Protein AF-A0A966VE17-F1 (afdb_monomer_lite)

Secondary structure (DSSP, 8-state):
--------SS-EEEPBPTT--B-TT-EEEE-TTS-EEEPPTTS---EEESS-B--TT-TT-PEEEEEGGG--EEEEEBSS-B-TT-BEEE-TTS-EEE-SSS-SEEESS-B-TTSEEEEEETT--S-----EEEEEEEE---TTS-EEEEEEEE-TTSSBPSS--S--EEEEEETT-GGG---------SS---------SS-EEEEE-PPBPPEEEEEE-S-B-TT-EEEETTEEEEEE-SSS--PPTTPEEEE-GGGSB--EEEEEE-SPPPTT-EEEETTEEEEEESTT---STTEEE--SSHHHHHHHHHHHHHT-SSSSPPPSSEEEPPPBTTEEEEEESS-SGGGGG-BEEEE-SSEEESSSB-B--BPBPHHHHHHHHHHHHHH-TT-SEEEEE-SSSEEEEEESS-SGGGGG-BEEE--TTEEESSSB-B--B---TTEEEEEE-S-SSEEEEEEESS---STTS---PEEEEEEPPP-

Sequence (487 aa):
MATTAIHTHGNLTIHPASGAIIPLGRRVALDASGKAILAPATSAGVGVAITAVTSPTIDYIPITVTPFNLGGIFSLVASGSIAVGDAIDWAADGKVRKAEGAGRGRALTAAADGEDVQCVLAGVTEEMDVAIFTPAVTTQGDTGTASVITIATTGRSGLAKTDGPTELRVGAFNAGSWTQATNATIAATGGSVLRKSHTSNKDLTISEVQAVAATRTLTLTGVVVDGETVSIGGRVYEFDAHASSNITAGRVRVPIRSRTTVATGVLTVSQQPTAGETVTIGNKTFLWVANGTATINGQVSVGANKAGAQANLVAAINGSDSVNTAHTQVTAAAFATDAMTISAIIGGAAANSIATTEVMANGSWGAGTLASGADCTAANAITDLVTAITNDTSAVVTAVDGSGDTVDVTAKTAGAAGNSIALAETLANGSWAGSTLTGGISAEPGVFKLAVTNATAEGILLRFGPPEFGAGVADYSRTQTVTHAAP

pLDDT: mean 82.15, std 19.82, range [25.55, 98.81]

Foldseek 3Di:
DDPPPPPDPDWDWFFADQQAWAAAQFFWDADPVRHTHGDFQPDPTFFGWHDTDDDNHDRDDITIGDGLVNWDKGWHAEAAKAAFFFAWGADRRRGIYGDPDNHQWTWHHIDGHGGITIITGNPPPPDPQVWDWDKDQPAFDAQVFWGKTKTFIATPVRHGDLDAALEWEWAWDDPPDLPAFDDDDEDDDDPRDYDDYTGDPFDKYKDFPDWAWFKWKKFFQWFFFFQWWKDKLNAIETEHLAPDPPYDPRHFYLDCVVQKAWFKWKKFFQWQWDFQKWKDKQHAIAGEHDAPPQAAARYFDSHPTRQRSQVRVQCSCCVNPVHHDHNPFWHWDRDPNGMIMITGRGAAPVQQPTAIDIRTPRMDMPDRGTDDGHGGTLQSSQVSVQVRLCPPPPRQWHWDDDPDSMIMITGPDGAPVQQPTAIDIPTPRMDIPDGGTDDTHHRDRRIMIITIHPDAFIKMWIWDDDPDPDPPDDRPIDIDIDGRDGD

Radius of gyration: 44.95 Å; chains: 1; bounding box: 116×40×106 Å

Structure (mmCIF, N/CA/C/O backbone):
data_AF-A0A966VE17-F1
#
_entry.id   AF-A0A966VE17-F1
#
loop_
_atom_site.group_PDB
_atom_site.id
_atom_site.type_symbol
_atom_site.label_atom_id
_atom_site.label_alt_id
_atom_site.label_comp_id
_atom_site.label_asym_id
_atom_site.label_entity_id
_atom_site.label_seq_id
_atom_site.pdbx_PDB_ins_code
_atom_site.Cartn_x
_atom_site.Cartn_y
_atom_site.Cartn_z
_atom_site.occupancy
_atom_site.B_iso_or_equiv
_atom_site.auth_seq_id
_atom_site.auth_comp_id
_atom_site.auth_asym_id
_atom_site.auth_atom_id
_atom_site.pdbx_PDB_model_num
ATOM 1 N N . MET A 1 1 ? 71.788 4.319 -23.959 1.00 33.56 1 MET A N 1
ATOM 2 C CA . MET A 1 1 ? 71.342 5.702 -24.226 1.00 33.56 1 MET A CA 1
ATOM 3 C C . MET A 1 1 ? 69.832 5.671 -24.364 1.00 33.56 1 MET A C 1
ATOM 5 O O . MET A 1 1 ? 69.341 4.841 -25.117 1.00 33.56 1 MET A O 1
ATOM 9 N N . ALA A 1 2 ? 69.111 6.470 -23.579 1.00 25.55 2 ALA A N 1
ATOM 10 C CA . ALA A 1 2 ? 67.658 6.562 -23.664 1.00 25.55 2 ALA A CA 1
ATOM 11 C C . ALA A 1 2 ? 67.270 7.159 -25.026 1.00 25.55 2 ALA A C 1
ATOM 13 O O . ALA A 1 2 ? 67.717 8.250 -25.371 1.00 25.55 2 ALA A O 1
ATOM 14 N N . THR A 1 3 ? 66.487 6.427 -25.816 1.00 33.12 3 THR A N 1
ATOM 15 C CA . THR A 1 3 ? 65.857 6.919 -27.045 1.00 33.12 3 THR A CA 1
ATOM 16 C C . THR A 1 3 ? 64.801 7.949 -26.667 1.00 33.12 3 THR A C 1
ATOM 18 O O . THR A 1 3 ? 63.652 7.600 -26.406 1.00 33.12 3 THR A O 1
ATOM 21 N N . THR A 1 4 ? 65.191 9.219 -26.597 1.00 35.41 4 THR A N 1
ATOM 22 C CA . THR A 1 4 ? 64.247 10.336 -26.567 1.00 35.41 4 THR A CA 1
ATOM 23 C C . THR A 1 4 ? 63.421 10.262 -27.849 1.00 35.41 4 THR A C 1
ATOM 25 O O . THR A 1 4 ? 63.960 10.430 -28.943 1.00 35.41 4 THR A O 1
ATOM 28 N N . ALA A 1 5 ? 62.135 9.931 -27.733 1.00 38.81 5 ALA A N 1
ATOM 29 C CA . ALA A 1 5 ? 61.227 9.868 -28.868 1.00 38.81 5 ALA A CA 1
ATOM 30 C C . ALA A 1 5 ? 61.130 11.262 -29.506 1.00 38.81 5 ALA A C 1
ATOM 32 O O . ALA A 1 5 ? 60.616 12.203 -28.902 1.00 38.81 5 ALA A O 1
ATOM 33 N N . ILE A 1 6 ? 61.661 11.409 -30.719 1.00 41.34 6 ILE A N 1
ATOM 34 C CA . ILE A 1 6 ? 61.531 12.633 -31.508 1.00 41.34 6 ILE A CA 1
ATOM 35 C C . ILE A 1 6 ? 60.083 12.682 -32.020 1.00 41.34 6 ILE A C 1
ATOM 37 O O . ILE A 1 6 ? 59.749 12.097 -33.047 1.00 41.34 6 ILE A O 1
ATOM 41 N N . HIS A 1 7 ? 59.197 13.346 -31.276 1.00 39.31 7 HIS A N 1
ATOM 42 C CA . HIS A 1 7 ? 57.835 13.668 -31.713 1.00 39.31 7 HIS A CA 1
ATOM 43 C C . HIS A 1 7 ? 57.854 14.940 -32.569 1.00 39.31 7 HIS A C 1
ATOM 45 O O . HIS A 1 7 ? 57.401 16.000 -32.147 1.00 39.31 7 HIS A O 1
ATOM 51 N N . THR A 1 8 ? 58.412 14.863 -33.774 1.00 44.91 8 THR A N 1
ATOM 52 C CA . THR A 1 8 ? 58.264 15.931 -34.771 1.00 44.91 8 THR A CA 1
ATOM 53 C C . THR A 1 8 ? 57.233 15.508 -35.806 1.00 44.91 8 THR A C 1
ATOM 55 O O . THR A 1 8 ? 57.417 14.503 -36.490 1.00 44.91 8 THR A O 1
ATOM 58 N N . HIS A 1 9 ? 56.145 16.271 -35.921 1.00 48.62 9 HIS A N 1
ATOM 59 C CA . HIS A 1 9 ? 55.127 16.071 -36.949 1.00 48.62 9 HIS A CA 1
ATOM 60 C C . HIS A 1 9 ? 55.640 16.627 -38.281 1.00 48.62 9 HIS A C 1
ATOM 62 O O . HIS A 1 9 ? 55.473 17.805 -38.584 1.00 48.62 9 HIS A O 1
ATOM 68 N N . GLY A 1 10 ? 56.333 15.789 -39.046 1.00 70.25 10 GLY A N 1
ATOM 69 C CA . GLY A 1 10 ? 56.886 16.156 -40.343 1.00 70.25 10 GLY A CA 1
ATOM 70 C C . GLY A 1 10 ? 57.964 15.186 -40.806 1.00 70.25 10 GLY A C 1
ATOM 71 O O . GLY A 1 10 ? 58.420 14.321 -40.059 1.00 70.25 10 GLY A O 1
ATOM 72 N N . ASN A 1 11 ? 58.366 15.342 -42.061 1.00 76.06 11 ASN A N 1
ATOM 73 C CA . ASN A 1 11 ? 59.500 14.628 -42.623 1.00 76.06 11 ASN A CA 1
ATOM 74 C C . ASN A 1 11 ? 60.793 14.988 -41.871 1.00 76.06 11 ASN A C 1
ATOM 76 O O . ASN A 1 11 ? 61.092 16.167 -41.677 1.00 76.06 11 ASN A O 1
ATOM 80 N N . LEU A 1 12 ? 61.567 13.980 -41.468 1.00 78.31 12 LEU A N 1
ATOM 81 C CA . LEU A 1 12 ? 62.824 14.153 -40.748 1.00 78.31 12 LEU A CA 1
ATOM 82 C C . LEU A 1 12 ? 64.004 14.125 -41.722 1.00 78.31 12 LEU A C 1
ATOM 84 O O . LEU A 1 12 ? 64.149 13.187 -42.504 1.00 78.31 12 LEU A O 1
ATOM 88 N N . THR A 1 13 ? 64.862 15.137 -41.645 1.00 82.38 13 THR A N 1
ATOM 89 C CA . THR A 1 13 ? 66.100 15.221 -42.425 1.00 82.38 13 THR A CA 1
ATOM 90 C C . THR A 1 13 ? 67.250 14.631 -41.605 1.00 82.38 13 THR A C 1
ATOM 92 O O . THR A 1 13 ? 67.591 15.177 -40.559 1.00 82.38 13 THR A O 1
ATOM 95 N N . ILE A 1 14 ? 67.832 13.512 -42.046 1.00 82.31 14 ILE A N 1
ATOM 96 C CA . ILE A 1 14 ? 68.861 12.759 -41.303 1.00 82.31 14 ILE A CA 1
ATOM 97 C C . ILE A 1 14 ? 70.088 12.545 -42.188 1.00 82.31 14 ILE A C 1
ATOM 99 O O . ILE A 1 14 ? 69.956 12.262 -43.375 1.00 82.31 14 ILE A O 1
ATOM 103 N N . HIS A 1 15 ? 71.290 12.633 -41.623 1.00 85.06 15 HIS A N 1
ATOM 104 C CA . HIS A 1 15 ? 72.516 12.295 -42.349 1.00 85.06 15 HIS A CA 1
ATOM 105 C C . HIS A 1 15 ? 72.760 10.777 -42.349 1.00 85.06 15 HIS A C 1
ATOM 107 O O . HIS A 1 15 ? 72.680 10.167 -41.279 1.00 85.06 15 HIS A O 1
ATOM 113 N N . PRO A 1 16 ? 73.068 10.151 -43.500 1.00 81.69 16 PRO A N 1
ATOM 114 C CA . PRO A 1 16 ? 73.416 8.735 -43.555 1.00 81.69 16 PRO A CA 1
ATOM 115 C C . PRO A 1 16 ? 74.756 8.451 -42.861 1.00 81.69 16 PRO A C 1
ATOM 117 O O . PRO A 1 16 ? 75.625 9.322 -42.760 1.00 81.69 16 PRO A O 1
ATOM 120 N N . ALA A 1 17 ? 74.934 7.225 -42.364 1.00 83.56 17 ALA A N 1
ATOM 121 C CA . ALA A 1 17 ? 76.235 6.753 -41.900 1.00 83.56 17 ALA A CA 1
ATOM 122 C C . ALA A 1 17 ? 77.218 6.676 -43.079 1.00 83.56 17 ALA A C 1
ATOM 124 O O . ALA A 1 17 ? 76.811 6.463 -44.223 1.00 83.56 17 ALA A O 1
ATOM 125 N N . SER A 1 18 ? 78.515 6.845 -42.805 1.00 82.38 18 SER A N 1
ATOM 126 C CA . SER A 1 18 ? 79.530 6.806 -43.863 1.00 82.38 18 SER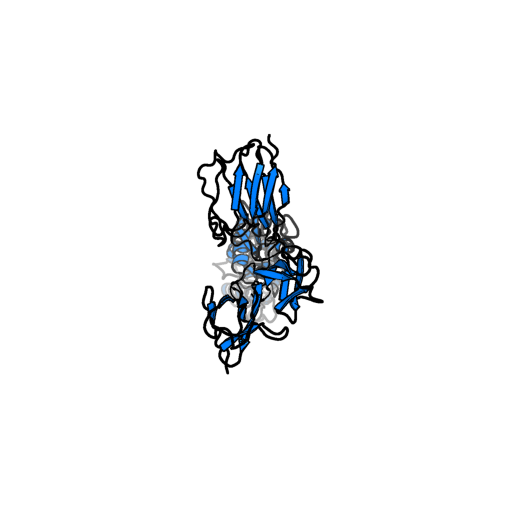 A CA 1
ATOM 127 C C . SER A 1 18 ? 79.490 5.455 -44.582 1.00 82.38 18 SER A C 1
ATOM 129 O O . SER A 1 18 ? 79.456 4.406 -43.937 1.00 82.38 18 SER A O 1
ATOM 131 N N . GLY A 1 19 ? 79.427 5.483 -45.915 1.00 81.31 19 GLY A N 1
ATOM 132 C CA . GLY A 1 19 ? 79.305 4.286 -46.749 1.00 81.31 19 GLY A CA 1
ATOM 133 C C . GLY A 1 19 ? 77.910 3.643 -46.821 1.00 81.31 19 GLY A C 1
ATOM 134 O O . GLY A 1 19 ? 77.763 2.619 -47.488 1.00 81.31 19 GLY A O 1
ATOM 135 N N . ALA A 1 20 ? 76.881 4.203 -46.175 1.00 83.19 20 ALA A N 1
ATOM 136 C CA . ALA A 1 20 ? 75.532 3.640 -46.217 1.00 83.19 20 ALA A CA 1
ATOM 137 C C . ALA A 1 20 ? 74.838 3.890 -47.569 1.00 83.19 20 ALA A C 1
ATOM 139 O O . ALA A 1 20 ? 74.790 5.014 -48.065 1.00 83.19 20 ALA A O 1
ATOM 140 N N . ILE A 1 21 ? 74.232 2.840 -48.128 1.00 85.56 21 ILE A N 1
ATOM 141 C CA . ILE A 1 21 ? 73.339 2.916 -49.290 1.00 85.56 21 ILE A CA 1
ATOM 142 C C . ILE A 1 21 ? 71.914 2.689 -48.784 1.00 85.56 21 ILE A C 1
ATOM 144 O O . ILE A 1 21 ? 71.607 1.625 -48.244 1.00 85.56 21 ILE A O 1
ATOM 148 N N . ILE A 1 22 ? 71.046 3.691 -48.939 1.00 86.19 22 ILE A N 1
ATOM 149 C CA . ILE A 1 22 ? 69.651 3.653 -48.472 1.00 86.19 22 ILE A CA 1
ATOM 150 C C . ILE A 1 22 ? 68.743 3.915 -49.678 1.00 86.19 22 ILE A C 1
ATOM 152 O O . ILE A 1 22 ? 68.569 5.071 -50.065 1.00 86.19 22 ILE A O 1
ATOM 156 N N . PRO A 1 23 ? 68.193 2.868 -50.317 1.00 86.94 23 PRO A N 1
ATOM 157 C CA . PRO A 1 23 ? 67.277 3.040 -51.440 1.00 86.94 23 PRO A CA 1
ATOM 158 C C . PRO A 1 23 ? 65.950 3.695 -51.026 1.00 86.94 23 PRO A C 1
ATOM 160 O O . PRO A 1 23 ? 65.535 3.620 -49.868 1.00 86.94 23 PRO A O 1
ATOM 163 N N . LEU A 1 24 ? 65.261 4.294 -52.001 1.00 87.81 24 LEU A N 1
ATOM 164 C CA . LEU A 1 24 ? 63.905 4.823 -51.832 1.00 87.81 24 LEU A CA 1
ATOM 165 C C . LEU A 1 24 ? 62.935 3.718 -51.373 1.00 87.81 24 LEU A C 1
ATOM 167 O O . LEU A 1 24 ? 63.065 2.566 -51.792 1.00 87.81 24 LEU A O 1
ATOM 171 N N . GLY A 1 25 ? 61.975 4.062 -50.509 1.00 82.06 25 GLY A N 1
ATOM 172 C CA . GLY A 1 25 ? 60.930 3.134 -50.057 1.00 82.06 25 GLY A CA 1
ATOM 173 C C . GLY A 1 25 ? 61.432 2.049 -49.101 1.00 82.06 25 GLY A C 1
ATOM 174 O O . GLY A 1 25 ? 60.740 1.056 -48.869 1.00 82.06 25 GLY A O 1
ATOM 175 N N . ARG A 1 26 ? 62.645 2.212 -48.552 1.00 85.88 26 ARG A N 1
ATOM 176 C CA . ARG A 1 26 ? 63.237 1.292 -47.577 1.00 85.88 26 ARG A CA 1
ATOM 177 C C . ARG A 1 26 ? 63.113 1.817 -46.161 1.00 85.88 26 ARG A C 1
ATOM 179 O O . ARG A 1 26 ? 63.130 3.021 -45.901 1.00 85.88 26 ARG A O 1
ATOM 186 N N . ARG A 1 27 ? 63.037 0.876 -45.227 1.00 87.00 27 ARG A N 1
ATOM 187 C CA . ARG A 1 27 ? 63.055 1.163 -43.798 1.00 87.00 27 ARG A CA 1
ATOM 188 C C . ARG A 1 27 ? 64.413 1.713 -43.362 1.00 87.00 27 ARG A C 1
ATOM 190 O O . ARG A 1 27 ? 65.455 1.111 -43.619 1.00 87.00 27 ARG A O 1
ATOM 197 N N . VAL A 1 28 ? 64.381 2.815 -42.627 1.00 86.81 28 VAL A N 1
ATOM 198 C CA . VAL A 1 28 ? 65.562 3.471 -42.059 1.00 86.81 28 VAL A CA 1
ATOM 199 C C . VAL A 1 28 ? 65.624 3.206 -40.561 1.00 86.81 28 VAL A C 1
ATOM 201 O O . VAL A 1 28 ? 64.599 3.240 -39.882 1.00 86.81 28 VAL A O 1
ATOM 204 N N . ALA A 1 29 ? 66.818 2.943 -40.036 1.00 87.94 29 ALA A N 1
ATOM 205 C CA . ALA A 1 29 ? 67.127 2.941 -38.607 1.00 87.94 29 ALA A CA 1
ATOM 206 C C . ALA A 1 29 ? 68.239 3.960 -38.327 1.00 87.94 29 ALA A C 1
ATOM 208 O O . ALA A 1 29 ? 68.855 4.476 -39.257 1.00 87.94 29 ALA A O 1
ATOM 209 N N . LEU A 1 30 ? 68.493 4.251 -37.052 1.00 87.00 30 LEU A N 1
ATOM 210 C CA . LEU A 1 30 ? 69.638 5.060 -36.643 1.00 87.00 30 LEU A CA 1
ATOM 211 C C . LEU A 1 30 ? 70.712 4.162 -36.035 1.00 87.00 30 LEU A C 1
ATOM 213 O O . LEU A 1 30 ? 70.390 3.249 -35.271 1.00 87.00 30 LEU A O 1
ATOM 217 N N . ASP A 1 31 ? 71.971 4.422 -36.372 1.00 86.69 31 ASP A N 1
ATOM 218 C CA . ASP A 1 31 ? 73.111 3.829 -35.678 1.00 86.69 31 ASP A CA 1
ATOM 219 C C . ASP A 1 31 ? 73.330 4.473 -34.293 1.00 86.69 31 ASP A C 1
ATOM 221 O O . ASP A 1 31 ? 72.607 5.379 -33.869 1.00 86.69 31 ASP A O 1
ATOM 225 N N . ALA A 1 32 ? 74.348 4.009 -33.562 1.00 86.19 32 ALA A N 1
ATOM 226 C CA . ALA A 1 32 ? 74.671 4.525 -32.229 1.00 86.19 32 ALA A CA 1
ATOM 227 C C . ALA A 1 32 ? 75.088 6.011 -32.218 1.00 86.19 32 ALA A C 1
ATOM 229 O O . ALA A 1 32 ? 75.099 6.631 -31.157 1.00 86.19 32 ALA A O 1
ATOM 230 N N . SER A 1 33 ? 75.437 6.581 -33.373 1.00 84.19 33 SER A N 1
ATOM 231 C CA . SER A 1 33 ? 75.780 7.994 -33.550 1.00 84.19 33 SER A CA 1
ATOM 232 C C . SER A 1 33 ? 74.601 8.836 -34.050 1.00 84.19 33 SER A C 1
ATOM 234 O O . SER A 1 33 ? 74.775 10.025 -34.309 1.00 84.19 33 SER A O 1
ATOM 236 N N . GLY A 1 34 ? 73.405 8.250 -34.182 1.00 83.81 34 GLY A N 1
ATOM 237 C CA . GLY A 1 34 ? 72.214 8.944 -34.670 1.00 83.81 34 GLY A CA 1
ATOM 238 C C . GLY A 1 34 ? 72.199 9.160 -36.185 1.00 83.81 34 GLY A C 1
ATOM 239 O O . GLY A 1 34 ? 71.392 9.953 -36.668 1.00 83.81 34 GLY A O 1
ATOM 240 N N . LYS A 1 35 ? 73.073 8.482 -36.941 1.00 86.25 35 LYS A N 1
ATOM 241 C CA . LYS A 1 35 ? 73.096 8.558 -38.405 1.00 86.25 35 LYS A CA 1
ATOM 242 C C . LYS A 1 35 ? 72.190 7.496 -39.018 1.00 86.25 35 LYS A C 1
ATOM 244 O O . LYS A 1 35 ? 72.042 6.400 -38.479 1.00 86.25 35 LYS A O 1
ATOM 249 N N . ALA A 1 36 ? 71.576 7.824 -40.150 1.00 85.25 36 ALA A N 1
ATOM 250 C CA . ALA A 1 36 ? 70.679 6.923 -40.853 1.00 85.25 36 ALA A CA 1
ATOM 251 C C . ALA A 1 36 ? 71.438 5.736 -41.460 1.00 85.25 36 ALA A C 1
ATOM 253 O O . ALA A 1 36 ? 72.420 5.900 -42.182 1.00 85.25 36 ALA A O 1
ATOM 254 N N . ILE A 1 37 ? 70.930 4.537 -41.204 1.00 86.44 37 ILE A N 1
ATOM 255 C CA . ILE A 1 37 ? 71.371 3.279 -41.804 1.00 86.44 37 ILE A CA 1
ATOM 256 C C . ILE A 1 37 ? 70.161 2.534 -42.368 1.00 86.44 37 ILE A C 1
ATOM 258 O O . ILE A 1 37 ? 69.021 2.760 -41.946 1.00 86.44 37 ILE A O 1
ATOM 262 N N . LEU A 1 38 ? 70.397 1.613 -43.305 1.00 86.62 38 LEU A N 1
ATOM 263 C CA . LEU A 1 38 ? 69.367 0.661 -43.714 1.00 86.62 38 LEU A CA 1
ATOM 264 C C . LEU A 1 38 ? 68.990 -0.199 -42.501 1.00 86.62 38 LEU A C 1
ATOM 266 O O . LEU A 1 38 ? 69.856 -0.802 -41.864 1.00 86.62 38 LEU A O 1
ATOM 270 N N . ALA A 1 39 ? 67.707 -0.216 -42.149 1.00 82.12 39 ALA A N 1
ATOM 271 C CA . ALA A 1 39 ? 67.249 -0.889 -40.945 1.00 82.12 39 ALA A CA 1
ATOM 272 C C . ALA A 1 39 ? 67.399 -2.414 -41.073 1.00 82.12 39 ALA A C 1
ATOM 274 O O . ALA A 1 39 ? 66.762 -3.000 -41.952 1.00 82.12 39 ALA A O 1
ATOM 275 N N . PRO A 1 40 ? 68.137 -3.092 -40.174 1.00 77.06 40 PRO A N 1
ATOM 276 C CA . PRO A 1 40 ? 68.098 -4.547 -40.125 1.00 77.06 40 PRO A CA 1
ATOM 277 C C . PRO A 1 40 ? 66.703 -5.011 -39.682 1.00 77.06 40 PRO A C 1
ATOM 279 O O . PRO A 1 40 ? 66.018 -4.297 -38.934 1.00 77.06 40 PRO A O 1
ATOM 282 N N . ALA A 1 41 ? 66.297 -6.218 -40.097 1.00 72.56 41 ALA A N 1
ATOM 283 C CA . ALA A 1 41 ? 64.961 -6.782 -39.836 1.00 72.56 41 ALA A CA 1
ATOM 284 C C . ALA A 1 41 ? 64.515 -6.651 -38.365 1.00 72.56 41 ALA A C 1
ATOM 286 O O . ALA A 1 41 ? 63.356 -6.351 -38.080 1.00 72.56 41 ALA A O 1
ATOM 287 N N . THR A 1 42 ? 65.448 -6.831 -37.428 1.00 75.38 42 THR A N 1
ATOM 288 C CA . THR A 1 42 ? 65.198 -6.857 -35.979 1.00 75.38 42 THR A CA 1
ATOM 289 C C . THR A 1 42 ? 65.154 -5.483 -35.311 1.00 75.38 42 THR A C 1
ATOM 291 O O . THR A 1 42 ? 64.716 -5.384 -34.167 1.00 75.38 42 THR A O 1
ATOM 294 N N . SER A 1 43 ? 65.579 -4.412 -35.987 1.00 77.25 43 SER A N 1
ATOM 295 C CA . SER A 1 43 ? 65.549 -3.063 -35.408 1.00 77.25 43 SER A CA 1
ATOM 296 C C . SER A 1 43 ? 64.121 -2.515 -35.296 1.00 77.25 43 SER A C 1
ATOM 298 O O . SER A 1 43 ? 63.206 -2.999 -35.963 1.00 77.25 43 SER A O 1
ATOM 300 N N . ALA A 1 44 ? 63.912 -1.490 -34.461 1.00 69.62 44 ALA A N 1
ATOM 301 C CA . ALA A 1 44 ? 62.628 -0.785 -34.344 1.00 69.62 44 ALA A CA 1
ATOM 302 C C . ALA A 1 44 ? 62.348 0.151 -35.539 1.00 69.62 44 ALA A C 1
ATOM 304 O O . ALA A 1 44 ? 61.183 0.388 -35.859 1.00 69.62 44 ALA A O 1
ATOM 305 N N . GLY A 1 45 ? 63.381 0.551 -36.295 1.00 78.56 45 GLY A N 1
ATOM 306 C CA . GLY A 1 45 ? 63.276 1.522 -37.389 1.00 78.56 45 GLY A CA 1
ATOM 307 C C . GLY A 1 45 ? 62.816 2.903 -36.903 1.00 78.56 45 GLY A C 1
ATOM 308 O O . GLY A 1 45 ? 62.176 3.033 -35.865 1.00 78.56 45 GLY A O 1
ATOM 309 N N . VAL A 1 46 ? 63.153 3.953 -37.643 1.00 80.50 46 VAL A N 1
ATOM 310 C CA . VAL A 1 46 ? 62.720 5.331 -37.356 1.00 80.50 46 VAL A CA 1
ATOM 311 C C . VAL A 1 46 ? 61.771 5.889 -38.414 1.00 80.50 46 VAL A C 1
ATOM 313 O O . VAL A 1 46 ? 61.059 6.847 -38.136 1.00 80.50 46 VAL A O 1
ATOM 316 N N . GLY A 1 47 ? 61.698 5.266 -39.593 1.00 85.38 47 GLY A N 1
ATOM 317 C CA . GLY A 1 47 ? 60.741 5.621 -40.638 1.00 85.38 47 GLY A CA 1
ATOM 318 C C . GLY A 1 47 ? 61.071 4.999 -41.993 1.00 85.38 47 GLY A C 1
ATOM 319 O O . GLY A 1 47 ? 61.843 4.038 -42.076 1.00 85.38 47 GLY A O 1
ATOM 320 N N . VAL A 1 48 ? 60.493 5.565 -43.051 1.00 85.75 48 VAL A N 1
ATOM 321 C CA . VAL A 1 48 ? 60.699 5.160 -44.453 1.00 85.75 48 VAL A CA 1
ATOM 322 C C . VAL A 1 48 ? 61.471 6.238 -45.200 1.00 85.75 48 VAL A C 1
ATOM 324 O O . VAL A 1 48 ? 61.112 7.412 -45.118 1.00 85.75 48 VAL A O 1
ATOM 327 N N . ALA A 1 49 ? 62.513 5.853 -45.938 1.00 85.12 49 ALA A N 1
ATOM 328 C CA . ALA A 1 49 ? 63.247 6.769 -46.803 1.00 85.12 49 ALA A CA 1
ATOM 329 C C . ALA A 1 49 ? 62.372 7.220 -47.979 1.00 85.12 49 ALA A C 1
ATOM 331 O O . ALA A 1 49 ? 61.908 6.387 -48.760 1.00 85.12 49 ALA A O 1
ATOM 332 N N . ILE A 1 50 ? 62.208 8.533 -48.137 1.00 85.00 50 ILE A N 1
ATOM 333 C CA . ILE A 1 50 ? 61.528 9.139 -49.295 1.00 85.00 50 ILE A CA 1
ATOM 334 C C . ILE A 1 50 ? 62.510 9.782 -50.290 1.00 85.00 50 ILE A C 1
ATOM 336 O O . ILE A 1 50 ? 62.100 10.270 -51.339 1.00 85.00 50 ILE A O 1
ATOM 340 N N . THR A 1 51 ? 63.812 9.719 -49.992 1.00 83.88 51 THR A N 1
ATOM 341 C CA . THR A 1 51 ? 64.909 10.100 -50.893 1.00 83.88 51 THR A CA 1
ATOM 342 C C . THR A 1 51 ? 65.999 9.030 -50.822 1.00 83.88 51 THR A C 1
ATOM 344 O O . THR A 1 51 ? 66.330 8.571 -49.729 1.00 83.88 51 THR A O 1
ATOM 347 N N . ALA A 1 52 ? 66.558 8.623 -51.965 1.00 83.69 52 ALA A N 1
ATOM 348 C CA . ALA A 1 52 ? 67.602 7.598 -52.014 1.00 83.69 52 ALA A CA 1
ATOM 349 C C . ALA A 1 52 ? 69.010 8.171 -51.759 1.00 83.69 52 ALA A C 1
ATOM 351 O O . ALA A 1 52 ? 69.329 9.270 -52.210 1.00 83.69 52 ALA A O 1
ATOM 352 N N . VAL A 1 53 ? 69.879 7.377 -51.124 1.00 81.31 53 VAL A N 1
ATOM 353 C CA . VAL A 1 53 ? 71.337 7.595 -51.064 1.00 81.31 53 VAL A CA 1
ATOM 354 C C . VAL A 1 53 ? 72.002 6.521 -51.896 1.00 81.31 53 VAL A C 1
ATOM 356 O O . VAL A 1 53 ? 71.965 5.343 -51.543 1.00 81.31 53 VAL A O 1
ATOM 359 N N . THR A 1 54 ? 72.592 6.934 -53.012 1.00 77.25 54 THR A N 1
ATOM 360 C CA . THR A 1 54 ? 73.146 6.030 -54.026 1.00 77.25 54 THR A CA 1
ATOM 361 C C . THR A 1 54 ? 74.672 6.060 -54.108 1.00 77.25 54 THR A C 1
ATOM 363 O O . THR A 1 54 ? 75.238 5.229 -54.812 1.00 77.25 54 THR A O 1
ATOM 366 N N . SER A 1 55 ? 75.350 6.968 -53.391 1.00 72.12 55 SER A N 1
ATOM 367 C CA . SER A 1 55 ? 76.815 7.074 -53.403 1.00 72.12 55 SER A CA 1
ATOM 368 C C . SER A 1 55 ? 77.415 7.005 -51.993 1.00 72.12 55 SER A C 1
ATOM 370 O O . SER A 1 55 ? 77.086 7.852 -51.162 1.00 72.12 55 SER A O 1
ATOM 372 N N . PRO A 1 56 ? 78.337 6.061 -51.725 1.00 63.03 56 PRO A N 1
ATOM 373 C CA . PRO A 1 56 ? 78.983 5.913 -50.422 1.00 63.03 56 PRO A CA 1
ATOM 374 C C . PRO A 1 56 ? 80.079 6.959 -50.143 1.00 63.03 56 PRO A C 1
ATOM 376 O O . PRO A 1 56 ? 80.618 6.974 -49.041 1.00 63.03 56 PRO A O 1
ATOM 379 N N . THR A 1 57 ? 80.444 7.813 -51.112 1.00 63.81 57 THR A N 1
ATOM 380 C CA . THR A 1 57 ? 81.616 8.711 -51.019 1.00 63.81 57 THR A CA 1
ATOM 381 C C . THR A 1 57 ? 81.313 10.144 -50.576 1.00 63.81 57 THR A C 1
ATOM 383 O O . THR A 1 57 ? 82.240 10.943 -50.462 1.00 63.81 57 THR A O 1
ATOM 386 N N . ILE A 1 58 ? 80.048 10.500 -50.317 1.00 59.31 58 ILE A N 1
ATOM 387 C CA . ILE A 1 58 ? 79.667 11.862 -49.912 1.00 59.31 58 ILE A CA 1
ATOM 388 C C . ILE A 1 58 ? 78.948 11.805 -48.562 1.00 59.31 58 ILE A C 1
ATOM 390 O O . ILE A 1 58 ? 77.743 11.579 -48.499 1.00 59.31 58 ILE A O 1
ATOM 394 N N . ASP A 1 59 ? 79.688 12.069 -47.484 1.00 58.28 59 ASP A N 1
ATOM 395 C CA . ASP A 1 59 ? 79.234 11.999 -46.080 1.00 58.28 59 ASP A CA 1
ATOM 396 C C . ASP A 1 59 ? 78.120 13.002 -45.690 1.00 58.28 59 ASP A C 1
ATOM 398 O O . ASP A 1 59 ? 77.756 13.100 -44.518 1.00 58.28 59 ASP A O 1
ATOM 402 N N . TYR A 1 60 ? 77.563 13.766 -46.638 1.00 62.44 60 TYR A N 1
ATOM 403 C CA . TYR A 1 60 ? 76.748 14.946 -46.326 1.00 62.44 60 TYR A CA 1
ATOM 404 C C . TYR A 1 60 ? 75.450 15.123 -47.114 1.00 62.44 60 TYR A C 1
ATOM 406 O O . TYR A 1 60 ? 74.809 16.150 -46.922 1.00 62.44 60 TYR A O 1
ATOM 414 N N . ILE A 1 61 ? 75.001 14.172 -47.941 1.00 76.50 61 ILE A N 1
ATOM 415 C CA . ILE A 1 61 ? 73.666 14.300 -48.556 1.00 76.50 61 ILE A CA 1
ATOM 416 C C . ILE A 1 61 ? 72.623 13.851 -47.525 1.00 76.50 61 ILE A C 1
ATOM 418 O O . ILE A 1 61 ? 72.566 12.658 -47.218 1.00 76.50 61 ILE A O 1
ATOM 422 N N . PRO A 1 62 ? 71.820 14.760 -46.944 1.00 80.88 62 PRO A N 1
ATOM 423 C CA . PRO A 1 62 ? 70.809 14.346 -45.993 1.00 80.88 62 PRO A CA 1
ATOM 424 C C . PRO A 1 62 ? 69.683 13.590 -46.709 1.00 80.88 62 PRO A C 1
ATOM 426 O O . PRO A 1 62 ? 69.300 13.933 -47.829 1.00 80.88 62 PRO A O 1
ATOM 429 N N . ILE A 1 63 ? 69.118 12.588 -46.041 1.00 82.00 63 ILE A N 1
ATOM 430 C CA . ILE A 1 63 ? 67.901 11.913 -46.486 1.00 82.00 63 ILE A CA 1
ATOM 431 C C . ILE A 1 63 ? 66.689 12.473 -45.786 1.00 82.00 63 ILE A C 1
ATOM 433 O O . ILE A 1 63 ? 66.757 12.896 -44.634 1.00 82.00 63 ILE A O 1
ATOM 437 N N . THR A 1 64 ? 65.558 12.390 -46.469 1.00 83.62 64 THR A N 1
ATOM 438 C CA . THR A 1 64 ? 64.266 12.675 -45.875 1.00 83.62 64 THR A CA 1
ATOM 439 C C . THR A 1 64 ? 63.585 11.359 -45.505 1.00 83.62 64 THR A C 1
ATOM 441 O O . THR A 1 64 ? 63.541 10.422 -46.306 1.00 83.62 64 THR A O 1
ATOM 444 N N . VAL A 1 65 ? 63.085 11.275 -44.274 1.00 83.00 65 VAL A N 1
ATOM 445 C CA . VAL A 1 65 ? 62.444 10.086 -43.706 1.00 83.00 65 VAL A CA 1
ATOM 446 C C . VAL A 1 65 ? 61.056 10.453 -43.199 1.00 83.00 65 VAL A C 1
ATOM 448 O O . VAL A 1 65 ? 60.911 11.406 -42.435 1.00 83.00 65 VAL A O 1
ATOM 451 N N . THR A 1 66 ? 60.038 9.684 -43.577 1.00 82.50 66 THR A N 1
ATOM 452 C CA . THR A 1 66 ? 58.699 9.807 -42.985 1.00 82.50 66 THR A CA 1
ATOM 453 C C . THR A 1 66 ? 58.616 8.906 -41.750 1.00 82.50 66 THR A C 1
ATOM 455 O O . THR A 1 66 ? 58.752 7.685 -41.893 1.00 82.50 66 THR A O 1
ATOM 458 N N . PRO A 1 67 ? 58.440 9.461 -40.538 1.00 80.62 67 PRO A N 1
ATOM 459 C CA . PRO A 1 67 ? 58.477 8.675 -39.312 1.00 80.62 67 PRO A CA 1
ATOM 460 C C . PRO A 1 67 ? 57.215 7.819 -39.122 1.00 80.62 67 PRO A C 1
ATOM 462 O O . PRO A 1 67 ? 56.114 8.183 -39.533 1.00 80.62 67 PRO A O 1
ATOM 465 N N . PHE A 1 68 ? 57.373 6.656 -38.482 1.00 74.06 68 PHE A N 1
ATOM 466 C CA . PHE A 1 68 ? 56.295 5.665 -38.324 1.00 74.06 68 PHE A CA 1
ATOM 467 C C . PHE A 1 68 ? 55.182 6.065 -37.344 1.00 74.06 68 PHE A C 1
ATOM 469 O O . PHE A 1 68 ? 54.106 5.475 -37.366 1.00 74.06 68 PHE A O 1
ATOM 476 N N . ASN A 1 69 ? 55.414 7.067 -36.497 1.00 64.50 69 ASN A N 1
ATOM 477 C CA . ASN A 1 69 ? 54.453 7.551 -35.502 1.00 64.50 69 ASN A CA 1
ATOM 478 C C . ASN A 1 69 ? 53.330 8.423 -36.091 1.00 64.50 69 ASN A C 1
ATOM 480 O O . ASN A 1 69 ? 52.454 8.852 -35.347 1.00 64.50 69 ASN A O 1
ATOM 484 N N . LEU A 1 70 ? 53.348 8.696 -37.399 1.00 57.97 70 LEU A N 1
ATOM 485 C CA . LEU A 1 70 ? 52.415 9.633 -38.023 1.00 57.97 70 LEU A CA 1
ATOM 486 C C . LEU A 1 70 ? 51.069 9.047 -38.453 1.00 57.97 70 LEU A C 1
ATOM 488 O O . LEU A 1 70 ? 50.243 9.836 -38.884 1.00 57.97 70 LEU A O 1
ATOM 492 N N . GLY A 1 71 ? 50.822 7.738 -38.316 1.00 64.81 71 GLY A N 1
ATOM 493 C CA . GLY A 1 71 ? 49.553 7.115 -38.722 1.00 64.81 71 GLY A CA 1
ATOM 494 C C . GLY A 1 71 ? 49.200 7.419 -40.186 1.00 64.81 71 GLY A C 1
ATOM 495 O O . GLY A 1 71 ? 48.608 8.442 -40.501 1.00 64.81 71 GLY A O 1
ATOM 496 N N . GLY A 1 72 ? 49.556 6.541 -41.121 1.00 77.06 72 GLY A N 1
ATOM 497 C CA . GLY A 1 72 ? 49.334 6.833 -42.536 1.00 77.06 72 GLY A CA 1
ATOM 498 C C . GLY A 1 72 ? 49.545 5.647 -43.461 1.00 77.06 72 GLY A C 1
ATOM 499 O O . GLY A 1 72 ? 49.871 4.542 -43.021 1.00 77.06 72 GLY A O 1
ATOM 500 N N . ILE A 1 73 ? 49.340 5.906 -44.753 1.00 83.06 73 ILE A N 1
ATOM 501 C CA . ILE A 1 73 ? 49.632 4.969 -45.837 1.00 83.06 73 ILE A CA 1
ATOM 502 C C . ILE A 1 73 ? 51.082 5.182 -46.269 1.00 83.06 73 ILE A C 1
ATOM 504 O O . ILE A 1 73 ? 51.464 6.285 -46.655 1.00 83.06 73 ILE A O 1
ATOM 508 N N . PHE A 1 74 ? 51.879 4.121 -46.222 1.00 87.00 74 PHE A N 1
ATOM 509 C CA . PHE A 1 74 ? 53.269 4.122 -46.664 1.00 87.00 74 PHE A CA 1
ATOM 510 C C . PHE A 1 74 ? 53.389 3.380 -47.992 1.00 87.00 74 PHE A C 1
ATOM 512 O O . PHE A 1 74 ? 52.803 2.307 -48.141 1.00 87.00 74 PHE A O 1
ATOM 519 N N . SER A 1 75 ? 54.169 3.932 -48.926 1.00 91.31 75 SER A N 1
ATOM 520 C CA . SER A 1 75 ? 54.622 3.211 -50.121 1.00 91.31 75 SER A CA 1
ATOM 521 C C . SER A 1 75 ? 55.959 2.547 -49.801 1.00 91.31 75 SER A C 1
ATOM 523 O O . SER A 1 75 ? 56.940 3.236 -49.513 1.00 91.31 75 SER A O 1
ATOM 525 N N . LEU A 1 76 ? 55.975 1.218 -49.768 1.00 92.31 76 LEU A N 1
ATOM 526 C CA . LEU A 1 76 ? 57.136 0.404 -49.404 1.00 92.31 76 LEU A CA 1
ATOM 527 C C . LEU A 1 76 ? 57.446 -0.580 -50.518 1.00 92.31 76 LEU A C 1
ATOM 529 O O . LEU A 1 76 ? 56.538 -1.039 -51.192 1.00 92.31 76 LEU A O 1
ATOM 533 N N . VAL A 1 77 ? 58.705 -0.975 -50.668 1.00 94.38 77 VAL A N 1
ATOM 534 C CA . VAL A 1 77 ? 59.064 -1.979 -51.679 1.00 94.38 77 VAL A CA 1
ATOM 535 C C . VAL A 1 77 ? 58.783 -3.386 -51.146 1.00 94.38 77 VAL A C 1
ATOM 537 O O . VAL A 1 77 ? 59.230 -3.733 -50.049 1.00 94.38 77 VAL A O 1
ATOM 540 N N . ALA A 1 78 ? 58.078 -4.209 -51.921 1.00 95.31 78 ALA A N 1
ATOM 541 C CA . ALA A 1 78 ? 57.730 -5.581 -51.569 1.00 95.31 78 ALA A CA 1
ATOM 542 C C . ALA A 1 78 ? 58.903 -6.563 -51.761 1.00 95.31 78 ALA A C 1
ATOM 544 O O . ALA A 1 78 ? 59.692 -6.458 -52.706 1.00 95.31 78 ALA A O 1
ATOM 545 N N . SER A 1 79 ? 59.016 -7.522 -50.841 1.00 94.94 79 SER A N 1
ATOM 546 C CA . SER A 1 79 ? 59.898 -8.690 -50.859 1.00 94.94 79 SER A CA 1
ATOM 547 C C . SER A 1 79 ? 59.035 -9.939 -51.010 1.00 94.94 79 SER A C 1
ATOM 549 O O . SER A 1 79 ? 58.425 -10.411 -50.047 1.00 94.94 79 SER A O 1
ATOM 551 N N . GLY A 1 80 ? 58.963 -10.446 -52.240 1.00 95.25 80 GLY A N 1
ATOM 552 C CA . GLY A 1 80 ? 57.987 -11.465 -52.638 1.00 95.25 80 GLY A CA 1
ATOM 553 C C . GLY A 1 80 ? 56.595 -10.894 -52.939 1.00 95.25 80 GLY A C 1
ATOM 554 O O . GLY A 1 80 ? 56.351 -9.698 -52.797 1.00 95.25 80 GLY A O 1
ATOM 555 N N . SER A 1 81 ? 55.674 -11.763 -53.364 1.00 96.25 81 SER A N 1
ATOM 556 C CA . SER A 1 81 ? 54.290 -11.374 -53.660 1.00 96.25 81 SER A CA 1
ATOM 557 C C . SER A 1 81 ? 53.489 -11.084 -52.388 1.00 96.25 81 SER A C 1
ATOM 559 O O . SER A 1 81 ? 53.450 -11.903 -51.468 1.00 96.25 81 SER A O 1
ATOM 561 N N . ILE A 1 82 ? 52.801 -9.944 -52.374 1.00 96.56 82 ILE A N 1
ATOM 562 C CA . ILE A 1 82 ? 51.911 -9.496 -51.298 1.00 96.56 82 ILE A CA 1
ATOM 563 C C . ILE A 1 82 ? 50.519 -9.259 -51.890 1.00 96.56 82 ILE A C 1
ATOM 565 O O . ILE A 1 82 ? 50.391 -8.572 -52.902 1.00 96.56 82 ILE A O 1
ATOM 569 N N . ALA A 1 83 ? 49.476 -9.820 -51.273 1.00 95.06 83 ALA A N 1
ATOM 570 C CA . ALA A 1 83 ? 48.087 -9.571 -51.657 1.00 95.06 83 ALA A CA 1
ATOM 571 C C . ALA A 1 83 ? 47.439 -8.479 -50.786 1.00 95.06 83 ALA A C 1
ATOM 573 O O . ALA A 1 83 ? 47.874 -8.213 -49.666 1.00 95.06 83 ALA A O 1
ATOM 574 N N . VAL A 1 84 ? 46.350 -7.873 -51.272 1.00 92.50 84 VAL A N 1
ATOM 575 C CA . VAL A 1 84 ? 45.547 -6.922 -50.481 1.00 92.50 84 VAL A CA 1
ATOM 576 C C . VAL A 1 84 ? 45.047 -7.596 -49.199 1.00 92.50 84 VAL A C 1
ATOM 578 O O . VAL A 1 84 ? 44.481 -8.686 -49.239 1.00 92.50 84 VAL A O 1
ATOM 581 N N . GLY A 1 85 ? 45.241 -6.936 -48.056 1.00 87.50 85 GLY A N 1
ATOM 582 C CA . GLY A 1 85 ? 44.833 -7.413 -46.734 1.00 87.50 85 GLY A CA 1
ATOM 583 C C . GLY A 1 85 ? 45.857 -8.304 -46.026 1.00 87.50 85 GLY A C 1
ATOM 584 O O . GLY A 1 85 ? 45.712 -8.523 -44.814 1.00 87.50 85 GLY A O 1
ATOM 585 N N . ASP A 1 86 ? 46.902 -8.764 -46.727 1.00 94.06 86 ASP A N 1
ATOM 586 C CA . ASP A 1 86 ? 47.973 -9.549 -46.114 1.00 94.06 86 ASP A CA 1
ATOM 587 C C . ASP A 1 86 ? 48.614 -8.763 -44.967 1.00 94.06 86 ASP A C 1
ATOM 589 O O . ASP A 1 86 ? 48.889 -7.563 -45.073 1.00 94.06 86 ASP A O 1
ATOM 593 N N . ALA A 1 87 ? 48.849 -9.457 -43.853 1.00 93.19 87 ALA A N 1
ATOM 594 C CA . ALA A 1 87 ? 49.695 -8.934 -42.794 1.00 93.19 87 ALA A CA 1
ATOM 595 C C . ALA A 1 87 ? 51.128 -8.831 -43.328 1.00 93.19 87 ALA A C 1
ATOM 597 O O . ALA A 1 87 ? 51.605 -9.755 -43.989 1.00 93.19 87 ALA A O 1
ATOM 598 N N . ILE A 1 88 ? 51.812 -7.724 -43.048 1.00 93.44 88 ILE A N 1
ATOM 599 C CA . ILE A 1 88 ? 53.177 -7.479 -43.529 1.00 93.44 88 ILE A CA 1
ATOM 600 C C . ILE A 1 88 ? 54.166 -7.359 -42.373 1.00 93.44 88 ILE A C 1
ATOM 602 O O . ILE A 1 88 ? 53.818 -6.887 -41.292 1.00 93.44 88 ILE A O 1
ATOM 606 N N . ASP A 1 89 ? 55.403 -7.788 -42.592 1.00 92.88 89 ASP A N 1
ATOM 607 C CA . ASP A 1 89 ? 56.527 -7.610 -41.669 1.00 92.88 89 ASP A CA 1
ATOM 608 C C . ASP A 1 89 ? 57.776 -7.176 -42.444 1.00 92.88 89 ASP A C 1
ATOM 610 O O . ASP A 1 89 ? 57.810 -7.195 -43.677 1.00 92.88 89 ASP A O 1
ATOM 614 N N . TRP A 1 90 ? 58.815 -6.769 -41.727 1.00 91.38 90 TRP A N 1
ATOM 615 C CA . TRP A 1 90 ? 60.052 -6.296 -42.330 1.00 91.38 90 TRP A CA 1
ATOM 616 C C . TRP A 1 90 ? 60.908 -7.459 -42.844 1.00 91.38 90 TRP A C 1
ATOM 618 O O . TRP A 1 90 ? 61.100 -8.477 -42.170 1.00 91.38 90 TRP A O 1
ATOM 628 N N . ALA A 1 91 ? 61.450 -7.298 -44.048 1.00 89.88 91 ALA A N 1
ATOM 629 C CA . ALA A 1 91 ? 62.506 -8.147 -44.582 1.00 89.88 91 ALA A CA 1
ATOM 630 C C . ALA A 1 91 ? 63.893 -7.626 -44.152 1.00 89.88 91 ALA A C 1
ATOM 632 O O . ALA A 1 91 ? 64.043 -6.487 -43.703 1.00 89.88 91 ALA A O 1
ATOM 633 N N . ALA A 1 92 ? 64.925 -8.467 -44.278 1.00 84.06 92 ALA A N 1
ATOM 634 C CA . ALA A 1 92 ? 66.292 -8.137 -43.857 1.00 84.06 92 ALA A CA 1
ATOM 635 C C . ALA A 1 92 ? 66.936 -6.996 -44.658 1.00 84.06 92 ALA A C 1
ATOM 637 O O . ALA A 1 92 ? 67.827 -6.326 -44.146 1.00 84.06 92 ALA A O 1
ATOM 638 N N . ASP A 1 93 ? 66.463 -6.749 -45.877 1.00 83.50 93 ASP A N 1
ATOM 639 C CA . ASP A 1 93 ? 66.937 -5.696 -46.774 1.00 83.50 93 ASP A CA 1
ATOM 640 C C . ASP A 1 93 ? 66.110 -4.396 -46.669 1.00 83.50 93 ASP A C 1
ATOM 642 O O . ASP A 1 93 ? 66.213 -3.507 -47.518 1.00 83.50 93 ASP A O 1
ATOM 646 N N . GLY A 1 94 ? 65.248 -4.281 -45.654 1.00 85.31 94 GLY A N 1
ATOM 647 C CA . GLY A 1 94 ? 64.408 -3.106 -45.422 1.00 85.31 94 GLY A CA 1
ATOM 648 C C . GLY A 1 94 ? 63.176 -2.998 -46.329 1.00 85.31 94 GLY A C 1
ATOM 649 O O . GLY A 1 94 ? 62.503 -1.967 -46.267 1.00 85.31 94 GLY A O 1
ATOM 650 N N . LYS A 1 95 ? 62.879 -4.022 -47.147 1.00 93.56 95 LYS A N 1
ATOM 651 C CA . LYS A 1 95 ? 61.574 -4.216 -47.809 1.00 93.56 95 LYS A CA 1
ATOM 652 C C . LYS A 1 95 ? 60.507 -4.672 -46.813 1.00 93.56 95 LYS A C 1
ATOM 654 O O . LYS A 1 95 ? 60.807 -5.017 -45.665 1.00 93.56 95 LYS A O 1
ATOM 659 N N . VAL A 1 96 ? 59.266 -4.756 -47.280 1.00 93.56 96 VAL A N 1
ATOM 660 C CA . VAL A 1 96 ? 58.183 -5.467 -46.588 1.00 93.56 96 VAL A CA 1
ATOM 661 C C . VAL A 1 96 ? 57.887 -6.798 -47.250 1.00 93.56 96 VAL A C 1
ATOM 663 O O . VAL A 1 96 ? 57.932 -6.911 -48.463 1.00 93.56 96 VAL A O 1
ATOM 666 N N . ARG A 1 97 ? 57.572 -7.812 -46.456 1.00 95.25 97 ARG A N 1
ATOM 667 C CA . ARG A 1 97 ? 57.169 -9.147 -46.912 1.00 95.25 97 ARG A CA 1
ATOM 668 C C . ARG A 1 97 ? 55.864 -9.541 -46.240 1.00 95.25 97 ARG A C 1
ATOM 670 O O . ARG A 1 97 ? 55.504 -8.969 -45.211 1.00 95.25 97 ARG A O 1
ATOM 677 N N . LYS A 1 98 ? 55.201 -10.571 -46.757 1.00 96.38 98 LYS A N 1
ATOM 678 C CA . LYS A 1 98 ? 54.086 -11.212 -46.054 1.00 96.38 98 LYS A CA 1
ATOM 679 C C . LYS A 1 98 ? 54.552 -11.757 -44.696 1.00 96.38 98 LYS A C 1
ATOM 681 O O . LYS A 1 98 ? 55.574 -12.441 -44.607 1.00 96.38 98 LYS A O 1
ATOM 686 N N . ALA A 1 99 ? 53.815 -11.427 -43.641 1.00 93.06 99 ALA A N 1
ATOM 687 C CA . ALA A 1 99 ? 54.048 -11.920 -42.291 1.00 93.06 99 ALA A CA 1
ATOM 688 C C . ALA A 1 99 ? 53.453 -13.323 -42.113 1.00 93.06 99 ALA A C 1
ATOM 690 O O . ALA A 1 99 ? 52.389 -13.631 -42.643 1.00 93.06 99 ALA A O 1
ATOM 691 N N . GLU A 1 100 ? 54.099 -14.147 -41.291 1.00 90.88 100 GLU A N 1
ATOM 692 C CA . GLU A 1 100 ? 53.604 -15.480 -40.904 1.00 90.88 100 GLU A CA 1
ATOM 693 C C . GLU A 1 100 ? 52.635 -15.428 -39.701 1.00 90.88 100 GLU A C 1
ATOM 695 O O . GLU A 1 100 ? 52.224 -16.456 -39.174 1.00 90.88 100 GLU A O 1
ATOM 700 N N . GLY A 1 101 ? 52.252 -14.225 -39.256 1.00 87.94 101 GLY A N 1
ATOM 701 C CA . GLY A 1 101 ? 51.389 -13.997 -38.096 1.00 87.94 101 GLY A CA 1
ATOM 702 C C . GLY A 1 101 ? 50.677 -12.645 -38.160 1.00 87.94 101 GLY A C 1
ATOM 703 O O . GLY A 1 101 ? 50.324 -12.175 -39.239 1.00 87.94 101 GLY A O 1
ATOM 704 N N . ALA A 1 102 ? 50.481 -11.994 -37.009 1.00 78.81 102 ALA A N 1
ATOM 705 C CA . ALA A 1 102 ? 49.752 -10.720 -36.922 1.00 78.81 102 ALA A CA 1
ATOM 706 C C . ALA A 1 102 ? 50.381 -9.578 -37.750 1.00 78.81 102 ALA A C 1
ATOM 708 O O . ALA A 1 102 ? 49.675 -8.656 -38.158 1.00 78.81 102 ALA A O 1
ATOM 709 N N . GLY A 1 103 ? 51.685 -9.672 -38.038 1.00 87.94 103 GLY A N 1
ATOM 710 C CA . GLY A 1 103 ? 52.440 -8.663 -38.774 1.00 87.94 103 GLY A CA 1
ATOM 711 C C . GLY A 1 103 ? 52.576 -7.347 -38.009 1.00 87.94 103 GLY A C 1
ATOM 712 O O . GLY A 1 103 ? 52.098 -7.182 -36.891 1.00 87.94 103 GLY A O 1
ATOM 713 N N . ARG A 1 104 ? 53.261 -6.396 -38.634 1.00 86.88 104 ARG A N 1
ATOM 714 C CA . ARG A 1 104 ? 53.440 -5.018 -38.164 1.00 86.88 104 ARG A CA 1
ATOM 715 C C . ARG A 1 104 ? 52.673 -4.029 -39.034 1.00 86.88 104 ARG A C 1
ATOM 717 O O . ARG A 1 104 ? 52.978 -2.843 -39.025 1.00 86.88 104 ARG A O 1
ATOM 724 N N . GLY A 1 105 ? 51.714 -4.506 -39.820 1.00 90.75 105 GLY A N 1
ATOM 725 C CA . GLY A 1 105 ? 50.921 -3.710 -40.744 1.00 90.75 105 GLY A CA 1
ATOM 726 C C . GLY A 1 105 ? 50.072 -4.569 -41.671 1.00 90.75 105 GLY A C 1
ATOM 727 O O . GLY A 1 105 ? 50.116 -5.799 -41.595 1.00 90.75 105 GLY A O 1
ATOM 728 N N . ARG A 1 106 ? 49.320 -3.925 -42.567 1.00 92.19 106 ARG A N 1
ATOM 729 C CA . ARG A 1 106 ? 48.556 -4.587 -43.632 1.00 92.19 106 ARG A CA 1
ATOM 730 C C . ARG A 1 106 ? 48.731 -3.909 -44.978 1.00 92.19 106 ARG A C 1
ATOM 732 O O . ARG A 1 106 ? 48.742 -2.682 -45.060 1.00 92.19 106 ARG A O 1
ATOM 739 N N . ALA A 1 107 ? 48.816 -4.721 -46.025 1.00 93.06 107 ALA A N 1
ATOM 740 C CA . ALA A 1 107 ? 48.848 -4.251 -47.400 1.00 93.06 107 ALA A CA 1
ATOM 741 C C . ALA A 1 107 ? 47.466 -3.754 -47.853 1.00 93.06 107 ALA A C 1
ATOM 743 O O . ALA A 1 107 ? 46.452 -4.420 -47.645 1.00 93.06 107 ALA A O 1
ATOM 744 N N . LEU A 1 108 ? 47.433 -2.585 -48.485 1.00 91.00 108 LEU A N 1
ATOM 745 C CA . LEU A 1 108 ? 46.251 -1.989 -49.115 1.00 91.00 108 LEU A CA 1
ATOM 746 C C . LEU A 1 108 ? 46.201 -2.255 -50.623 1.00 91.00 108 LEU A C 1
ATOM 748 O O . LEU A 1 108 ? 45.137 -2.193 -51.227 1.00 91.00 108 LEU A O 1
ATOM 752 N N . THR A 1 109 ? 47.348 -2.563 -51.225 1.00 93.81 109 THR A N 1
ATOM 753 C CA . THR A 1 109 ? 47.496 -2.904 -52.648 1.00 93.81 109 THR A CA 1
ATOM 754 C C . THR A 1 109 ? 48.247 -4.226 -52.773 1.00 93.81 109 THR A C 1
ATOM 756 O O . THR A 1 109 ? 48.938 -4.636 -51.840 1.00 93.81 109 THR A O 1
ATOM 759 N N . ALA A 1 110 ? 48.071 -4.923 -53.893 1.00 94.44 110 ALA A N 1
ATOM 760 C CA . ALA A 1 110 ? 48.893 -6.083 -54.212 1.00 94.44 110 ALA A CA 1
ATOM 761 C C . ALA A 1 110 ? 50.188 -5.626 -54.896 1.00 94.44 110 ALA A C 1
ATOM 763 O O . ALA A 1 110 ? 50.164 -4.639 -55.627 1.00 94.44 110 ALA A O 1
ATOM 764 N N . ALA A 1 111 ? 51.284 -6.350 -54.680 1.00 96.31 111 ALA A N 1
ATOM 765 C CA . ALA A 1 111 ? 52.576 -6.069 -55.304 1.00 96.31 111 ALA A CA 1
ATOM 766 C C . ALA A 1 111 ? 53.373 -7.361 -55.517 1.00 96.31 111 ALA A C 1
ATOM 768 O O . ALA A 1 111 ? 53.324 -8.271 -54.680 1.00 96.31 111 ALA A O 1
ATOM 769 N N . ALA A 1 112 ? 54.107 -7.449 -56.626 1.00 96.31 112 ALA A N 1
ATOM 770 C CA . ALA A 1 112 ? 55.127 -8.472 -56.843 1.00 96.31 112 ALA A CA 1
ATOM 771 C C . ALA A 1 112 ? 56.466 -8.088 -56.178 1.00 96.31 112 ALA A C 1
ATOM 773 O O . ALA A 1 112 ? 56.637 -6.977 -55.678 1.00 96.31 112 ALA A O 1
ATOM 774 N N . ASP A 1 113 ? 57.440 -9.006 -56.165 1.00 95.12 113 ASP A N 1
ATOM 775 C CA . ASP A 1 113 ? 58.762 -8.714 -55.595 1.00 95.12 113 ASP A CA 1
ATOM 776 C C . ASP A 1 113 ? 59.435 -7.532 -56.308 1.00 95.12 113 ASP A C 1
ATOM 778 O O . ASP A 1 113 ? 59.609 -7.538 -57.524 1.00 95.12 113 ASP A O 1
ATOM 782 N N . GLY A 1 114 ? 59.853 -6.531 -55.533 1.00 90.88 114 GLY A N 1
ATOM 783 C CA . GLY A 1 114 ? 60.503 -5.322 -56.035 1.00 90.88 114 GLY A CA 1
ATOM 784 C C . GLY A 1 114 ? 59.556 -4.200 -56.460 1.00 90.88 114 GLY A C 1
ATOM 785 O O . GLY A 1 114 ? 60.052 -3.110 -56.731 1.00 90.88 114 GLY A O 1
ATOM 786 N N . GLU A 1 115 ? 58.240 -4.425 -56.475 1.00 95.12 115 GLU A N 1
ATOM 787 C CA . GLU A 1 115 ? 57.238 -3.383 -56.727 1.00 95.12 115 GLU A CA 1
ATOM 788 C C . GLU A 1 115 ? 56.857 -2.632 -55.443 1.00 95.12 115 GLU A C 1
ATOM 790 O O . GLU A 1 115 ? 57.089 -3.106 -54.326 1.00 95.12 115 GLU A O 1
ATOM 795 N N . ASP A 1 116 ? 56.253 -1.456 -55.605 1.00 93.44 116 ASP A N 1
ATOM 796 C CA . ASP A 1 116 ? 55.724 -0.666 -54.497 1.00 93.44 116 ASP A CA 1
ATOM 797 C C . ASP A 1 116 ? 54.388 -1.237 -54.000 1.00 93.44 116 ASP A C 1
ATOM 799 O O . ASP A 1 116 ? 53.463 -1.484 -54.771 1.00 93.44 116 ASP A O 1
ATOM 803 N N . VAL A 1 117 ? 54.262 -1.380 -52.683 1.00 94.38 117 VAL A N 1
ATOM 804 C CA . VAL A 1 117 ? 53.034 -1.728 -51.976 1.00 94.38 117 VAL A CA 1
ATOM 805 C C . VAL A 1 117 ? 52.630 -0.594 -51.042 1.00 94.38 117 VAL A C 1
ATOM 807 O O . VAL A 1 117 ? 53.375 -0.182 -50.150 1.00 94.38 117 VAL A O 1
ATOM 810 N N . GLN A 1 118 ? 51.403 -0.109 -51.215 1.00 94.56 118 GLN A N 1
ATOM 811 C CA . GLN A 1 118 ? 50.751 0.746 -50.229 1.00 94.56 118 GLN A CA 1
ATOM 812 C C . GLN A 1 118 ? 50.308 -0.085 -49.030 1.00 94.56 118 GLN A C 1
ATOM 814 O O . GLN A 1 118 ? 49.645 -1.110 -49.198 1.00 94.56 118 GLN A O 1
ATOM 819 N N . CYS A 1 119 ? 50.632 0.355 -47.818 1.00 90.94 119 CYS A N 1
ATOM 820 C CA . CYS A 1 119 ? 50.291 -0.360 -46.591 1.00 90.94 119 CYS A CA 1
ATOM 821 C C . CYS A 1 119 ? 50.094 0.575 -45.391 1.00 90.94 119 CYS A C 1
ATOM 823 O O . CYS A 1 119 ? 50.545 1.719 -45.397 1.00 90.94 119 CYS A O 1
ATOM 825 N N . VAL A 1 120 ? 49.439 0.068 -44.346 1.00 89.12 120 VAL A N 1
ATOM 826 C CA . VAL A 1 120 ? 49.296 0.739 -43.043 1.00 89.12 120 VAL A CA 1
ATOM 827 C C . VAL A 1 120 ? 50.100 -0.038 -42.010 1.00 89.12 120 VAL A C 1
ATOM 829 O O . VAL A 1 120 ? 49.963 -1.257 -41.940 1.00 89.12 120 VAL A O 1
ATOM 832 N N . LEU A 1 121 ? 50.921 0.636 -41.202 1.00 85.75 121 LEU A N 1
ATOM 833 C CA . LEU A 1 121 ? 51.767 -0.007 -40.190 1.00 85.75 121 LEU A CA 1
ATOM 834 C C . LEU A 1 121 ? 51.102 0.015 -38.802 1.00 85.75 121 LEU A C 1
ATOM 836 O O . LEU A 1 121 ? 50.667 1.055 -38.313 1.00 85.75 121 LEU A O 1
ATOM 840 N N . ALA A 1 122 ? 51.039 -1.149 -38.161 1.00 68.31 122 ALA A N 1
ATOM 841 C CA . ALA A 1 122 ? 50.507 -1.379 -36.825 1.00 68.31 122 ALA A CA 1
ATOM 842 C C . ALA A 1 122 ? 51.547 -0.978 -35.763 1.00 68.31 122 ALA A C 1
ATOM 844 O O . ALA A 1 122 ? 52.332 -1.792 -35.280 1.00 68.31 122 ALA A O 1
ATOM 845 N N . GLY A 1 123 ? 51.570 0.316 -35.447 1.00 57.31 123 GLY A N 1
ATOM 846 C CA . GLY A 1 123 ? 52.296 0.915 -34.317 1.00 57.31 123 GLY A CA 1
ATOM 847 C C . GLY A 1 123 ? 51.518 2.041 -33.623 1.00 57.31 123 GLY A C 1
ATOM 848 O O . GLY A 1 123 ? 51.980 2.583 -32.625 1.00 57.31 123 GLY A O 1
ATOM 849 N N . VAL A 1 124 ? 50.324 2.371 -34.122 1.00 47.22 124 VAL A N 1
ATOM 850 C CA . VAL A 1 124 ? 49.321 3.170 -33.415 1.00 47.22 124 VAL A CA 1
ATOM 851 C C . VAL A 1 124 ? 48.478 2.202 -32.586 1.00 47.22 124 VAL A C 1
ATOM 853 O O . VAL A 1 124 ? 47.530 1.603 -33.073 1.00 47.22 124 VAL A O 1
ATOM 856 N N . THR A 1 125 ? 48.894 1.956 -31.346 1.00 41.53 125 THR A N 1
ATOM 857 C CA . THR A 1 125 ? 48.255 1.023 -30.397 1.00 41.53 125 THR A CA 1
ATOM 858 C C . THR A 1 125 ? 46.868 1.445 -29.905 1.00 41.53 125 THR A C 1
ATOM 860 O O . THR A 1 125 ? 46.335 0.805 -29.006 1.00 41.53 125 THR A O 1
ATOM 863 N N . GLU A 1 126 ? 46.247 2.459 -30.501 1.00 41.84 126 GLU A N 1
ATOM 864 C CA . GLU A 1 126 ? 44.792 2.537 -30.489 1.00 41.84 126 GLU A CA 1
ATOM 865 C C . GLU A 1 126 ? 44.295 1.873 -31.763 1.00 41.84 126 GLU A C 1
ATOM 867 O O . GLU A 1 126 ? 44.308 2.437 -32.856 1.00 41.84 126 GLU A O 1
ATOM 872 N N . GLU A 1 127 ? 43.924 0.608 -31.590 1.00 41.72 127 GLU A N 1
ATOM 873 C CA . GLU A 1 127 ? 42.998 -0.110 -32.446 1.00 41.72 127 GLU A CA 1
ATOM 874 C C . GLU A 1 127 ? 41.921 0.880 -32.916 1.00 41.72 127 GLU A C 1
ATOM 876 O O . GLU A 1 127 ? 41.040 1.267 -32.148 1.00 41.72 127 GLU A O 1
ATOM 881 N N . MET A 1 128 ? 42.003 1.349 -34.168 1.00 42.69 128 MET A N 1
ATOM 882 C CA . MET A 1 128 ? 40.857 1.980 -34.811 1.00 42.69 128 MET A CA 1
ATOM 883 C C . MET A 1 128 ? 39.821 0.874 -34.955 1.00 42.69 128 MET A C 1
ATOM 885 O O . MET A 1 128 ? 39.779 0.145 -35.946 1.00 42.69 128 MET A O 1
ATOM 889 N N . ASP A 1 129 ? 39.044 0.696 -33.897 1.00 45.03 129 ASP A N 1
ATOM 890 C CA . ASP A 1 129 ? 37.893 -0.172 -33.822 1.00 45.03 129 ASP A CA 1
ATOM 891 C C . ASP A 1 129 ? 36.843 0.440 -34.753 1.00 45.03 129 ASP A C 1
ATOM 893 O O . ASP A 1 129 ? 36.001 1.247 -34.350 1.00 45.03 129 ASP A O 1
ATOM 897 N N . VAL A 1 130 ? 36.988 0.154 -36.052 1.00 50.19 130 VAL A N 1
ATOM 898 C CA . VAL A 1 130 ? 36.054 0.574 -37.094 1.00 50.19 130 VAL A CA 1
ATOM 899 C C . VAL A 1 130 ? 34.737 -0.123 -36.783 1.00 50.19 130 VAL A C 1
ATOM 901 O O . VAL A 1 130 ? 34.515 -1.270 -37.172 1.00 50.19 130 VAL A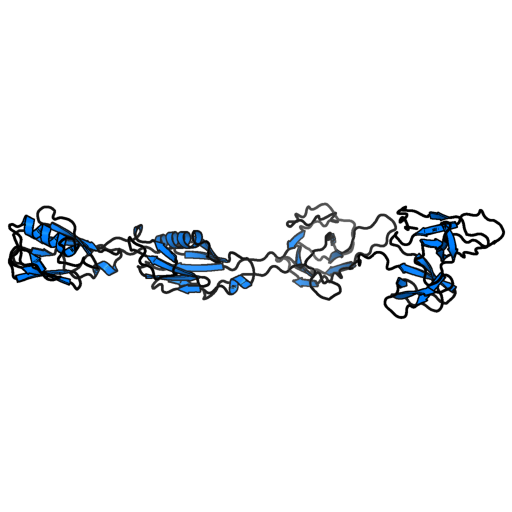 O 1
ATOM 904 N N . ALA A 1 131 ? 33.884 0.557 -36.018 1.00 51.06 131 ALA A N 1
ATOM 905 C CA . ALA A 1 131 ? 32.535 0.107 -35.735 1.00 51.06 131 ALA A CA 1
ATOM 906 C C . ALA A 1 131 ? 31.826 -0.117 -37.074 1.00 51.06 131 ALA A C 1
ATOM 908 O O . ALA A 1 131 ? 31.743 0.784 -37.912 1.00 51.06 131 ALA A O 1
ATOM 909 N N . ILE A 1 132 ? 31.350 -1.339 -37.299 1.00 58.59 132 ILE A N 1
ATOM 910 C CA . ILE A 1 132 ? 30.604 -1.659 -38.508 1.00 58.59 132 ILE A CA 1
ATOM 911 C C . ILE A 1 132 ? 29.155 -1.266 -38.234 1.00 58.59 132 ILE A C 1
ATOM 913 O O . ILE A 1 132 ? 28.423 -1.951 -37.525 1.00 58.59 132 ILE A O 1
ATOM 917 N N . PHE A 1 133 ? 28.729 -0.142 -38.802 1.00 59.00 133 PHE A N 1
ATOM 918 C CA . PHE A 1 133 ? 27.331 0.271 -38.757 1.00 59.00 133 PHE A CA 1
ATOM 919 C C . PHE A 1 133 ? 26.522 -0.587 -39.737 1.00 59.00 133 PHE A C 1
ATOM 921 O O . PHE A 1 133 ? 26.781 -0.587 -40.950 1.00 59.00 133 PHE A O 1
ATOM 928 N N . THR A 1 134 ? 25.538 -1.318 -39.208 1.00 61.78 134 THR A N 1
ATOM 929 C CA . THR A 1 134 ? 24.597 -2.115 -40.006 1.00 61.78 134 THR A CA 1
ATOM 930 C C . THR A 1 134 ? 23.193 -1.540 -39.833 1.00 61.78 134 THR A C 1
ATOM 932 O O . THR A 1 134 ? 22.430 -1.998 -38.986 1.00 61.78 134 THR A O 1
ATOM 935 N N . PRO A 1 135 ? 22.852 -0.490 -40.592 1.00 60.31 135 PRO A N 1
ATOM 936 C CA . PRO A 1 135 ? 21.519 0.094 -40.545 1.00 60.31 135 PRO A CA 1
ATOM 937 C C . PRO A 1 135 ? 20.471 -0.871 -41.130 1.00 60.31 135 PRO A C 1
ATOM 939 O O . PRO A 1 135 ? 20.693 -1.488 -42.179 1.00 60.31 135 PRO A O 1
ATOM 942 N N . ALA A 1 136 ? 19.335 -1.008 -40.443 1.00 63.88 136 ALA A N 1
ATOM 943 C CA . ALA A 1 136 ? 18.219 -1.852 -40.853 1.00 63.88 136 ALA A CA 1
ATOM 944 C C . ALA A 1 136 ? 16.909 -1.052 -40.827 1.00 63.88 136 ALA A C 1
ATOM 946 O O . ALA A 1 136 ? 16.616 -0.301 -39.899 1.00 63.88 136 ALA A O 1
ATOM 947 N N . VAL A 1 137 ? 16.088 -1.217 -41.859 1.00 61.00 137 VAL A N 1
ATOM 948 C CA . VAL A 1 137 ? 14.750 -0.620 -41.886 1.00 61.00 137 VAL A CA 1
ATOM 949 C C . VAL A 1 137 ? 13.816 -1.595 -41.192 1.00 61.00 137 VAL A C 1
ATOM 951 O O . VAL A 1 137 ? 13.586 -2.689 -41.698 1.00 61.00 137 VAL A O 1
ATOM 954 N N . THR A 1 138 ? 13.330 -1.230 -40.012 1.00 58.97 138 THR A N 1
ATOM 955 C CA . THR A 1 138 ? 12.482 -2.100 -39.186 1.00 58.97 138 THR A CA 1
ATOM 956 C C . THR A 1 138 ? 11.003 -1.885 -39.460 1.00 58.97 138 THR A C 1
ATOM 958 O O . THR A 1 138 ? 10.244 -2.848 -39.415 1.00 58.97 138 THR A O 1
ATOM 961 N N . THR A 1 139 ? 10.586 -0.658 -39.796 1.00 58.88 139 THR A N 1
ATOM 962 C CA . THR A 1 139 ? 9.177 -0.368 -40.099 1.00 58.88 139 THR A CA 1
ATOM 963 C C . THR A 1 139 ? 9.054 0.718 -41.159 1.00 58.88 139 THR A C 1
ATOM 965 O O . THR A 1 139 ? 9.520 1.841 -40.965 1.00 58.88 139 THR A O 1
ATOM 968 N N . GLN A 1 140 ? 8.408 0.383 -42.274 1.00 59.22 140 GLN A N 1
ATOM 969 C CA . GLN A 1 140 ? 8.031 1.335 -43.314 1.00 59.22 140 GLN A CA 1
ATOM 970 C C . GLN A 1 140 ? 6.617 1.837 -42.990 1.00 59.22 140 GLN A C 1
ATOM 972 O O . GLN A 1 140 ? 5.665 1.063 -43.038 1.00 59.22 140 GLN A O 1
ATOM 977 N N . GLY A 1 141 ? 6.504 3.090 -42.556 1.00 57.00 141 GLY A N 1
ATOM 978 C CA . GLY A 1 141 ? 5.234 3.760 -42.282 1.00 57.00 141 GLY A CA 1
ATOM 979 C C . GLY A 1 141 ? 4.512 4.174 -43.567 1.00 57.00 141 GLY A C 1
ATOM 980 O O . GLY A 1 141 ? 5.124 4.249 -44.635 1.00 57.00 141 GLY A O 1
ATOM 981 N N . ASP A 1 142 ? 3.207 4.417 -43.459 1.00 60.28 142 ASP A N 1
ATOM 982 C CA . ASP A 1 142 ? 2.344 4.912 -44.539 1.00 60.28 142 ASP A CA 1
ATOM 983 C C . ASP A 1 142 ? 2.111 6.435 -44.438 1.00 60.28 142 ASP A C 1
ATOM 985 O O . ASP A 1 142 ? 2.765 7.146 -43.679 1.00 60.28 142 ASP A O 1
ATOM 989 N N . THR A 1 143 ? 1.157 6.982 -45.195 1.00 51.41 143 THR A N 1
ATOM 990 C CA . THR A 1 143 ? 0.837 8.422 -45.161 1.00 51.41 143 THR A CA 1
ATOM 991 C C . THR A 1 143 ? 0.318 8.943 -43.820 1.00 51.41 143 THR A C 1
ATOM 993 O O . THR A 1 143 ? 0.289 10.156 -43.622 1.00 51.41 143 THR A O 1
ATOM 996 N N . GLY A 1 144 ? -0.130 8.063 -42.922 1.00 53.69 144 GLY A N 1
ATOM 997 C CA . GLY A 1 144 ? -0.625 8.416 -41.591 1.00 53.69 144 GLY A CA 1
ATOM 998 C C . GLY A 1 144 ? 0.346 8.079 -40.459 1.00 53.69 144 GLY A C 1
ATOM 999 O O . GLY A 1 144 ? 0.120 8.507 -39.327 1.00 53.69 144 GLY A O 1
ATOM 1000 N N . THR A 1 145 ? 1.420 7.332 -40.733 1.00 57.03 145 THR A N 1
ATOM 1001 C CA . THR A 1 145 ? 2.347 6.813 -39.719 1.00 57.03 145 THR A CA 1
ATOM 1002 C C . THR A 1 145 ? 3.804 7.017 -40.123 1.00 57.03 145 THR A C 1
ATOM 1004 O O . THR A 1 145 ? 4.206 6.750 -41.247 1.00 57.03 145 THR A O 1
ATOM 1007 N N . ALA A 1 146 ? 4.635 7.502 -39.198 1.00 56.31 146 ALA A N 1
ATOM 1008 C CA . ALA A 1 146 ? 6.049 7.728 -39.484 1.00 56.31 146 ALA A CA 1
ATOM 1009 C C . ALA A 1 146 ? 6.766 6.410 -39.824 1.00 56.31 146 ALA A C 1
ATOM 1011 O O . ALA A 1 146 ? 6.607 5.414 -39.114 1.00 56.31 146 ALA A O 1
ATOM 1012 N N . SER A 1 147 ? 7.624 6.418 -40.848 1.00 59.94 147 SER A N 1
ATOM 1013 C CA . SER A 1 147 ? 8.625 5.356 -40.988 1.00 59.94 147 SER A CA 1
ATOM 1014 C C . SER A 1 147 ? 9.624 5.426 -39.850 1.00 59.94 147 SER A C 1
ATOM 1016 O O . SER A 1 147 ? 10.099 6.510 -39.506 1.00 59.94 147 SER A O 1
ATOM 1018 N N . VAL A 1 148 ? 9.972 4.260 -39.309 1.00 63.72 148 VAL A N 1
ATOM 1019 C CA . VAL A 1 148 ? 10.961 4.113 -38.244 1.00 63.72 148 VAL A CA 1
ATOM 1020 C C . VAL A 1 148 ? 12.139 3.328 -38.795 1.00 63.72 148 VAL A C 1
ATOM 1022 O O . VAL A 1 148 ? 12.034 2.135 -39.088 1.00 63.72 148 VAL A O 1
ATOM 1025 N N . ILE A 1 149 ? 13.279 4.005 -38.922 1.00 66.38 149 ILE A N 1
ATOM 1026 C CA . ILE A 1 149 ? 14.547 3.353 -39.247 1.00 66.38 149 ILE A CA 1
ATOM 1027 C C . ILE A 1 149 ? 15.287 3.079 -37.942 1.00 66.38 149 ILE A C 1
ATOM 1029 O O . ILE A 1 149 ? 15.551 4.010 -37.179 1.00 66.38 149 ILE A O 1
ATOM 1033 N N . THR A 1 150 ? 15.629 1.812 -37.706 1.00 65.19 150 THR A N 1
ATOM 1034 C CA . THR A 1 150 ? 16.421 1.372 -36.556 1.00 65.19 150 THR A CA 1
ATOM 1035 C C . THR A 1 150 ? 17.876 1.206 -36.978 1.00 65.19 150 THR A C 1
ATOM 1037 O O . THR A 1 150 ? 18.238 0.323 -37.754 1.00 65.19 150 THR A O 1
ATOM 1040 N N . ILE A 1 151 ? 18.749 2.043 -36.434 1.00 66.38 151 ILE A N 1
ATOM 1041 C CA . ILE A 1 151 ? 20.190 1.905 -36.645 1.00 66.38 151 ILE A CA 1
ATOM 1042 C C . ILE A 1 151 ? 20.747 1.143 -35.449 1.00 66.38 151 ILE A C 1
ATOM 1044 O O . ILE A 1 151 ? 20.734 1.683 -34.348 1.00 66.38 151 ILE A O 1
ATOM 1048 N N . ALA A 1 152 ? 21.225 -0.083 -35.671 1.00 65.19 152 ALA A N 1
ATOM 1049 C CA . ALA A 1 152 ? 21.934 -0.862 -34.661 1.00 65.19 152 ALA A CA 1
ATOM 1050 C C . ALA A 1 152 ? 23.453 -0.712 -34.837 1.00 65.19 152 ALA A C 1
ATOM 1052 O O . ALA A 1 152 ? 23.986 -0.858 -35.945 1.00 65.19 152 ALA A O 1
ATOM 1053 N N . THR A 1 153 ? 24.165 -0.450 -33.742 1.00 62.34 153 THR A N 1
ATOM 1054 C CA . THR A 1 153 ? 25.632 -0.429 -33.708 1.00 62.34 153 THR A CA 1
ATOM 1055 C C . THR A 1 153 ? 26.177 -1.766 -33.216 1.00 62.34 153 THR A C 1
ATOM 1057 O O . THR A 1 153 ? 25.968 -2.169 -32.074 1.00 62.34 153 THR A O 1
ATOM 1060 N N . THR A 1 154 ? 26.916 -2.474 -34.070 1.00 58.97 154 THR A N 1
ATOM 1061 C CA . THR A 1 154 ? 27.650 -3.683 -33.674 1.00 58.97 154 THR A CA 1
ATOM 1062 C C . THR A 1 154 ? 29.149 -3.425 -33.760 1.00 58.97 154 THR A C 1
ATOM 1064 O O . THR A 1 154 ? 29.665 -2.906 -34.751 1.00 58.97 154 THR A O 1
ATOM 1067 N N . GLY A 1 155 ? 29.866 -3.766 -32.690 1.00 56.34 155 GLY A N 1
ATOM 1068 C CA . GLY A 1 155 ? 31.320 -3.840 -32.717 1.00 56.34 155 GLY A CA 1
ATOM 1069 C C . GLY A 1 155 ? 31.789 -4.985 -33.616 1.00 56.34 155 GLY A C 1
ATOM 1070 O O . GLY A 1 155 ? 31.012 -5.859 -34.006 1.00 56.34 155 GLY A O 1
ATOM 1071 N N . ARG A 1 156 ? 33.090 -5.027 -33.921 1.00 54.38 156 ARG A N 1
ATOM 1072 C CA . ARG A 1 156 ? 33.686 -6.074 -34.772 1.00 54.38 156 ARG A CA 1
ATOM 1073 C C . ARG A 1 156 ? 33.528 -7.494 -34.203 1.00 54.38 156 ARG A C 1
ATOM 1075 O O . ARG A 1 156 ? 33.577 -8.463 -34.953 1.00 54.38 156 ARG A O 1
ATOM 1082 N N . SER A 1 157 ? 33.297 -7.611 -32.895 1.00 62.47 157 SER A N 1
ATOM 1083 C CA . SER A 1 157 ? 32.974 -8.861 -32.197 1.00 62.47 157 SER A CA 1
ATOM 1084 C C . SER A 1 157 ? 31.533 -9.348 -32.410 1.00 62.47 157 SER A C 1
ATOM 1086 O O . SER A 1 157 ? 31.186 -10.421 -31.925 1.00 62.47 157 SER A O 1
ATOM 1088 N N . GLY A 1 158 ? 30.681 -8.570 -33.089 1.00 59.09 158 GLY A N 1
ATOM 1089 C CA . GLY A 1 158 ? 29.244 -8.833 -33.200 1.00 59.09 158 GLY A CA 1
ATOM 1090 C C . GLY A 1 158 ? 28.447 -8.469 -31.942 1.00 59.09 158 GLY A C 1
ATOM 1091 O O . GLY A 1 158 ? 27.235 -8.667 -31.914 1.00 59.09 158 GLY A O 1
ATOM 1092 N N . LEU A 1 159 ? 29.098 -7.922 -30.911 1.00 57.28 159 LEU A N 1
ATOM 1093 C CA . LEU A 1 159 ? 28.439 -7.416 -29.707 1.00 57.28 159 LEU A CA 1
ATOM 1094 C C . LEU A 1 159 ? 27.924 -5.990 -29.939 1.00 57.28 159 LEU A C 1
ATOM 1096 O O . LEU A 1 159 ? 28.566 -5.203 -30.639 1.00 57.28 159 LEU A O 1
ATOM 1100 N N . ALA A 1 160 ? 26.777 -5.649 -29.350 1.00 56.97 160 ALA A N 1
ATOM 1101 C CA . ALA A 1 160 ? 26.250 -4.287 -29.386 1.00 56.97 160 ALA A CA 1
ATOM 1102 C C . ALA A 1 160 ? 27.260 -3.323 -28.746 1.00 56.97 160 ALA A C 1
ATOM 1104 O O . ALA A 1 160 ? 27.759 -3.585 -27.649 1.00 56.97 160 ALA A O 1
ATOM 1105 N N . LYS A 1 161 ? 27.585 -2.223 -29.434 1.00 59.94 161 LYS A N 1
ATOM 1106 C CA . LYS A 1 161 ? 28.476 -1.202 -28.870 1.00 59.94 161 LYS A CA 1
ATOM 1107 C C . LYS A 1 161 ? 27.629 -0.246 -28.031 1.00 59.94 161 LYS A C 1
ATOM 1109 O O . LYS A 1 161 ? 26.703 0.365 -28.557 1.00 59.94 161 LYS A O 1
ATOM 1114 N N . THR A 1 162 ? 27.932 -0.147 -26.737 1.00 52.72 162 THR A N 1
ATOM 1115 C CA . THR A 1 162 ? 27.222 0.733 -25.790 1.00 52.72 162 THR A CA 1
ATOM 1116 C C . THR A 1 162 ? 27.482 2.208 -26.058 1.00 52.72 162 THR A C 1
ATOM 1118 O O . THR A 1 162 ? 26.631 3.044 -25.769 1.00 52.72 162 THR A O 1
ATOM 1121 N N . ASP A 1 163 ? 28.633 2.514 -26.651 1.00 57.59 163 ASP A N 1
ATOM 1122 C CA . ASP A 1 163 ? 28.994 3.867 -27.037 1.00 57.59 163 ASP A CA 1
ATOM 1123 C C . ASP A 1 163 ? 28.373 4.142 -28.407 1.00 57.59 163 ASP A C 1
ATOM 1125 O O . ASP A 1 163 ? 28.779 3.567 -29.425 1.00 57.59 163 ASP A O 1
ATOM 1129 N N . GLY A 1 164 ? 27.338 4.983 -28.426 1.00 53.72 164 GLY A N 1
ATOM 1130 C CA . GLY A 1 164 ? 26.722 5.451 -29.663 1.00 53.72 164 GLY A CA 1
ATOM 1131 C C . GLY A 1 164 ? 27.746 6.125 -30.591 1.00 53.72 164 GLY A C 1
ATOM 1132 O O . GLY A 1 164 ? 28.829 6.522 -30.150 1.00 53.72 164 GLY A O 1
ATOM 1133 N N . PRO A 1 165 ? 27.433 6.279 -31.891 1.00 54.16 165 PRO A N 1
ATOM 1134 C CA . PRO A 1 165 ? 28.282 7.058 -32.776 1.00 54.16 165 PRO A CA 1
ATOM 1135 C C . PRO A 1 165 ? 28.453 8.465 -32.194 1.00 54.16 165 PRO A C 1
ATOM 1137 O O . PRO A 1 165 ? 27.475 9.140 -31.874 1.00 54.16 165 PRO A O 1
ATOM 1140 N N . THR A 1 166 ? 29.699 8.923 -32.083 1.00 51.72 166 THR A N 1
ATOM 1141 C CA . THR A 1 166 ? 30.001 10.303 -31.675 1.00 51.72 166 THR A CA 1
ATOM 1142 C C . THR A 1 166 ? 29.474 11.325 -32.684 1.00 51.72 166 THR A C 1
ATOM 1144 O O . THR A 1 166 ? 29.245 12.476 -32.322 1.00 51.72 166 THR A O 1
ATOM 1147 N N . GLU A 1 167 ? 29.231 10.901 -33.930 1.00 57.34 167 GLU A N 1
ATOM 1148 C CA . GLU A 1 167 ? 28.638 11.711 -34.990 1.00 57.34 167 GLU A CA 1
ATOM 1149 C C . GLU A 1 167 ? 27.753 10.846 -35.910 1.00 57.34 167 GLU A C 1
ATOM 1151 O O . GLU A 1 167 ? 28.186 9.809 -36.415 1.00 57.34 167 GLU A O 1
ATOM 1156 N N . LEU A 1 168 ? 26.511 11.279 -36.150 1.00 59.56 168 LEU A N 1
ATOM 1157 C CA . LEU A 1 168 ? 25.587 10.686 -37.121 1.00 59.56 168 LEU A CA 1
ATOM 1158 C C . LEU A 1 168 ? 25.176 11.755 -38.135 1.00 59.56 168 LEU A C 1
ATOM 1160 O O . LEU A 1 168 ? 24.726 12.833 -37.747 1.00 59.56 168 LEU A O 1
ATOM 1164 N N . ARG A 1 169 ? 25.290 11.453 -39.432 1.00 64.75 169 ARG A N 1
ATOM 1165 C CA . ARG A 1 169 ? 24.862 12.354 -40.508 1.00 64.75 169 ARG A CA 1
ATOM 1166 C C . ARG A 1 169 ? 23.691 11.748 -41.272 1.00 64.75 169 ARG A C 1
ATOM 1168 O O . ARG A 1 169 ? 23.785 10.663 -41.842 1.00 64.75 169 ARG A O 1
ATOM 1175 N N . VAL A 1 170 ? 22.582 12.479 -41.301 1.00 60.62 170 VAL A N 1
ATOM 1176 C CA . VAL A 1 170 ? 21.342 12.077 -41.977 1.00 60.62 170 VAL A CA 1
ATOM 1177 C C . VAL A 1 170 ? 21.022 13.102 -43.060 1.00 60.62 170 VAL A C 1
ATOM 1179 O O . VAL A 1 170 ? 21.080 14.304 -42.798 1.00 60.62 170 VAL A O 1
ATOM 1182 N N . GLY A 1 171 ? 20.692 12.627 -44.263 1.00 59.88 171 GLY A N 1
ATOM 1183 C CA . GLY A 1 171 ? 20.170 13.450 -45.351 1.00 59.88 171 GLY A CA 1
ATOM 1184 C C . GLY A 1 171 ? 18.946 12.790 -45.980 1.00 59.88 171 GLY A C 1
ATOM 1185 O O . GLY A 1 171 ? 19.003 11.638 -46.400 1.00 59.88 171 GLY A O 1
ATOM 1186 N N . ALA A 1 172 ? 17.831 13.507 -46.060 1.00 58.00 172 ALA A N 1
ATOM 1187 C CA . ALA A 1 172 ? 16.659 13.069 -46.820 1.00 58.00 172 ALA A CA 1
ATOM 1188 C C . ALA A 1 172 ? 16.636 13.790 -48.177 1.00 58.00 172 ALA A C 1
ATOM 1190 O O . ALA A 1 172 ? 17.046 14.948 -48.260 1.00 58.00 172 ALA A O 1
ATOM 1191 N N . PHE A 1 173 ? 16.217 13.107 -49.246 1.00 58.84 173 PHE A N 1
ATOM 1192 C CA . PHE A 1 173 ? 16.216 13.676 -50.595 1.00 58.84 173 PHE A CA 1
ATOM 1193 C C . PHE A 1 173 ? 14.982 13.262 -51.400 1.00 58.84 173 PHE A C 1
ATOM 1195 O O . PHE A 1 173 ? 14.538 12.115 -51.355 1.00 58.84 173 PHE A O 1
ATOM 1202 N N . ASN A 1 174 ? 14.486 14.196 -52.212 1.00 54.62 174 ASN A N 1
ATOM 1203 C CA . ASN A 1 174 ? 13.398 13.956 -53.154 1.00 54.62 174 ASN A CA 1
ATOM 1204 C C . ASN A 1 174 ? 13.941 13.286 -54.415 1.00 54.62 174 ASN A C 1
ATOM 1206 O O . ASN A 1 174 ? 15.053 13.595 -54.851 1.00 54.62 174 ASN A O 1
ATOM 1210 N N . ALA A 1 175 ? 13.162 12.348 -54.965 1.00 54.19 175 ALA A N 1
ATOM 1211 C CA . ALA A 1 175 ? 13.509 11.473 -56.085 1.00 54.19 175 ALA A CA 1
ATOM 1212 C C . ALA A 1 175 ? 14.489 12.111 -57.097 1.00 54.19 175 ALA A C 1
ATOM 1214 O O . ALA A 1 175 ? 14.103 12.876 -57.978 1.00 54.19 175 ALA A O 1
ATOM 1215 N N . GLY A 1 176 ? 15.776 11.768 -56.970 1.00 51.03 176 GLY A N 1
ATOM 1216 C CA . GLY A 1 176 ? 16.784 11.978 -58.009 1.00 51.03 176 GLY A CA 1
ATOM 1217 C C . GLY A 1 176 ? 17.602 13.278 -57.997 1.00 51.03 176 GLY A C 1
ATOM 1218 O O . GLY A 1 176 ? 18.418 13.428 -58.906 1.00 51.03 176 GLY A O 1
ATOM 1219 N N . SER A 1 177 ? 17.481 14.204 -57.030 1.00 51.38 177 SER A N 1
ATOM 1220 C CA . SER A 1 177 ? 18.388 15.374 -57.014 1.00 51.38 177 SER A CA 1
ATOM 1221 C C . SER A 1 177 ? 18.673 15.995 -55.641 1.00 51.38 177 SER A C 1
ATOM 1223 O O . SER A 1 177 ? 17.769 16.319 -54.881 1.00 51.38 177 SER A O 1
ATOM 1225 N N . TRP A 1 178 ? 19.961 16.235 -55.364 1.00 51.47 178 TRP A N 1
ATOM 1226 C CA . TRP A 1 178 ? 20.492 16.841 -54.131 1.00 51.47 178 TRP A CA 1
ATOM 1227 C C . TRP A 1 178 ? 20.312 18.367 -54.033 1.00 51.47 178 TRP A C 1
ATOM 1229 O O . TRP A 1 178 ? 20.634 18.965 -53.011 1.00 51.47 178 TRP A O 1
ATOM 1239 N N . THR A 1 179 ? 19.850 19.027 -55.094 1.00 49.22 179 THR A N 1
ATOM 1240 C CA . THR A 1 179 ? 19.926 20.491 -55.247 1.00 49.22 179 THR A CA 1
ATOM 1241 C C . THR A 1 179 ? 18.830 21.286 -54.530 1.00 49.22 179 THR A C 1
ATOM 1243 O O . THR A 1 179 ? 18.879 22.511 -54.566 1.00 49.22 179 THR A O 1
ATOM 1246 N N . GLN A 1 180 ? 17.860 20.644 -53.866 1.00 44.06 180 GLN A N 1
ATOM 1247 C CA . GLN A 1 180 ? 16.659 21.315 -53.321 1.00 44.06 180 GLN A CA 1
ATOM 1248 C C . GLN A 1 180 ? 16.556 21.345 -51.777 1.00 44.06 180 GLN A C 1
ATOM 1250 O O . GLN A 1 180 ? 15.467 21.451 -51.219 1.00 44.06 180 GLN A O 1
ATOM 1255 N N . ALA A 1 181 ? 17.676 21.260 -51.065 1.00 40.66 181 ALA A N 1
ATOM 1256 C CA . ALA A 1 181 ? 17.729 21.167 -49.605 1.00 40.66 181 ALA A CA 1
ATOM 1257 C C . ALA A 1 181 ? 17.811 22.546 -48.891 1.00 40.66 181 ALA A C 1
ATOM 1259 O O . ALA A 1 181 ? 18.802 23.252 -49.061 1.00 40.66 181 ALA A O 1
ATOM 1260 N N . THR A 1 182 ? 16.859 22.906 -48.004 1.00 37.69 182 THR A N 1
ATOM 1261 C CA . THR A 1 182 ? 16.894 24.148 -47.169 1.00 37.69 182 THR A CA 1
ATOM 1262 C C . THR A 1 182 ? 16.544 23.885 -45.687 1.00 37.69 182 THR A C 1
ATOM 1264 O O . THR A 1 182 ? 15.801 22.959 -45.393 1.00 37.69 182 THR A O 1
ATOM 1267 N N . ASN A 1 183 ? 17.113 24.682 -44.768 1.00 39.28 183 ASN A N 1
ATOM 1268 C CA . ASN A 1 183 ? 17.279 24.456 -43.313 1.00 39.28 183 ASN A CA 1
ATOM 1269 C C . ASN A 1 183 ? 16.053 24.005 -42.487 1.00 39.28 183 ASN A C 1
ATOM 1271 O O . ASN A 1 183 ? 15.087 24.751 -42.359 1.00 39.28 183 ASN A O 1
ATOM 1275 N N . ALA A 1 184 ? 16.200 22.874 -41.783 1.00 37.06 184 ALA A N 1
ATOM 1276 C CA . ALA A 1 184 ? 15.388 22.467 -40.633 1.00 37.06 184 ALA A CA 1
ATOM 1277 C C . ALA A 1 184 ? 16.301 22.098 -39.445 1.00 37.06 184 ALA A C 1
ATOM 1279 O O . ALA A 1 184 ? 17.389 21.541 -39.628 1.00 37.06 184 ALA A O 1
ATOM 1280 N N . THR A 1 185 ? 15.863 22.434 -38.231 1.00 34.31 185 THR A N 1
ATOM 1281 C CA . THR A 1 185 ? 16.610 22.259 -36.976 1.00 34.31 185 THR A CA 1
ATOM 1282 C C . THR A 1 185 ? 16.135 20.991 -36.269 1.00 34.31 185 THR A C 1
ATOM 1284 O O . THR A 1 185 ? 14.968 20.903 -35.905 1.00 34.31 185 THR A O 1
ATOM 1287 N N . ILE A 1 186 ? 17.027 20.025 -36.040 1.00 43.91 186 ILE A N 1
ATOM 1288 C CA . ILE A 1 186 ? 16.723 18.793 -35.293 1.00 43.91 186 ILE A CA 1
ATOM 1289 C C . ILE A 1 186 ? 17.248 18.953 -33.865 1.00 43.91 186 ILE A C 1
ATOM 1291 O O . ILE A 1 186 ? 18.438 19.202 -33.669 1.00 43.91 186 ILE A O 1
ATOM 1295 N N . ALA A 1 187 ? 16.380 18.806 -32.865 1.00 40.69 187 ALA A N 1
ATOM 1296 C CA . ALA A 1 187 ? 16.781 18.799 -31.462 1.00 40.69 187 ALA A CA 1
ATOM 1297 C C . ALA A 1 187 ? 17.273 17.396 -31.065 1.00 40.69 187 ALA A C 1
ATOM 1299 O O . ALA A 1 187 ? 16.486 16.457 -31.002 1.00 40.69 187 ALA A O 1
ATOM 1300 N N . ALA A 1 188 ? 18.571 17.246 -30.794 1.00 38.59 188 ALA A N 1
ATOM 1301 C CA . ALA A 1 188 ? 19.107 16.051 -30.145 1.00 38.59 188 ALA A CA 1
ATOM 1302 C C . ALA A 1 188 ? 18.983 16.200 -28.620 1.00 38.59 188 ALA A C 1
ATOM 1304 O O . ALA A 1 188 ? 19.351 17.232 -28.061 1.00 38.59 188 ALA A O 1
ATOM 1305 N N . THR A 1 189 ? 18.489 15.168 -27.938 1.00 39.66 189 THR A N 1
ATOM 1306 C CA . THR A 1 189 ? 18.556 15.049 -26.470 1.00 39.66 189 THR A CA 1
ATOM 1307 C C . THR A 1 189 ? 19.486 13.878 -26.139 1.00 39.66 189 THR A C 1
ATOM 1309 O O . THR A 1 189 ? 19.445 12.883 -26.853 1.00 39.66 189 THR A O 1
ATOM 1312 N N . GLY A 1 190 ? 20.330 13.985 -25.102 1.00 41.69 190 GLY A N 1
ATOM 1313 C CA . GLY A 1 190 ? 21.184 12.865 -24.652 1.00 41.69 190 GLY A CA 1
ATOM 1314 C C . GLY A 1 190 ? 22.708 13.033 -24.773 1.00 41.69 190 GLY A C 1
ATOM 1315 O O . GLY A 1 190 ? 23.434 12.059 -24.651 1.00 41.69 190 GLY A O 1
ATOM 1316 N N . GLY A 1 191 ? 23.237 14.245 -24.975 1.00 38.22 191 GLY A N 1
ATOM 1317 C CA . GLY A 1 191 ? 24.691 14.489 -24.905 1.00 38.22 191 GLY A CA 1
ATOM 1318 C C . GLY A 1 191 ? 25.495 14.166 -26.174 1.00 38.22 191 GLY A C 1
ATOM 1319 O O . GLY A 1 191 ? 26.693 14.443 -26.213 1.00 38.22 191 GLY A O 1
ATOM 1320 N N . SER A 1 192 ? 24.865 13.672 -27.243 1.00 40.53 192 SER A N 1
ATOM 1321 C CA . SER A 1 192 ? 25.489 13.586 -28.570 1.00 40.53 192 SER A CA 1
ATOM 1322 C C . SER A 1 192 ? 25.632 14.979 -29.199 1.00 40.53 192 SER A C 1
ATOM 1324 O O . SER A 1 192 ? 24.670 15.746 -29.269 1.00 40.53 192 SER A O 1
ATOM 1326 N N . VAL A 1 193 ? 26.824 15.317 -29.703 1.00 38.03 193 VAL A N 1
ATOM 1327 C CA . VAL A 1 193 ? 27.062 16.567 -30.444 1.00 38.03 193 VAL A CA 1
ATOM 1328 C C . VAL A 1 193 ? 26.863 16.298 -31.936 1.00 38.03 193 VAL A C 1
ATOM 1330 O O . VAL A 1 193 ? 27.778 15.867 -32.631 1.00 38.03 193 VAL A O 1
ATOM 1333 N N . LEU A 1 194 ? 25.662 16.567 -32.452 1.00 43.38 194 LEU A N 1
ATOM 1334 C CA . LEU A 1 194 ? 25.384 16.472 -33.886 1.00 43.38 194 LEU A CA 1
ATOM 1335 C C . LEU A 1 194 ? 26.097 17.622 -34.627 1.00 43.38 194 LEU A C 1
ATOM 1337 O O . LEU A 1 194 ? 25.760 18.791 -34.433 1.00 43.38 194 LEU A O 1
ATOM 1341 N N . ARG A 1 195 ? 27.079 17.326 -35.488 1.00 41.44 195 ARG A N 1
ATOM 1342 C CA . ARG A 1 195 ? 27.707 18.331 -36.365 1.00 41.44 195 ARG A CA 1
ATOM 1343 C C . ARG A 1 195 ? 27.280 18.121 -37.822 1.00 41.44 195 ARG A C 1
ATOM 1345 O O . ARG A 1 195 ? 27.677 17.163 -38.465 1.00 41.44 195 ARG A O 1
ATOM 1352 N N . LYS A 1 196 ? 26.513 19.102 -38.321 1.00 43.84 196 LYS A N 1
ATOM 1353 C CA . LYS A 1 196 ? 26.001 19.298 -39.697 1.00 43.84 196 LYS A CA 1
ATOM 1354 C C . LYS A 1 196 ? 25.026 18.230 -40.226 1.00 43.84 196 LYS A C 1
ATOM 1356 O O . LYS A 1 196 ? 25.426 17.150 -40.644 1.00 43.84 196 LYS A O 1
ATOM 1361 N N . SER A 1 197 ? 23.755 18.620 -40.353 1.00 42.31 197 SER A N 1
ATOM 1362 C CA . SER A 1 197 ? 22.797 18.015 -41.287 1.00 42.31 197 SER A CA 1
ATOM 1363 C C . SER A 1 197 ? 22.938 18.640 -42.686 1.00 42.31 197 SER A C 1
ATOM 1365 O O . SER A 1 197 ? 23.357 19.790 -42.826 1.00 42.31 197 SER A O 1
ATOM 1367 N N . HIS A 1 198 ? 22.623 17.874 -43.731 1.00 44.97 198 HIS A N 1
ATOM 1368 C CA . HIS A 1 198 ? 22.228 18.405 -45.041 1.00 44.97 198 HIS A CA 1
ATOM 1369 C C . HIS A 1 198 ? 20.727 18.152 -45.186 1.00 44.97 198 HIS A C 1
ATOM 1371 O O . HIS A 1 198 ? 20.223 17.110 -44.774 1.00 44.97 198 HIS A O 1
ATOM 1377 N N . THR A 1 199 ? 20.008 19.158 -45.658 1.00 47.72 199 THR A N 1
ATOM 1378 C CA . THR A 1 199 ? 18.596 19.367 -45.337 1.00 47.72 199 THR A CA 1
ATOM 1379 C C . THR A 1 199 ? 17.619 18.681 -46.286 1.00 47.72 199 THR A C 1
ATOM 1381 O O . THR A 1 199 ? 17.914 18.420 -47.443 1.00 47.72 199 THR A O 1
ATOM 1384 N N . SER A 1 200 ? 16.413 18.429 -45.788 1.00 46.22 200 SER A N 1
ATOM 1385 C CA . SER A 1 200 ? 15.209 18.238 -46.598 1.00 46.22 200 SER A CA 1
ATOM 1386 C C . SER A 1 200 ? 14.139 19.188 -46.060 1.00 46.22 200 SER A C 1
ATOM 1388 O O . SER A 1 200 ? 14.272 19.699 -44.950 1.00 46.22 200 SER A O 1
ATOM 1390 N N . ASN A 1 201 ? 13.070 19.409 -46.814 1.00 49.41 201 ASN A N 1
ATOM 1391 C CA . ASN A 1 201 ? 11.870 20.151 -46.408 1.00 49.41 201 ASN A CA 1
ATOM 1392 C C . ASN A 1 201 ? 11.000 19.405 -45.366 1.00 49.41 201 ASN A C 1
ATOM 1394 O O . ASN A 1 201 ? 9.788 19.624 -45.322 1.00 49.41 201 ASN A O 1
ATOM 1398 N N . LYS A 1 202 ? 11.584 18.501 -44.567 1.00 53.56 202 LYS A N 1
ATOM 1399 C CA . LYS A 1 202 ? 10.875 17.589 -43.660 1.00 53.56 202 LYS A CA 1
ATOM 1400 C C . LYS A 1 202 ? 11.454 17.629 -42.250 1.00 53.56 202 LYS A C 1
ATOM 1402 O O . LYS A 1 202 ? 12.664 17.781 -42.063 1.00 53.56 202 LYS A O 1
ATOM 1407 N N . ASP A 1 203 ? 10.578 17.398 -41.280 1.00 55.50 203 ASP A N 1
ATOM 1408 C CA . ASP A 1 203 ? 10.947 17.227 -39.881 1.00 55.50 203 ASP A CA 1
ATOM 1409 C C . ASP A 1 203 ? 11.506 15.813 -39.673 1.00 55.50 203 ASP A C 1
ATOM 1411 O O . ASP A 1 203 ? 10.830 14.808 -39.907 1.00 55.50 203 ASP A O 1
ATOM 1415 N N . LEU A 1 204 ? 12.773 15.743 -39.265 1.00 59.41 204 LEU A N 1
ATOM 1416 C CA . LEU A 1 204 ? 13.449 14.514 -38.866 1.00 59.41 204 LEU A CA 1
ATOM 1417 C C . LEU A 1 204 ? 13.629 14.557 -37.354 1.00 59.41 204 LEU A C 1
ATOM 1419 O O . LEU A 1 204 ? 14.320 15.436 -36.844 1.00 59.41 204 LEU A O 1
ATOM 1423 N N . THR A 1 205 ? 13.061 13.588 -36.644 1.00 60.91 205 THR A N 1
ATOM 1424 C CA . THR A 1 205 ? 13.266 13.462 -35.197 1.00 60.91 205 THR A CA 1
ATOM 1425 C C . THR A 1 205 ? 14.102 12.221 -34.929 1.00 60.91 205 THR A C 1
ATOM 1427 O O . THR A 1 205 ? 13.735 11.115 -35.333 1.00 60.91 205 THR A O 1
ATOM 1430 N N . ILE A 1 206 ? 15.245 12.410 -34.265 1.00 63.66 206 ILE A N 1
ATOM 1431 C CA . ILE A 1 206 ? 16.094 11.318 -33.784 1.00 63.66 206 ILE A CA 1
ATOM 1432 C C . ILE A 1 206 ? 15.802 11.138 -32.302 1.00 63.66 206 ILE A C 1
ATOM 1434 O O . ILE A 1 206 ? 16.000 12.059 -31.512 1.00 63.66 206 ILE A O 1
ATOM 1438 N N . SER A 1 207 ? 15.361 9.944 -31.930 1.00 68.31 207 SER A N 1
ATOM 1439 C CA . SER A 1 207 ? 15.175 9.564 -30.535 1.00 68.31 207 SER A CA 1
ATOM 1440 C C . SER A 1 207 ? 15.907 8.260 -30.264 1.00 68.31 207 SER A C 1
ATOM 1442 O O . SER A 1 207 ? 15.734 7.279 -30.994 1.00 68.31 207 SER A O 1
ATOM 1444 N N . GLU A 1 208 ? 16.690 8.222 -29.194 1.00 72.44 208 GLU A N 1
ATOM 1445 C CA . GLU A 1 208 ? 17.088 6.948 -28.604 1.00 72.44 208 GLU A CA 1
ATOM 1446 C C . GLU A 1 208 ? 15.854 6.242 -28.043 1.00 72.44 208 GLU A C 1
ATOM 1448 O O . GLU A 1 208 ? 14.915 6.887 -27.563 1.00 72.44 208 GLU A O 1
ATOM 1453 N N . VAL A 1 209 ? 15.850 4.910 -28.100 1.00 76.81 209 VAL A N 1
ATOM 1454 C CA . VAL A 1 209 ? 14.822 4.124 -27.415 1.00 76.81 209 VAL A CA 1
ATOM 1455 C C . VAL A 1 209 ? 15.067 4.241 -25.918 1.00 76.81 209 VAL A C 1
ATOM 1457 O O . VAL A 1 209 ? 15.861 3.505 -25.335 1.00 76.81 209 VAL A O 1
ATOM 1460 N N . GLN A 1 210 ? 14.388 5.204 -25.305 1.00 84.50 210 GLN A N 1
ATOM 1461 C CA . GLN A 1 210 ? 14.405 5.375 -23.864 1.00 84.50 210 GLN A CA 1
ATOM 1462 C C . GLN A 1 210 ? 13.668 4.214 -23.205 1.00 84.50 210 GLN A C 1
ATOM 1464 O O . GLN A 1 210 ? 12.648 3.733 -23.709 1.00 84.50 210 GLN A O 1
ATOM 1469 N N . ALA A 1 211 ? 14.190 3.775 -22.063 1.00 90.25 211 ALA A N 1
ATOM 1470 C CA . ALA A 1 211 ? 13.485 2.804 -21.251 1.00 90.25 211 ALA A CA 1
ATOM 1471 C C . ALA A 1 211 ? 12.140 3.400 -20.811 1.00 90.25 211 ALA A C 1
ATOM 1473 O O . ALA A 1 211 ? 12.078 4.534 -20.335 1.00 90.25 211 ALA A O 1
ATOM 1474 N N . VAL A 1 212 ? 11.070 2.621 -20.940 1.00 94.12 212 VAL A N 1
ATOM 1475 C CA . VAL A 1 212 ? 9.736 2.983 -20.449 1.00 94.12 212 VAL A CA 1
ATOM 1476 C C . VAL A 1 212 ? 9.480 2.202 -19.169 1.00 94.12 212 VAL A C 1
ATOM 1478 O O . VAL A 1 212 ? 9.784 1.009 -19.091 1.00 94.12 212 VAL A O 1
ATOM 1481 N N . ALA A 1 213 ? 8.963 2.869 -18.141 1.00 97.06 213 ALA A N 1
ATOM 1482 C CA . ALA A 1 213 ? 8.574 2.216 -16.900 1.00 97.06 213 ALA A CA 1
ATOM 1483 C C . ALA A 1 213 ? 7.249 1.468 -17.062 1.00 97.06 213 ALA A C 1
ATOM 1485 O O . ALA A 1 213 ? 6.330 1.941 -17.725 1.00 97.06 213 ALA A O 1
ATOM 1486 N N . ALA A 1 214 ? 7.163 0.293 -16.442 1.00 98.25 214 ALA A N 1
ATOM 1487 C CA . ALA A 1 214 ? 5.928 -0.473 -16.402 1.00 98.25 214 ALA A CA 1
ATOM 1488 C C . ALA A 1 214 ? 4.914 0.192 -15.459 1.00 98.25 214 ALA A C 1
ATOM 1490 O O . ALA A 1 214 ? 5.302 0.697 -14.404 1.00 98.25 214 ALA A O 1
ATOM 1491 N N . THR A 1 215 ? 3.630 0.149 -15.806 1.00 98.44 215 THR A N 1
ATOM 1492 C CA . THR A 1 215 ? 2.537 0.720 -15.012 1.00 98.44 215 THR A CA 1
ATOM 1493 C C . THR A 1 215 ? 1.402 -0.280 -14.792 1.00 98.44 215 THR A C 1
ATOM 1495 O O . THR A 1 215 ? 1.286 -1.292 -15.498 1.00 98.44 215 THR A O 1
ATOM 1498 N N . ARG A 1 216 ? 0.570 -0.014 -13.779 1.00 98.44 216 ARG A N 1
ATOM 1499 C CA . ARG A 1 216 ? -0.725 -0.675 -13.557 1.00 98.44 216 ARG A CA 1
ATOM 1500 C C . ARG A 1 216 ? -1.622 0.193 -12.678 1.00 98.44 216 ARG A C 1
ATOM 1502 O O . ARG A 1 216 ? -1.124 0.970 -11.873 1.00 98.44 216 ARG A O 1
ATOM 1509 N N . THR A 1 217 ? -2.926 -0.026 -12.791 1.00 98.12 217 THR A N 1
ATOM 1510 C CA . THR A 1 217 ? 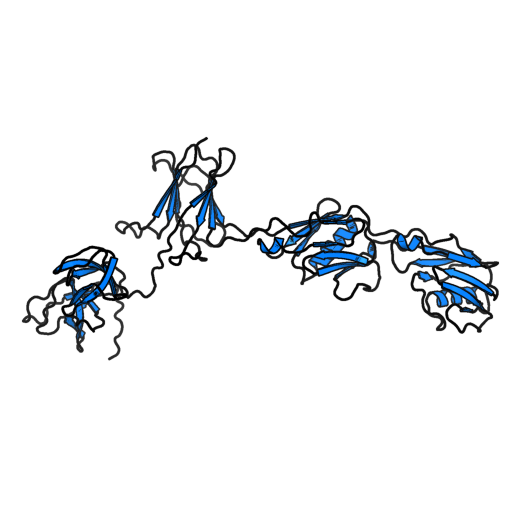-3.955 0.623 -11.978 1.00 98.12 217 THR A CA 1
ATOM 1511 C C . THR A 1 217 ? -4.591 -0.369 -10.997 1.00 98.12 217 THR A C 1
ATOM 1513 O O . THR A 1 217 ? -4.982 -1.473 -11.398 1.00 98.12 217 THR A O 1
ATOM 1516 N N . LEU A 1 218 ? -4.703 0.025 -9.726 1.00 98.50 218 LEU A N 1
ATOM 1517 C CA . LEU A 1 218 ? -5.596 -0.572 -8.723 1.00 98.50 218 LEU A CA 1
ATOM 1518 C C . LEU A 1 218 ? -6.907 0.211 -8.740 1.00 98.50 218 LEU A C 1
ATOM 1520 O O . LEU A 1 218 ? -6.873 1.435 -8.683 1.00 98.50 218 LEU A O 1
ATOM 1524 N N . THR A 1 219 ? -8.047 -0.472 -8.787 1.00 98.56 219 THR A N 1
ATOM 1525 C CA . THR A 1 219 ? -9.368 0.168 -8.669 1.00 98.56 219 THR A CA 1
ATOM 1526 C C . THR A 1 219 ? -10.029 -0.253 -7.370 1.00 98.56 219 THR A C 1
ATOM 1528 O O . THR A 1 219 ? -10.083 -1.450 -7.089 1.00 98.56 219 THR A O 1
ATOM 1531 N N . LEU A 1 220 ? -10.556 0.706 -6.609 1.00 98.50 220 LEU A N 1
ATOM 1532 C CA . LEU A 1 220 ? -11.426 0.457 -5.464 1.00 98.50 220 LEU A CA 1
ATOM 1533 C C . LEU A 1 220 ? -12.875 0.766 -5.852 1.00 98.50 220 LEU A C 1
ATOM 1535 O O . LEU A 1 220 ? -13.185 1.854 -6.313 1.00 98.50 220 LEU A O 1
ATOM 1539 N N . THR A 1 221 ? -13.782 -0.186 -5.671 1.00 98.19 221 THR A N 1
ATOM 1540 C CA . THR A 1 221 ? -15.209 -0.038 -6.006 1.00 98.19 221 THR A CA 1
ATOM 1541 C C . THR A 1 221 ? -16.082 0.232 -4.783 1.00 98.19 221 THR A C 1
ATOM 1543 O O . THR A 1 221 ? -17.304 0.300 -4.897 1.00 98.19 221 THR A O 1
ATOM 1546 N N . GLY A 1 222 ? -15.483 0.331 -3.598 1.00 98.06 222 GLY A N 1
ATOM 1547 C CA . GLY A 1 222 ? -16.206 0.454 -2.342 1.00 98.06 222 GLY A CA 1
ATOM 1548 C C . GLY A 1 222 ? -15.293 0.787 -1.172 1.00 98.06 222 GLY A C 1
ATOM 1549 O O . GLY A 1 222 ? -14.127 1.134 -1.341 1.00 98.06 222 GLY A O 1
ATOM 1550 N N . VAL A 1 223 ? -15.858 0.711 0.028 1.00 98.31 223 VAL A N 1
ATOM 1551 C CA . VAL A 1 223 ? -15.124 1.010 1.259 1.00 98.31 223 VAL A CA 1
ATOM 1552 C C . VAL A 1 223 ? -13.996 0.012 1.503 1.00 98.31 223 VAL A C 1
ATOM 1554 O O . VAL A 1 223 ? -14.072 -1.141 1.070 1.00 98.31 223 VAL A O 1
ATOM 1557 N N . VAL A 1 224 ? -12.989 0.477 2.234 1.00 98.44 224 VAL A N 1
ATOM 1558 C CA . VAL A 1 224 ? -11.863 -0.319 2.722 1.00 98.44 224 VAL A CA 1
ATOM 1559 C C . VAL A 1 224 ? -11.955 -0.430 4.238 1.00 98.44 224 VAL A C 1
ATOM 1561 O O . VAL A 1 224 ? -12.258 0.556 4.923 1.00 98.44 224 VAL A O 1
ATOM 1564 N N . VAL A 1 225 ? -11.695 -1.628 4.753 1.00 97.81 225 VAL A N 1
ATOM 1565 C CA . VAL A 1 225 ? -11.771 -1.943 6.184 1.00 97.81 225 VAL A CA 1
ATOM 1566 C C . VAL A 1 225 ? -10.399 -2.265 6.773 1.00 97.81 225 VAL A C 1
ATOM 1568 O O . VAL A 1 225 ? -9.419 -2.495 6.065 1.00 97.81 225 VAL A O 1
ATOM 1571 N N . ASP A 1 226 ? -10.333 -2.251 8.101 1.00 97.75 226 ASP A N 1
ATOM 1572 C CA . ASP A 1 226 ? -9.137 -2.616 8.857 1.00 97.75 226 ASP A CA 1
ATOM 1573 C C . ASP A 1 226 ? -8.648 -4.036 8.506 1.00 97.75 226 ASP A C 1
ATOM 1575 O O . ASP A 1 226 ? -9.441 -4.976 8.408 1.00 97.75 226 ASP A O 1
ATOM 1579 N N . GLY A 1 227 ? -7.338 -4.180 8.302 1.00 97.19 227 GLY A N 1
ATOM 1580 C CA . GLY A 1 227 ? -6.668 -5.447 8.008 1.00 97.19 227 GLY A CA 1
ATOM 1581 C C . GLY A 1 227 ? -6.627 -5.851 6.529 1.00 97.19 227 GLY A C 1
ATOM 1582 O O . GLY A 1 227 ? -5.932 -6.814 6.190 1.00 97.19 227 GLY A O 1
ATOM 1583 N N . GLU A 1 228 ? -7.312 -5.140 5.627 1.00 98.44 228 GLU A N 1
ATOM 1584 C CA . GLU A 1 228 ? -7.173 -5.379 4.186 1.00 98.44 228 GLU A CA 1
ATOM 1585 C C . GLU A 1 228 ? -5.776 -4.985 3.684 1.00 98.44 228 GLU A C 1
ATOM 1587 O O . GLU A 1 228 ? -5.118 -4.099 4.238 1.00 98.44 228 GLU A O 1
ATOM 1592 N N . THR A 1 229 ? -5.301 -5.648 2.623 1.00 98.56 229 THR A N 1
ATOM 1593 C CA . THR A 1 229 ? -3.925 -5.473 2.146 1.00 98.56 229 THR A CA 1
ATOM 1594 C C . THR A 1 229 ? -3.799 -5.297 0.640 1.00 98.56 229 THR A C 1
ATOM 1596 O O . THR A 1 229 ? -4.588 -5.826 -0.143 1.00 98.56 229 THR A O 1
ATOM 1599 N N . VAL A 1 230 ? -2.735 -4.595 0.251 1.00 98.75 230 VAL A N 1
ATOM 1600 C CA . VAL A 1 230 ? -2.238 -4.456 -1.121 1.00 98.75 230 VAL A CA 1
ATOM 1601 C C . VAL A 1 230 ? -0.766 -4.851 -1.137 1.00 98.75 230 VAL A C 1
ATOM 1603 O O . VAL A 1 230 ? 0.015 -4.382 -0.317 1.00 98.75 230 VAL A O 1
ATOM 1606 N N . SER A 1 231 ? -0.364 -5.705 -2.071 1.00 98.62 231 SER A N 1
ATOM 1607 C CA . SER A 1 231 ? 1.015 -6.166 -2.232 1.00 98.62 231 SER A CA 1
ATOM 1608 C C . SER A 1 231 ? 1.601 -5.707 -3.563 1.00 98.62 231 SER A C 1
ATOM 1610 O O . SER A 1 231 ? 0.996 -5.932 -4.608 1.00 98.62 231 SER A O 1
ATOM 1612 N N . ILE A 1 232 ? 2.789 -5.097 -3.535 1.00 98.62 232 ILE A N 1
ATOM 1613 C CA . ILE A 1 232 ? 3.503 -4.607 -4.722 1.00 98.62 232 ILE A CA 1
ATOM 1614 C C . ILE A 1 232 ? 4.984 -4.969 -4.605 1.00 98.62 232 ILE A C 1
ATOM 1616 O O . ILE A 1 232 ? 5.676 -4.517 -3.693 1.00 98.62 232 ILE A O 1
ATOM 1620 N N . GLY A 1 233 ? 5.490 -5.794 -5.523 1.00 97.94 233 GLY A N 1
ATOM 1621 C CA . GLY A 1 233 ? 6.908 -6.168 -5.560 1.00 97.94 233 GLY A CA 1
ATOM 1622 C C . GLY A 1 233 ? 7.412 -6.820 -4.267 1.00 97.94 233 GLY A C 1
ATOM 1623 O O . GLY A 1 233 ? 8.555 -6.603 -3.877 1.00 97.94 233 GLY A O 1
ATOM 1624 N N . GLY A 1 234 ? 6.549 -7.565 -3.568 1.00 97.12 234 GLY A N 1
ATOM 1625 C CA . GLY A 1 234 ? 6.855 -8.203 -2.282 1.00 97.12 234 GLY A CA 1
ATOM 1626 C C . GLY A 1 234 ? 6.688 -7.307 -1.046 1.00 97.12 234 GLY A C 1
ATOM 1627 O O . GLY A 1 234 ? 6.744 -7.817 0.071 1.00 97.12 234 GLY A O 1
ATOM 1628 N N . ARG A 1 235 ? 6.441 -5.998 -1.204 1.00 98.38 235 ARG A N 1
ATOM 1629 C CA . ARG A 1 235 ? 6.012 -5.116 -0.103 1.00 98.38 235 ARG A CA 1
ATOM 1630 C C . ARG A 1 235 ? 4.510 -5.271 0.102 1.00 98.38 235 ARG A C 1
ATOM 1632 O O . ARG A 1 235 ? 3.776 -5.269 -0.878 1.00 98.38 235 ARG A O 1
ATOM 1639 N N . VAL A 1 236 ? 4.063 -5.385 1.351 1.00 98.69 236 VAL A N 1
ATOM 1640 C CA . VAL A 1 236 ? 2.639 -5.485 1.709 1.00 98.69 236 VAL A CA 1
ATOM 1641 C C . VAL A 1 236 ? 2.242 -4.245 2.500 1.00 98.69 236 VAL A C 1
ATOM 1643 O O . VAL A 1 236 ? 2.835 -3.964 3.540 1.00 98.69 236 VAL A O 1
ATOM 1646 N N . TYR A 1 237 ? 1.245 -3.528 2.004 1.00 98.69 237 TYR A N 1
ATOM 1647 C CA . TYR A 1 237 ? 0.617 -2.362 2.611 1.00 98.69 237 TYR A CA 1
ATOM 1648 C C . TYR A 1 237 ? -0.691 -2.811 3.271 1.00 98.69 237 TYR A C 1
ATOM 1650 O O . TYR A 1 237 ? -1.498 -3.466 2.617 1.00 98.69 237 TYR A O 1
ATOM 1658 N N . GLU A 1 238 ? -0.884 -2.508 4.554 1.00 98.62 238 GLU A N 1
ATOM 1659 C CA . GLU A 1 238 ? -2.062 -2.904 5.338 1.00 98.62 238 GLU A CA 1
ATOM 1660 C C . GLU A 1 238 ? -2.839 -1.669 5.797 1.00 98.62 238 GLU A C 1
ATOM 1662 O O . GLU A 1 238 ? -2.264 -0.773 6.424 1.00 98.62 238 GLU A O 1
ATOM 1667 N N . PHE A 1 239 ? -4.133 -1.629 5.484 1.00 98.50 239 PHE A N 1
ATOM 1668 C CA . PHE A 1 239 ? -5.048 -0.586 5.932 1.00 98.50 239 PHE A CA 1
ATOM 1669 C C . PHE A 1 239 ? -5.354 -0.752 7.420 1.00 98.50 239 PHE A C 1
ATOM 1671 O O . PHE A 1 239 ? -5.855 -1.788 7.842 1.00 98.50 239 PHE A O 1
ATOM 1678 N N . ASP A 1 240 ? -5.039 0.273 8.214 1.00 98.12 240 ASP A N 1
ATOM 1679 C CA . ASP A 1 240 ? -5.110 0.220 9.677 1.00 98.12 240 ASP A CA 1
ATOM 1680 C C . ASP A 1 240 ? -5.968 1.356 10.255 1.00 98.12 240 ASP A C 1
ATOM 1682 O O . ASP A 1 240 ? -5.636 2.546 10.140 1.00 98.12 240 ASP A O 1
ATOM 1686 N N . ALA A 1 241 ? -7.062 0.984 10.918 1.00 97.44 241 ALA A N 1
ATOM 1687 C CA . ALA A 1 241 ? -7.978 1.882 11.618 1.00 97.44 241 ALA A CA 1
ATOM 1688 C C . ALA A 1 241 ? -7.637 2.046 13.119 1.00 97.44 241 ALA A C 1
ATOM 1690 O O . ALA A 1 241 ? -8.288 2.818 13.840 1.00 97.44 241 ALA A O 1
ATOM 1691 N N . HIS A 1 242 ? -6.595 1.380 13.623 1.00 95.06 242 HIS A N 1
ATOM 1692 C CA . HIS A 1 242 ? -6.171 1.483 15.019 1.00 95.06 242 HIS A CA 1
ATOM 1693 C C . HIS A 1 242 ? -5.417 2.790 15.328 1.00 95.06 242 HIS A C 1
ATOM 1695 O O . HIS A 1 242 ? -4.869 3.470 14.458 1.00 95.06 242 HIS A O 1
ATOM 1701 N N . ALA A 1 243 ? -5.420 3.197 16.606 1.00 89.88 243 ALA A N 1
ATOM 1702 C CA . ALA A 1 243 ? -4.668 4.372 17.077 1.00 89.88 243 ALA A CA 1
ATOM 1703 C C . ALA A 1 243 ? -3.169 4.084 17.087 1.00 89.88 243 ALA A C 1
ATOM 1705 O O . ALA A 1 243 ? -2.357 4.877 16.615 1.00 89.88 243 ALA A O 1
ATOM 1706 N N . SER A 1 244 ? -2.829 2.934 17.657 1.00 89.81 244 SER A N 1
ATOM 1707 C CA . SER A 1 244 ? -1.505 2.339 17.636 1.00 89.81 244 SER A CA 1
ATOM 1708 C C . SER A 1 244 ? -1.342 1.512 16.371 1.00 89.81 244 SER A C 1
ATOM 1710 O O . SER A 1 244 ? -2.308 0.926 15.902 1.00 89.81 244 SER A O 1
ATOM 1712 N N . SER A 1 245 ? -0.116 1.411 15.863 1.00 85.88 245 SER A N 1
ATOM 1713 C CA . SER A 1 245 ? 0.207 0.509 14.757 1.00 85.88 245 SER A CA 1
ATOM 1714 C C . SER A 1 245 ? -0.063 -0.940 15.169 1.00 85.88 245 SER A C 1
ATOM 1716 O O . SER A 1 245 ? 0.757 -1.530 15.871 1.00 85.88 245 SER A O 1
ATOM 1718 N N . ASN A 1 246 ? -1.198 -1.494 14.743 1.00 90.94 246 ASN A N 1
ATOM 1719 C CA . ASN A 1 246 ? -1.580 -2.888 14.984 1.00 90.94 246 ASN A CA 1
ATOM 1720 C C . ASN A 1 246 ? -1.501 -3.719 13.696 1.00 90.94 246 ASN A C 1
ATOM 1722 O O . ASN A 1 246 ? -2.354 -4.557 13.431 1.00 90.94 246 ASN A O 1
ATOM 1726 N N . ILE A 1 247 ? -0.483 -3.452 12.878 1.00 96.25 247 ILE A N 1
ATOM 1727 C CA . ILE A 1 247 ? -0.280 -4.179 11.627 1.00 96.25 247 ILE A CA 1
ATOM 1728 C C . ILE A 1 247 ? 0.567 -5.428 11.834 1.00 96.25 247 ILE A C 1
ATOM 1730 O O . ILE A 1 247 ? 1.407 -5.496 12.739 1.00 96.25 247 ILE A O 1
ATOM 1734 N N . THR A 1 248 ? 0.408 -6.400 10.938 1.00 96.75 248 THR A N 1
ATOM 1735 C CA . THR A 1 248 ? 1.276 -7.584 10.927 1.00 96.75 248 THR A CA 1
ATOM 1736 C C . THR A 1 248 ? 2.742 -7.172 10.743 1.00 96.75 248 THR A C 1
ATOM 1738 O O . THR A 1 248 ? 3.074 -6.353 9.881 1.00 96.75 248 THR A O 1
ATOM 1741 N N . ALA A 1 249 ? 3.645 -7.759 11.535 1.00 96.62 249 ALA A N 1
ATOM 1742 C CA . ALA A 1 249 ? 5.071 -7.447 11.482 1.00 96.62 249 ALA A CA 1
ATOM 1743 C C . ALA A 1 249 ? 5.643 -7.587 10.056 1.00 96.62 249 ALA A C 1
ATOM 1745 O O . ALA A 1 249 ? 5.375 -8.560 9.352 1.00 96.62 249 ALA A O 1
ATOM 1746 N N . GLY A 1 250 ? 6.446 -6.605 9.637 1.00 96.25 250 GLY A N 1
ATOM 1747 C CA . GLY A 1 250 ? 7.057 -6.549 8.303 1.00 96.25 250 GLY A CA 1
ATOM 1748 C C . GLY A 1 250 ? 6.205 -5.873 7.222 1.00 96.25 250 GLY A C 1
ATOM 1749 O O . GLY A 1 250 ? 6.730 -5.578 6.146 1.00 96.25 250 GLY A O 1
ATOM 1750 N N . ARG A 1 251 ? 4.928 -5.577 7.497 1.00 98.00 251 ARG A N 1
ATOM 1751 C CA . ARG A 1 251 ? 4.064 -4.809 6.591 1.00 98.00 251 ARG A CA 1
ATOM 1752 C C . ARG A 1 251 ? 4.272 -3.301 6.751 1.00 98.00 251 ARG A C 1
ATOM 1754 O O . ARG A 1 251 ? 4.858 -2.833 7.727 1.00 98.00 251 ARG A O 1
ATOM 1761 N N . VAL A 1 252 ? 3.804 -2.543 5.766 1.00 98.31 252 VAL A N 1
ATOM 1762 C CA . VAL A 1 252 ? 3.781 -1.077 5.771 1.00 98.31 252 VAL A CA 1
ATOM 1763 C C . VAL A 1 252 ? 2.381 -0.613 6.140 1.00 98.31 252 VAL A C 1
ATOM 1765 O O . VAL A 1 252 ? 1.393 -1.087 5.587 1.00 98.31 252 VAL A O 1
ATOM 1768 N N . ARG A 1 253 ? 2.293 0.326 7.077 1.00 98.06 253 ARG A N 1
ATOM 1769 C CA . ARG A 1 253 ? 1.017 0.848 7.560 1.00 98.06 253 ARG A CA 1
ATOM 1770 C C . ARG A 1 253 ? 0.400 1.824 6.560 1.00 98.06 253 ARG A C 1
ATOM 1772 O O . ARG A 1 253 ? 1.065 2.782 6.169 1.00 98.06 253 ARG A O 1
ATOM 1779 N N . VAL A 1 254 ? -0.884 1.647 6.259 1.00 98.31 254 VAL A N 1
ATOM 1780 C CA . VAL A 1 254 ? -1.737 2.626 5.573 1.00 98.31 254 VAL A CA 1
ATOM 1781 C C . VAL A 1 254 ? -2.754 3.164 6.589 1.00 98.31 254 VAL A C 1
ATOM 1783 O O . VAL A 1 254 ? -3.746 2.498 6.885 1.00 98.31 254 VAL A O 1
ATOM 1786 N N . PRO A 1 255 ? -2.493 4.324 7.214 1.00 97.75 255 PRO A N 1
ATOM 1787 C CA . PRO A 1 255 ? -3.284 4.789 8.349 1.00 97.75 255 PRO A CA 1
ATOM 1788 C C . PRO A 1 255 ? -4.631 5.376 7.905 1.00 97.75 255 PRO A C 1
ATOM 1790 O O . PRO A 1 255 ? -4.676 6.516 7.463 1.00 97.75 255 PRO A O 1
ATOM 1793 N N . ILE A 1 256 ? -5.730 4.645 8.112 1.00 98.00 256 ILE A N 1
ATOM 1794 C CA . ILE A 1 256 ? -7.089 5.086 7.731 1.00 98.00 256 ILE A CA 1
ATOM 1795 C C . ILE A 1 256 ? -7.961 5.504 8.916 1.00 98.00 256 ILE A C 1
ATOM 1797 O O . ILE A 1 256 ? -9.107 5.905 8.731 1.00 98.00 256 ILE A O 1
ATOM 1801 N N . ARG A 1 257 ? -7.448 5.455 10.150 1.00 96.88 257 ARG A N 1
ATOM 1802 C CA . ARG A 1 257 ? -8.228 5.777 11.360 1.00 96.88 257 ARG A CA 1
ATOM 1803 C C . ARG A 1 257 ? -8.982 7.106 11.267 1.00 96.88 257 ARG A C 1
ATOM 1805 O O . ARG A 1 257 ? -10.159 7.157 11.607 1.00 96.88 257 ARG A O 1
ATOM 1812 N N . SER A 1 258 ? -8.325 8.171 10.807 1.00 97.31 258 SER A N 1
ATOM 1813 C CA . SER A 1 258 ? -8.931 9.507 10.666 1.00 97.31 258 SER A CA 1
ATOM 1814 C C . SER A 1 258 ? -10.023 9.580 9.593 1.00 97.31 258 SER A C 1
ATOM 1816 O O . SER A 1 258 ? -10.717 10.591 9.502 1.00 97.31 258 SER A O 1
ATOM 1818 N N . ARG A 1 259 ? -10.172 8.527 8.784 1.00 97.88 259 ARG A N 1
ATOM 1819 C CA . ARG A 1 259 ? -11.164 8.375 7.713 1.00 97.88 259 ARG A CA 1
ATOM 1820 C C . ARG A 1 259 ? -12.302 7.425 8.079 1.00 97.88 259 ARG A C 1
ATOM 1822 O O . ARG A 1 259 ? -13.198 7.221 7.270 1.00 97.88 259 ARG A O 1
ATOM 1829 N N . THR A 1 260 ? -12.264 6.849 9.278 1.00 97.94 260 THR A N 1
ATOM 1830 C CA . THR A 1 260 ? -13.300 5.952 9.802 1.00 97.94 260 THR A CA 1
ATOM 1831 C C . THR A 1 260 ? -14.066 6.626 10.936 1.00 97.94 260 THR A C 1
ATOM 1833 O O . THR A 1 260 ? -13.529 7.485 11.637 1.00 97.94 260 THR A O 1
ATOM 1836 N N . THR A 1 261 ? -15.317 6.218 11.147 1.00 98.00 261 THR A N 1
ATOM 1837 C CA . THR A 1 261 ? -16.114 6.626 12.314 1.00 98.00 261 THR A CA 1
ATOM 1838 C C . THR A 1 261 ? -16.247 5.452 13.272 1.00 98.00 261 THR A C 1
ATOM 1840 O O . THR A 1 261 ? -16.545 4.334 12.848 1.00 98.00 261 THR A O 1
ATOM 1843 N N . VAL A 1 262 ? -16.026 5.692 14.566 1.00 97.94 262 VAL A N 1
ATOM 1844 C CA . VAL A 1 262 ? -16.225 4.675 15.607 1.00 97.94 262 VAL A CA 1
ATOM 1845 C C . VAL A 1 262 ? -17.709 4.495 15.905 1.00 97.94 262 VAL A C 1
ATOM 1847 O O . VAL A 1 262 ? -18.442 5.474 16.038 1.00 97.94 262 VAL A O 1
ATOM 1850 N N . ALA A 1 263 ? -18.146 3.243 16.035 1.00 98.50 263 ALA A N 1
ATOM 1851 C CA . ALA A 1 263 ? -19.499 2.950 16.487 1.00 98.50 263 ALA A CA 1
ATOM 1852 C C . ALA A 1 263 ? -19.661 3.329 17.964 1.00 98.50 263 ALA A C 1
ATOM 1854 O O . ALA A 1 263 ? -18.729 3.171 18.757 1.00 98.50 263 ALA A O 1
ATOM 1855 N N . THR A 1 264 ? -20.842 3.809 18.341 1.00 98.69 264 THR A N 1
ATOM 1856 C CA . THR A 1 264 ? -21.145 4.212 19.720 1.00 98.69 264 THR A CA 1
ATOM 1857 C C . THR A 1 264 ? -22.449 3.604 20.214 1.00 98.69 264 THR A C 1
ATOM 1859 O O . THR A 1 264 ? -23.319 3.236 19.427 1.00 98.69 264 THR A O 1
ATOM 1862 N N . GLY A 1 265 ? -22.574 3.495 21.532 1.00 98.56 265 GLY A N 1
ATOM 1863 C CA . GLY A 1 265 ? -23.781 3.049 22.220 1.00 98.56 265 GLY A CA 1
ATOM 1864 C C . GLY A 1 265 ? -23.905 3.751 23.565 1.00 98.56 265 GLY A C 1
ATOM 1865 O O . GLY A 1 265 ? -22.907 4.213 24.116 1.00 98.56 265 GLY A O 1
ATOM 1866 N N . VAL A 1 266 ? -25.125 3.859 24.090 1.00 98.69 266 VAL A N 1
ATOM 1867 C CA . VAL A 1 266 ? -25.392 4.562 25.353 1.00 98.69 266 VAL A CA 1
ATOM 1868 C C . VAL A 1 266 ? -26.097 3.631 26.328 1.00 98.69 266 VAL A C 1
ATOM 1870 O O . VAL A 1 266 ? -27.176 3.128 26.017 1.00 98.69 266 VAL A O 1
ATOM 1873 N N . LEU A 1 267 ? -25.506 3.435 27.507 1.00 98.69 267 LEU A N 1
ATOM 1874 C CA . LEU A 1 267 ? -26.150 2.800 28.657 1.00 98.69 267 LEU A CA 1
ATOM 1875 C C . LEU A 1 267 ? -26.643 3.890 29.602 1.00 98.69 267 LEU A C 1
ATOM 1877 O O . LEU A 1 267 ? -25.852 4.719 30.053 1.00 98.69 267 LEU A O 1
ATOM 1881 N N . THR A 1 268 ? -27.927 3.866 29.943 1.00 98.69 268 THR A N 1
ATOM 1882 C CA . THR A 1 268 ? -28.496 4.734 30.978 1.00 98.69 268 THR A CA 1
ATOM 1883 C C . THR A 1 268 ? -28.613 3.967 32.288 1.00 98.69 268 THR A C 1
ATOM 1885 O O . THR A 1 268 ? -29.186 2.887 32.284 1.00 98.69 268 THR A O 1
ATOM 1888 N N . VAL A 1 269 ? -28.120 4.511 33.402 1.00 98.50 269 VAL A N 1
ATOM 1889 C CA . VAL A 1 269 ? -28.226 3.947 34.760 1.00 98.50 269 VAL A CA 1
ATOM 1890 C C . VAL A 1 269 ? -28.817 5.006 35.691 1.00 98.50 269 VAL A C 1
ATOM 1892 O O . VAL A 1 269 ? -28.109 5.906 36.143 1.00 98.50 269 VAL A O 1
ATOM 1895 N N . SER A 1 270 ? -30.121 4.915 35.965 1.00 98.31 270 SER A N 1
ATOM 1896 C CA . SER A 1 270 ? -30.889 5.962 36.663 1.00 98.31 270 SER A CA 1
ATOM 1897 C C . SER A 1 270 ? -30.852 5.846 38.192 1.00 98.31 270 SER A C 1
ATOM 1899 O O . SER A 1 270 ? -30.945 6.853 38.904 1.00 98.31 270 SER A O 1
ATOM 1901 N N . GLN A 1 271 ? -30.650 4.632 38.710 1.00 98.31 271 GLN A N 1
ATOM 1902 C CA . GLN A 1 271 ? -30.478 4.336 40.136 1.00 98.31 271 GLN A CA 1
ATOM 1903 C C . GLN A 1 271 ? -29.262 3.436 40.362 1.00 98.31 271 GLN A C 1
ATOM 1905 O O . GLN A 1 271 ? -28.664 2.931 39.416 1.00 98.31 271 GLN A O 1
ATOM 1910 N N . GLN A 1 272 ? -28.880 3.246 41.625 1.00 98.31 272 GLN A N 1
ATOM 1911 C CA . GLN A 1 272 ? -27.781 2.347 41.959 1.00 98.31 272 GLN A CA 1
ATOM 1912 C C . GLN A 1 272 ? -28.136 0.895 41.567 1.00 98.31 272 GLN A C 1
ATOM 1914 O O . GLN A 1 272 ? -29.203 0.419 41.964 1.00 98.31 272 GLN A O 1
ATOM 1919 N N . PRO A 1 273 ? -27.265 0.192 40.822 1.00 98.44 273 PRO A N 1
ATOM 1920 C CA . PRO A 1 273 ? -27.433 -1.226 40.512 1.00 98.44 273 PRO A CA 1
ATOM 1921 C C . PRO A 1 273 ? -27.424 -2.103 41.768 1.00 98.44 273 PRO A C 1
ATOM 1923 O O . PRO A 1 273 ? -26.792 -1.764 42.773 1.00 98.44 273 PRO A O 1
ATOM 1926 N N . THR A 1 274 ? -28.086 -3.254 41.702 1.00 98.31 274 THR A N 1
ATOM 1927 C CA . THR A 1 274 ? -28.087 -4.268 42.766 1.00 98.31 274 THR A CA 1
ATOM 1928 C C . THR A 1 274 ? -27.132 -5.416 42.442 1.00 98.31 274 THR A C 1
ATOM 1930 O O . THR A 1 274 ? -26.856 -5.722 41.284 1.00 98.31 274 THR A O 1
ATOM 1933 N N . ALA A 1 275 ? -26.579 -6.057 43.476 1.00 98.44 275 ALA A N 1
ATOM 1934 C CA . ALA A 1 275 ? -25.699 -7.204 43.274 1.00 98.44 275 ALA A CA 1
ATOM 1935 C C . ALA A 1 275 ? -26.467 -8.358 42.604 1.00 98.44 275 ALA A C 1
ATOM 1937 O O . ALA A 1 275 ? -27.568 -8.699 43.032 1.00 98.44 275 ALA A O 1
ATOM 1938 N N . GLY A 1 276 ? -25.870 -8.966 41.579 1.00 98.25 276 GLY A N 1
ATOM 1939 C CA . GLY A 1 276 ? -26.494 -9.988 40.735 1.00 98.25 276 GLY A CA 1
ATOM 1940 C C . GLY A 1 276 ? -26.945 -9.478 39.364 1.00 98.25 276 GLY A C 1
ATOM 1941 O O . GLY A 1 276 ? -27.122 -10.287 38.457 1.00 98.25 276 GLY A O 1
ATOM 1942 N N . GLU A 1 277 ? -27.090 -8.164 39.184 1.00 98.75 277 GLU A N 1
ATOM 1943 C CA . GLU A 1 277 ? -27.401 -7.562 37.884 1.00 98.75 277 GLU A CA 1
ATOM 1944 C C . GLU A 1 277 ? -26.210 -7.642 36.919 1.00 98.75 277 GLU A C 1
ATOM 1946 O O . GLU A 1 277 ? -25.051 -7.688 37.342 1.00 98.75 277 GLU A O 1
ATOM 1951 N N . THR A 1 278 ? -26.473 -7.610 35.610 1.00 98.69 278 THR A N 1
ATOM 1952 C CA . THR A 1 278 ? -25.416 -7.741 34.593 1.00 98.69 278 THR A CA 1
ATOM 1953 C C . THR A 1 278 ? -25.527 -6.729 33.462 1.00 98.69 278 THR A C 1
ATOM 1955 O O . THR A 1 278 ? -26.628 -6.377 33.048 1.00 98.69 278 THR A O 1
ATOM 1958 N N . VAL A 1 279 ? -24.382 -6.352 32.895 1.00 98.75 279 VAL A N 1
ATOM 1959 C CA . VAL A 1 279 ? -24.248 -5.621 31.625 1.00 98.75 279 VAL A CA 1
ATOM 1960 C C . VAL A 1 279 ? -23.332 -6.428 30.712 1.00 98.75 279 VAL A C 1
ATOM 1962 O O . VAL A 1 279 ? -22.236 -6.786 31.122 1.00 98.75 279 VAL A O 1
ATOM 1965 N N . THR A 1 280 ? -23.734 -6.705 29.478 1.00 98.75 280 THR A N 1
ATOM 1966 C CA . THR A 1 280 ? -22.900 -7.394 28.484 1.00 98.75 280 THR A CA 1
ATOM 1967 C C . THR A 1 280 ? -22.596 -6.464 27.316 1.00 98.75 280 THR A C 1
ATOM 1969 O O . THR A 1 280 ? -23.494 -5.796 26.806 1.00 98.75 280 THR A O 1
ATOM 1972 N N . ILE A 1 281 ? -21.328 -6.428 26.898 1.00 98.69 281 ILE A N 1
ATOM 1973 C CA . ILE A 1 281 ? -20.842 -5.711 25.714 1.00 98.69 281 ILE A CA 1
ATOM 1974 C C . ILE A 1 281 ? -20.011 -6.698 24.894 1.00 98.69 281 ILE A C 1
ATOM 1976 O O . ILE A 1 281 ? -19.076 -7.306 25.412 1.00 98.69 281 ILE A O 1
ATOM 1980 N N . GLY A 1 282 ? -20.355 -6.886 23.622 1.00 98.38 282 GLY A N 1
ATOM 1981 C CA . GLY A 1 282 ? -19.744 -7.899 22.770 1.00 98.38 282 GLY A CA 1
ATOM 1982 C C . GLY A 1 282 ? -19.811 -9.282 23.419 1.00 98.38 282 GLY A C 1
ATOM 1983 O O . GLY A 1 282 ? -20.889 -9.827 23.643 1.00 98.38 282 GLY A O 1
ATOM 1984 N N . ASN A 1 283 ? -18.644 -9.843 23.734 1.00 97.62 283 ASN A N 1
ATOM 1985 C CA . ASN A 1 283 ? -18.503 -11.140 24.396 1.00 97.62 283 ASN A CA 1
ATOM 1986 C C . ASN A 1 283 ? -18.187 -11.052 25.901 1.00 97.62 283 ASN A C 1
ATOM 1988 O O . ASN A 1 283 ? -17.956 -12.090 26.525 1.00 97.62 283 ASN A O 1
ATOM 1992 N N . LYS A 1 284 ? -18.142 -9.850 26.492 1.00 98.56 284 LYS A N 1
ATOM 1993 C CA . LYS A 1 284 ? -17.793 -9.656 27.903 1.00 98.56 284 LYS A CA 1
ATOM 1994 C C . LYS A 1 284 ? -19.020 -9.267 28.723 1.00 98.56 284 LYS A C 1
ATOM 1996 O O . LYS A 1 284 ? -19.655 -8.247 28.462 1.00 98.56 284 LYS A O 1
ATOM 2001 N N . THR A 1 285 ? -19.307 -10.055 29.758 1.00 98.62 285 THR A N 1
ATOM 2002 C CA . THR A 1 285 ? -20.341 -9.760 30.758 1.00 98.62 285 THR A CA 1
ATOM 2003 C C . THR A 1 285 ? -19.708 -9.197 32.026 1.00 98.62 285 THR A C 1
ATOM 2005 O O . THR A 1 285 ? -18.781 -9.779 32.589 1.00 98.62 285 THR A O 1
ATOM 2008 N N . PHE A 1 286 ? -20.241 -8.070 32.478 1.00 98.75 286 PHE A N 1
ATOM 2009 C CA . PHE A 1 286 ? -19.941 -7.416 33.738 1.00 98.75 286 PHE A CA 1
ATOM 2010 C C . PHE A 1 286 ? -21.053 -7.728 34.744 1.00 98.75 286 PHE A C 1
ATOM 2012 O O . PHE A 1 286 ? -22.214 -7.402 34.502 1.00 98.75 286 PHE A O 1
ATOM 2019 N N . LEU A 1 287 ? -20.701 -8.366 35.859 1.00 98.69 287 LEU A N 1
ATOM 2020 C CA . LEU A 1 287 ? -21.590 -8.729 36.960 1.00 98.69 287 LEU A CA 1
ATOM 2021 C C . LEU A 1 287 ? -21.417 -7.743 38.113 1.00 98.69 287 LEU A C 1
ATOM 2023 O O . LEU A 1 287 ? -20.325 -7.612 38.673 1.00 98.69 287 LEU A O 1
ATOM 2027 N N . TRP A 1 288 ? -22.509 -7.106 38.519 1.00 98.81 288 TRP A N 1
ATOM 2028 C CA . TRP A 1 288 ? -22.538 -6.292 39.723 1.00 98.81 288 TRP A CA 1
ATOM 2029 C C . TRP A 1 288 ? -22.429 -7.180 40.964 1.00 98.81 288 TRP A C 1
ATOM 2031 O O . TRP A 1 288 ? -23.216 -8.105 41.159 1.00 98.81 288 TRP A O 1
ATOM 2041 N N . VAL A 1 289 ? -21.460 -6.894 41.829 1.00 98.69 289 VAL A N 1
ATOM 2042 C CA . VAL A 1 289 ? -21.252 -7.589 43.107 1.00 98.69 289 VAL A CA 1
ATOM 2043 C C . VAL A 1 289 ? -21.351 -6.617 44.272 1.00 98.69 289 VAL A C 1
ATOM 2045 O O . VAL A 1 289 ? -21.291 -5.401 44.086 1.00 98.69 289 VAL A O 1
ATOM 2048 N N . ALA A 1 290 ? -21.508 -7.153 45.483 1.00 98.38 290 ALA A N 1
ATOM 2049 C CA . ALA A 1 290 ? -21.574 -6.350 46.696 1.00 98.38 290 ALA A CA 1
ATOM 2050 C C . ALA A 1 290 ? -20.387 -5.374 46.808 1.00 98.38 290 ALA A C 1
ATOM 2052 O O . ALA A 1 290 ? -19.299 -5.591 46.266 1.00 98.38 290 ALA A O 1
ATOM 2053 N N . ASN A 1 291 ? -20.613 -4.261 47.505 1.00 98.12 291 ASN A N 1
ATOM 2054 C CA . ASN A 1 291 ? -19.624 -3.196 47.580 1.00 98.12 291 ASN A CA 1
ATOM 2055 C C . ASN A 1 291 ? -18.296 -3.715 48.162 1.00 98.12 291 ASN A C 1
ATOM 2057 O O . ASN A 1 291 ? -18.263 -4.243 49.271 1.00 98.12 291 ASN A O 1
ATOM 2061 N N . GLY A 1 292 ? -17.210 -3.542 47.408 1.00 97.06 292 GLY A N 1
ATOM 2062 C CA . GLY A 1 292 ? -15.857 -3.934 47.800 1.00 97.06 292 GLY A CA 1
ATOM 2063 C C . GLY A 1 292 ? -15.530 -5.415 47.608 1.00 97.06 292 GLY A C 1
ATOM 2064 O O . GLY A 1 292 ? -14.479 -5.846 48.069 1.00 97.06 292 GLY A O 1
ATOM 2065 N N . THR A 1 293 ? -16.385 -6.200 46.941 1.00 98.06 293 THR A N 1
ATOM 2066 C CA . THR A 1 293 ? -16.163 -7.651 46.780 1.00 98.06 293 THR A CA 1
ATOM 2067 C C . THR A 1 293 ? -15.754 -8.078 45.367 1.00 98.06 293 THR A C 1
ATOM 2069 O O . THR A 1 293 ? -15.677 -9.276 45.101 1.00 98.06 293 THR A O 1
ATOM 2072 N N . ALA A 1 294 ? -15.513 -7.137 44.448 1.00 98.50 294 ALA A N 1
ATOM 2073 C CA . ALA A 1 294 ? -15.026 -7.453 43.105 1.00 98.50 294 ALA A CA 1
ATOM 2074 C C . ALA A 1 294 ? -13.581 -7.966 43.174 1.00 98.50 294 ALA A C 1
ATOM 2076 O O . ALA A 1 294 ? -12.694 -7.264 43.653 1.00 98.50 294 ALA A O 1
ATOM 2077 N N . THR A 1 295 ? -13.354 -9.201 42.725 1.00 98.25 295 THR A N 1
ATOM 2078 C CA . THR A 1 295 ? -12.044 -9.877 42.833 1.00 98.25 295 THR A CA 1
ATOM 2079 C C . THR A 1 295 ? -11.624 -10.625 41.573 1.00 98.25 295 THR A C 1
ATOM 2081 O O . THR A 1 295 ? -10.470 -11.033 41.462 1.00 98.25 295 THR A O 1
ATOM 2084 N N . ILE A 1 296 ? -12.532 -10.795 40.611 1.00 98.19 296 ILE A N 1
ATOM 2085 C CA . ILE A 1 296 ? -12.259 -11.468 39.340 1.00 98.19 296 ILE A CA 1
ATOM 2086 C C . ILE A 1 296 ? -12.642 -10.569 38.166 1.00 98.19 296 ILE A C 1
ATOM 2088 O O . ILE A 1 296 ? -13.563 -9.755 38.260 1.00 98.19 296 ILE A O 1
ATOM 2092 N N . ASN A 1 297 ? -11.956 -10.752 37.039 1.00 98.44 297 ASN A N 1
ATOM 2093 C CA . ASN A 1 297 ? -12.279 -10.067 35.792 1.00 98.44 297 ASN A CA 1
ATOM 2094 C C . ASN A 1 297 ? -13.739 -10.348 35.392 1.00 98.44 297 ASN A C 1
ATOM 2096 O O . ASN A 1 297 ? -14.177 -11.497 35.374 1.00 98.44 297 ASN A O 1
ATOM 2100 N N . GLY A 1 298 ? -14.475 -9.289 35.070 1.00 98.31 298 GLY A N 1
ATOM 2101 C CA . GLY A 1 298 ? -15.916 -9.306 34.837 1.00 98.31 298 GLY A CA 1
ATOM 2102 C C . GLY A 1 298 ? -16.757 -8.935 36.062 1.00 98.31 298 GLY A C 1
ATOM 2103 O O . GLY A 1 298 ? -17.959 -8.778 35.911 1.00 98.31 298 GLY A O 1
ATOM 2104 N N . GLN A 1 299 ? -16.196 -8.757 37.263 1.00 98.69 299 GLN A N 1
ATOM 2105 C CA . GLN A 1 299 ? -16.958 -8.236 38.407 1.00 98.69 299 GLN A CA 1
ATOM 2106 C C . GLN A 1 299 ? -16.836 -6.721 38.540 1.00 98.69 299 GLN A C 1
ATOM 2108 O O . GLN A 1 299 ? -15.758 -6.158 38.362 1.00 98.69 299 GLN A O 1
ATOM 2113 N N . VAL A 1 300 ? -17.934 -6.075 38.928 1.00 98.75 300 VAL A N 1
ATOM 2114 C CA . VAL A 1 300 ? -18.003 -4.635 39.188 1.00 98.75 300 VAL A CA 1
ATOM 2115 C C . VAL A 1 300 ? -18.621 -4.407 40.563 1.00 98.75 300 VAL A C 1
ATOM 2117 O O . VAL A 1 300 ? -19.724 -4.864 40.849 1.00 98.75 300 VAL A O 1
ATOM 2120 N N . SER A 1 301 ? -17.917 -3.700 41.443 1.00 98.50 301 SER A N 1
ATOM 2121 C CA . SER A 1 301 ? -18.449 -3.336 42.761 1.00 98.50 301 SER A CA 1
ATOM 2122 C C . SER A 1 301 ? -19.604 -2.336 42.613 1.00 98.50 301 SER A C 1
ATOM 2124 O O . SER A 1 301 ? -19.418 -1.286 41.997 1.00 98.50 301 SER A O 1
ATOM 2126 N N . VAL A 1 302 ? -20.766 -2.590 43.232 1.00 98.44 302 VAL A N 1
ATOM 2127 C CA . VAL A 1 302 ? -21.911 -1.645 43.225 1.00 98.44 302 VAL A CA 1
ATOM 2128 C C . VAL A 1 302 ? -21.605 -0.294 43.883 1.00 98.44 302 VAL A C 1
ATOM 2130 O O . VAL A 1 302 ? -22.365 0.657 43.719 1.00 98.44 302 VAL A O 1
ATOM 2133 N N . GLY A 1 303 ? -20.505 -0.173 44.632 1.00 97.94 303 GLY A N 1
ATOM 2134 C CA . GLY A 1 303 ? -20.122 1.074 45.294 1.00 97.94 303 GLY A CA 1
ATOM 2135 C C . GLY A 1 303 ? -21.053 1.479 46.447 1.00 97.94 303 GLY A C 1
ATOM 2136 O O . GLY A 1 303 ? -21.985 0.765 46.813 1.00 97.94 303 GLY A O 1
ATOM 2137 N N . ALA A 1 304 ? -20.789 2.643 47.047 1.00 97.62 304 ALA A N 1
ATOM 2138 C CA . ALA A 1 304 ? -21.576 3.172 48.170 1.00 97.62 304 ALA A CA 1
ATOM 2139 C C . ALA A 1 304 ? -22.843 3.939 47.741 1.00 97.62 304 ALA A C 1
ATOM 2141 O O . ALA A 1 304 ? -23.733 4.161 48.555 1.00 97.62 304 ALA A O 1
ATOM 2142 N N . ASN A 1 305 ? -22.906 4.389 46.486 1.00 97.88 305 ASN A N 1
ATOM 2143 C CA . ASN A 1 305 ? -24.027 5.126 45.908 1.00 97.88 305 ASN A CA 1
ATOM 2144 C C . ASN A 1 305 ? -24.020 4.988 44.373 1.00 97.88 305 ASN A C 1
ATOM 2146 O O . ASN A 1 305 ? -23.089 4.416 43.800 1.00 97.88 305 ASN A O 1
ATOM 2150 N N . LYS A 1 306 ? -25.032 5.558 43.702 1.00 97.81 306 LYS A N 1
ATOM 2151 C CA . LYS A 1 306 ? -25.163 5.541 42.232 1.00 97.81 306 LYS A CA 1
ATOM 2152 C C . LYS A 1 306 ? -23.902 6.023 41.505 1.00 97.81 306 LYS A C 1
ATOM 2154 O O . LYS A 1 306 ? -23.435 5.339 40.603 1.00 97.81 306 LYS A O 1
ATOM 2159 N N . ALA A 1 307 ? -23.342 7.164 41.907 1.00 98.31 307 ALA A N 1
ATOM 2160 C CA . ALA A 1 307 ? -22.165 7.734 41.250 1.00 98.31 307 ALA A CA 1
ATOM 2161 C C . ALA A 1 307 ? -20.929 6.830 41.404 1.00 98.31 307 ALA A C 1
ATOM 2163 O O . ALA A 1 307 ? -20.162 6.656 40.460 1.00 98.31 307 ALA A O 1
ATOM 2164 N N . GLY A 1 308 ? -20.764 6.202 42.573 1.00 98.38 308 GLY A N 1
ATOM 2165 C CA . GLY A 1 308 ? -19.723 5.203 42.806 1.00 98.38 308 GLY A CA 1
ATOM 2166 C C . GLY A 1 308 ? -19.891 3.968 41.921 1.00 98.38 308 GLY A C 1
ATOM 2167 O O . GLY A 1 308 ? -18.917 3.514 41.330 1.00 98.38 308 GLY A O 1
ATOM 2168 N N . ALA A 1 309 ? -21.119 3.464 41.769 1.00 98.50 309 ALA A N 1
ATOM 2169 C CA . ALA A 1 309 ? -21.411 2.363 40.849 1.00 98.50 309 ALA A CA 1
ATOM 2170 C C . ALA A 1 309 ? -21.035 2.732 39.405 1.00 98.50 309 ALA A C 1
ATOM 2172 O O . ALA A 1 309 ? -20.268 2.024 38.757 1.00 98.50 309 ALA A O 1
ATOM 2173 N N . GLN A 1 310 ? -21.528 3.878 38.930 1.00 98.62 310 GLN A N 1
ATOM 2174 C CA . GLN A 1 310 ? -21.259 4.414 37.594 1.00 98.62 310 GLN A CA 1
ATOM 2175 C C . GLN A 1 310 ? -19.749 4.522 37.316 1.00 98.62 310 GLN A C 1
ATOM 2177 O O . GLN A 1 310 ? -19.274 4.033 36.292 1.00 98.62 310 GLN A O 1
ATOM 2182 N N . ALA A 1 311 ? -18.980 5.090 38.250 1.00 98.62 311 ALA A N 1
ATOM 2183 C CA . ALA A 1 311 ? -17.527 5.193 38.131 1.00 98.62 311 ALA A CA 1
ATOM 2184 C C . ALA A 1 311 ? -16.837 3.817 38.100 1.00 98.62 311 ALA A C 1
ATOM 2186 O O . ALA A 1 311 ? -15.931 3.607 37.292 1.00 98.62 311 ALA A O 1
ATOM 2187 N N . ASN A 1 312 ? -17.290 2.867 38.926 1.00 98.69 312 ASN A N 1
ATOM 2188 C CA . ASN A 1 312 ? -16.741 1.512 38.952 1.00 98.69 312 ASN A CA 1
ATOM 2189 C C . ASN A 1 312 ? -16.970 0.772 37.626 1.00 98.69 312 ASN A C 1
ATOM 2191 O O . ASN A 1 312 ? -16.062 0.089 37.164 1.00 98.69 312 ASN A O 1
ATOM 2195 N N . LEU A 1 313 ? -18.132 0.932 36.978 1.00 98.75 313 LEU A N 1
ATOM 2196 C CA . LEU A 1 313 ? -18.380 0.317 35.667 1.00 98.75 313 LEU A CA 1
ATOM 2197 C C . LEU A 1 313 ? -17.467 0.894 34.581 1.00 98.75 313 LEU A C 1
ATOM 2199 O O . LEU A 1 313 ? -16.887 0.135 33.806 1.00 98.75 313 LEU A O 1
ATOM 2203 N N . VAL A 1 314 ? -17.295 2.220 34.544 1.00 98.75 314 VAL A N 1
ATOM 2204 C CA . VAL A 1 314 ? -16.375 2.874 33.597 1.00 98.75 314 VAL A CA 1
ATOM 2205 C C . VAL A 1 314 ? -14.948 2.360 33.798 1.00 98.75 314 VAL A C 1
ATOM 2207 O O . VAL A 1 314 ? -14.276 1.999 32.830 1.00 98.75 314 VAL A O 1
ATOM 2210 N N . ALA A 1 315 ? -14.493 2.277 35.052 1.00 98.62 315 ALA A N 1
ATOM 2211 C CA . ALA A 1 315 ? -13.166 1.771 35.383 1.00 98.62 315 ALA A CA 1
ATOM 2212 C C . ALA A 1 315 ? -13.001 0.288 35.017 1.00 98.62 315 ALA A C 1
ATOM 2214 O O . ALA A 1 315 ? -11.961 -0.092 34.485 1.00 98.62 315 ALA A O 1
ATOM 2215 N N . ALA A 1 316 ? -14.032 -0.533 35.222 1.00 98.62 316 ALA A N 1
ATOM 2216 C CA . ALA A 1 316 ? -14.023 -1.942 34.847 1.00 98.62 316 ALA A CA 1
ATOM 2217 C C . ALA A 1 316 ? -13.955 -2.150 33.324 1.00 98.62 316 ALA A C 1
ATOM 2219 O O . ALA A 1 316 ? -13.200 -3.002 32.849 1.00 98.62 316 ALA A O 1
ATOM 2220 N N . ILE A 1 317 ? -14.702 -1.363 32.537 1.00 98.75 317 ILE A N 1
ATOM 2221 C CA . ILE A 1 317 ? -14.661 -1.426 31.065 1.00 98.75 317 ILE A CA 1
ATOM 2222 C C . ILE A 1 317 ? -13.285 -0.994 30.548 1.00 98.75 317 ILE A C 1
ATOM 2224 O O . ILE A 1 317 ? -12.708 -1.669 29.697 1.00 98.75 317 ILE A O 1
ATOM 2228 N N . ASN A 1 318 ? -12.731 0.091 31.091 1.00 98.44 318 ASN A N 1
ATOM 2229 C CA . ASN A 1 318 ? -11.430 0.619 30.679 1.00 98.44 318 ASN A CA 1
ATOM 2230 C C . ASN A 1 318 ? -10.236 -0.114 31.325 1.00 98.44 318 ASN A C 1
ATOM 2232 O O . ASN A 1 318 ? -9.091 0.182 30.993 1.00 98.44 318 ASN A O 1
ATOM 2236 N N . GLY A 1 319 ? -10.484 -1.063 32.235 1.00 98.25 319 GLY A N 1
ATOM 2237 C CA . GLY A 1 319 ? -9.457 -1.841 32.934 1.00 98.25 319 GLY A CA 1
ATOM 2238 C C . GLY A 1 319 ? -8.593 -1.037 33.909 1.00 98.25 319 GLY A C 1
ATOM 2239 O O . GLY A 1 319 ? -7.440 -1.387 34.143 1.00 98.25 319 GLY A O 1
ATOM 2240 N N . SER A 1 320 ? -9.114 0.065 34.452 1.00 98.38 320 SER A N 1
ATOM 2241 C CA . SER A 1 320 ? -8.384 0.959 35.360 1.00 98.38 320 SER A CA 1
ATOM 2242 C C . SER A 1 320 ? -8.673 0.707 36.846 1.00 98.38 320 SER A C 1
ATOM 2244 O O . SER A 1 320 ? -8.181 1.446 37.693 1.00 98.38 320 SER A O 1
ATOM 2246 N N . ASP A 1 321 ? -9.479 -0.303 37.182 1.00 97.81 321 ASP A N 1
ATOM 2247 C CA . ASP A 1 321 ? -9.877 -0.644 38.558 1.00 97.81 321 ASP A CA 1
ATOM 2248 C C . ASP A 1 321 ? -8.960 -1.679 39.241 1.00 97.81 321 ASP A C 1
ATOM 2250 O O . ASP A 1 321 ? -9.215 -2.082 40.372 1.00 97.81 321 ASP A O 1
ATOM 2254 N N . SER A 1 322 ? -7.881 -2.102 38.571 1.00 97.81 322 SER A N 1
ATOM 2255 C CA . SER A 1 322 ? -6.941 -3.151 39.016 1.00 97.81 322 SER A CA 1
ATOM 2256 C C . SER A 1 322 ? -7.534 -4.562 39.168 1.00 97.81 322 SER A C 1
ATOM 2258 O O . SER A 1 322 ? -6.811 -5.474 39.564 1.00 97.81 322 SER A O 1
ATOM 2260 N N . VAL A 1 323 ? -8.813 -4.768 38.839 1.00 98.19 323 VAL A N 1
ATOM 2261 C CA . VAL A 1 323 ? -9.495 -6.076 38.888 1.00 98.19 323 VAL A CA 1
ATOM 2262 C C . VAL A 1 323 ? -9.798 -6.568 37.476 1.00 98.19 323 VAL A C 1
ATOM 2264 O O . VAL A 1 323 ? -9.572 -7.731 37.141 1.00 98.19 323 VAL A O 1
ATOM 2267 N N . ASN A 1 324 ? -10.305 -5.676 36.631 1.00 98.56 324 ASN A N 1
ATOM 2268 C CA . ASN A 1 324 ? -10.710 -5.965 35.272 1.00 98.56 324 ASN A CA 1
ATOM 2269 C C . ASN A 1 324 ? -9.579 -5.692 34.283 1.00 98.56 324 ASN A C 1
ATOM 2271 O O . ASN A 1 324 ? -8.872 -4.690 34.351 1.00 98.56 324 ASN A O 1
ATOM 2275 N N . THR A 1 325 ? -9.461 -6.564 33.285 1.00 98.12 325 THR A N 1
ATOM 2276 C CA . THR A 1 325 ? -8.705 -6.252 32.069 1.00 98.12 325 THR A CA 1
ATOM 2277 C C . THR A 1 325 ? -9.554 -5.354 31.172 1.00 98.12 325 THR A C 1
ATOM 2279 O O . THR A 1 325 ? -10.759 -5.597 31.041 1.00 98.12 325 THR A O 1
ATOM 2282 N N . ALA A 1 326 ? -8.938 -4.358 30.531 1.00 98.25 326 ALA A N 1
ATOM 2283 C CA . ALA A 1 326 ? -9.623 -3.463 29.600 1.00 98.25 326 ALA A CA 1
ATOM 2284 C C . ALA A 1 326 ? -10.389 -4.242 28.518 1.00 98.25 326 ALA A C 1
ATOM 2286 O O . ALA A 1 326 ? -9.943 -5.297 28.055 1.00 98.25 326 ALA A O 1
ATOM 2287 N N . HIS A 1 327 ? -11.558 -3.736 28.131 1.00 98.19 327 HIS A N 1
ATOM 2288 C CA . HIS A 1 327 ? -12.356 -4.333 27.070 1.00 98.19 327 HIS A CA 1
ATOM 2289 C C . HIS A 1 327 ? -11.611 -4.234 25.733 1.00 98.19 327 HIS A C 1
ATOM 2291 O O . HIS A 1 327 ? -11.085 -3.184 25.377 1.00 98.19 327 HIS A O 1
ATOM 2297 N N . THR A 1 328 ? -11.575 -5.322 24.966 1.00 97.25 328 THR A N 1
ATOM 2298 C CA . THR A 1 328 ? -10.786 -5.386 23.723 1.00 97.25 328 THR A CA 1
ATOM 2299 C C . THR A 1 328 ? -11.468 -4.715 22.533 1.00 97.25 328 THR A C 1
ATOM 2301 O O . THR A 1 328 ? -10.809 -4.423 21.542 1.00 97.25 328 THR A O 1
ATOM 2304 N N . GLN A 1 329 ? -12.778 -4.459 22.619 1.00 97.88 329 GLN A N 1
ATOM 2305 C CA . GLN A 1 329 ? -13.560 -3.872 21.521 1.00 97.88 329 GLN A CA 1
ATOM 2306 C C . GLN A 1 329 ? -14.062 -2.441 21.767 1.00 97.88 329 GLN A C 1
ATOM 2308 O O . GLN A 1 329 ? -14.396 -1.766 20.797 1.00 97.88 329 GLN A O 1
ATOM 2313 N N . VAL A 1 330 ? -14.142 -1.963 23.017 1.00 98.56 330 VAL A N 1
ATOM 2314 C CA . VAL A 1 330 ? -14.754 -0.659 23.338 1.00 98.56 330 VAL A CA 1
ATOM 2315 C C . VAL A 1 330 ? -14.018 0.060 24.464 1.00 98.56 330 VAL A C 1
ATOM 2317 O O . VAL A 1 330 ? -13.349 -0.574 25.274 1.00 98.56 330 VAL A O 1
ATOM 2320 N N . THR A 1 331 ? -14.205 1.373 24.550 1.00 98.31 331 THR A N 1
ATOM 2321 C CA . THR A 1 331 ? -13.899 2.196 25.725 1.00 98.31 331 THR A CA 1
ATOM 2322 C C . THR A 1 331 ? -15.175 2.844 26.254 1.00 98.31 331 THR A C 1
ATOM 2324 O O . THR A 1 331 ? -16.146 3.015 25.516 1.00 98.31 331 THR A O 1
ATOM 2327 N N . ALA A 1 332 ? -15.186 3.205 27.537 1.00 98.62 332 ALA A N 1
ATOM 2328 C CA . ALA A 1 332 ? -16.299 3.901 28.178 1.00 98.62 332 ALA A CA 1
ATOM 2329 C C . ALA A 1 332 ? -15.918 5.334 28.565 1.00 98.62 332 ALA A C 1
ATOM 2331 O O . ALA A 1 332 ? -14.877 5.561 29.187 1.00 98.62 332 ALA A O 1
ATOM 2332 N N . ALA A 1 333 ? -16.783 6.295 28.239 1.00 98.62 333 ALA A N 1
ATOM 2333 C CA . ALA A 1 333 ? -16.713 7.652 28.770 1.00 98.62 333 ALA A CA 1
ATOM 2334 C C . ALA A 1 333 ? -17.298 7.717 30.192 1.00 98.62 333 ALA A C 1
ATOM 2336 O O . ALA A 1 333 ? -18.056 6.844 30.608 1.00 98.62 333 ALA A O 1
ATOM 2337 N N . ALA A 1 334 ? -16.974 8.772 30.943 1.00 98.44 334 ALA A N 1
ATOM 2338 C CA . ALA A 1 334 ? -17.644 9.033 32.214 1.00 98.44 334 ALA A CA 1
ATOM 2339 C C . ALA A 1 334 ? -19.152 9.266 32.004 1.00 98.44 334 ALA A C 1
ATOM 2341 O O . ALA A 1 334 ? -19.571 9.785 30.968 1.00 98.44 334 ALA A O 1
ATOM 2342 N N . PHE A 1 335 ? -19.955 8.918 33.009 1.00 98.56 335 PHE A N 1
ATOM 2343 C CA . PHE A 1 335 ? -21.391 9.179 32.985 1.00 98.56 335 PHE A CA 1
ATOM 2344 C C . PHE A 1 335 ? -21.680 10.690 32.948 1.00 98.56 335 PHE A C 1
ATOM 2346 O O . PHE A 1 335 ? -21.182 11.450 33.780 1.00 98.56 335 PHE A O 1
ATOM 2353 N N . ALA A 1 336 ? -22.529 11.114 32.012 1.00 98.19 336 ALA A N 1
ATOM 2354 C CA . ALA A 1 336 ? -23.155 12.431 31.993 1.00 98.19 336 ALA A CA 1
ATOM 2355 C C . ALA A 1 336 ? -24.559 12.309 32.599 1.00 98.19 336 ALA A C 1
ATOM 2357 O O . ALA A 1 336 ? -25.490 11.824 31.954 1.00 98.19 336 ALA A O 1
ATOM 2358 N N . THR A 1 337 ? -24.692 12.704 33.868 1.00 96.44 337 THR A N 1
ATOM 2359 C CA . THR A 1 337 ? -25.861 12.400 34.710 1.00 96.44 337 THR A CA 1
ATOM 2360 C C . THR A 1 337 ? -26.047 10.889 34.854 1.00 96.44 337 THR A C 1
ATOM 2362 O O . THR A 1 337 ? -25.422 10.281 35.717 1.00 96.44 337 THR A O 1
ATOM 2365 N N . ASP A 1 338 ? -26.849 10.281 33.984 1.00 98.38 338 ASP A N 1
ATOM 2366 C CA . ASP A 1 338 ? -27.187 8.861 34.030 1.00 98.38 338 ASP A CA 1
ATOM 2367 C C . ASP A 1 338 ? -26.768 8.119 32.762 1.00 98.38 338 ASP A C 1
ATOM 2369 O O . ASP A 1 338 ? -26.906 6.905 32.719 1.00 98.38 338 ASP A O 1
ATOM 2373 N N . ALA A 1 339 ? -26.211 8.801 31.757 1.00 98.56 339 ALA A N 1
ATOM 2374 C CA . ALA A 1 339 ? -25.838 8.201 30.481 1.00 98.56 339 ALA A CA 1
ATOM 2375 C C . ALA A 1 339 ? -24.321 8.002 30.359 1.00 98.56 339 ALA A C 1
ATOM 2377 O O . ALA A 1 339 ? -23.554 8.958 30.465 1.00 98.56 339 ALA A O 1
ATOM 2378 N N . MET A 1 340 ? -23.894 6.773 30.079 1.00 98.69 340 MET A N 1
ATOM 2379 C CA . MET A 1 340 ? -22.529 6.429 29.691 1.00 98.69 340 MET A CA 1
ATOM 2380 C C . MET A 1 340 ? -22.491 6.099 28.209 1.00 98.69 340 MET A C 1
ATOM 2382 O O . MET A 1 340 ? -23.132 5.147 27.764 1.00 98.69 340 MET A O 1
ATOM 2386 N N . THR A 1 341 ? -21.688 6.848 27.461 1.00 98.69 341 THR A N 1
ATOM 2387 C CA . THR A 1 341 ? -21.363 6.499 26.078 1.00 98.69 341 THR A CA 1
ATOM 2388 C C . THR A 1 341 ? -20.201 5.518 26.065 1.00 98.69 341 THR A C 1
ATOM 2390 O O . THR A 1 341 ? -19.154 5.781 26.662 1.00 98.69 341 THR A O 1
ATOM 2393 N N . ILE A 1 342 ? -20.368 4.410 25.352 1.00 98.75 342 ILE A N 1
ATOM 2394 C CA . ILE A 1 342 ? -19.268 3.538 24.951 1.00 98.75 342 ILE A CA 1
ATOM 2395 C C . ILE A 1 342 ? -18.956 3.750 23.474 1.00 98.75 342 ILE A C 1
ATOM 2397 O O . ILE A 1 342 ? -19.861 3.983 22.669 1.00 98.75 342 ILE A O 1
ATOM 2401 N N . SER A 1 343 ? -17.678 3.655 23.128 1.00 98.44 343 SER A N 1
ATOM 2402 C CA . SER A 1 343 ? -17.172 3.835 21.769 1.00 98.44 343 SER A CA 1
ATOM 2403 C C . SER A 1 343 ? -16.328 2.636 21.374 1.00 98.44 343 SER A C 1
ATOM 2405 O O . SER A 1 343 ? -15.498 2.181 22.159 1.00 98.44 343 SER A O 1
ATOM 2407 N N . ALA A 1 344 ? -16.500 2.138 20.155 1.00 98.38 344 ALA A N 1
ATOM 2408 C CA . ALA A 1 344 ? -15.626 1.114 19.605 1.00 98.38 344 ALA A CA 1
ATOM 2409 C C . ALA A 1 344 ? -14.168 1.600 19.543 1.00 98.38 344 ALA A C 1
ATOM 2411 O O . ALA A 1 344 ? -13.896 2.773 19.278 1.00 98.38 344 ALA A O 1
ATOM 2412 N N . ILE A 1 345 ? -13.220 0.693 19.785 1.00 97.19 345 ILE A N 1
ATOM 2413 C CA . ILE A 1 345 ? -11.778 0.997 19.726 1.00 97.19 345 ILE A CA 1
ATOM 2414 C C . ILE A 1 345 ? -11.310 1.195 18.277 1.00 97.19 345 ILE A C 1
ATOM 2416 O O . ILE A 1 345 ? -10.485 2.078 17.999 1.00 97.19 345 ILE A O 1
ATOM 2420 N N . ILE A 1 346 ? -11.847 0.370 17.377 1.00 96.88 346 ILE A N 1
ATOM 2421 C CA . ILE A 1 346 ? -11.572 0.365 15.940 1.00 96.88 346 ILE A CA 1
ATOM 2422 C C . ILE A 1 346 ? -12.754 1.042 15.241 1.00 96.88 346 ILE A C 1
ATOM 2424 O O . ILE A 1 346 ? -13.912 0.734 15.536 1.00 96.88 346 ILE A O 1
ATOM 2428 N N . GLY A 1 347 ? -12.463 1.998 14.357 1.00 96.44 347 GLY A N 1
ATOM 2429 C CA . GLY A 1 347 ? -13.483 2.625 13.518 1.00 96.44 347 GLY A CA 1
ATOM 2430 C C . GLY A 1 347 ? -13.956 1.689 12.407 1.00 96.44 347 GLY A C 1
ATOM 2431 O O . GLY A 1 347 ? -13.243 0.763 12.035 1.00 96.44 347 GLY A O 1
ATOM 2432 N N . GLY A 1 348 ? -15.154 1.928 11.881 1.00 97.94 348 GLY A N 1
ATOM 2433 C CA . GLY A 1 348 ? -15.728 1.108 10.814 1.00 97.94 348 GLY A CA 1
ATOM 2434 C C . GLY A 1 348 ? -17.134 0.601 11.111 1.00 97.94 348 GLY A C 1
ATOM 2435 O O . GLY A 1 348 ? -17.605 0.617 12.251 1.00 97.94 348 GLY A O 1
ATOM 2436 N N . ALA A 1 349 ? -17.817 0.129 10.071 1.00 97.94 349 ALA A N 1
ATOM 2437 C CA . ALA A 1 349 ? -19.178 -0.385 10.155 1.00 97.94 349 ALA A CA 1
ATOM 2438 C C . ALA A 1 349 ? -19.250 -1.756 10.843 1.00 97.94 349 ALA A C 1
ATOM 2440 O O . ALA A 1 349 ? -20.269 -2.076 11.455 1.00 97.94 349 ALA A O 1
ATOM 2441 N N . ALA A 1 350 ? -18.172 -2.548 10.818 1.00 97.12 350 ALA A N 1
ATOM 2442 C CA . ALA A 1 350 ? -18.112 -3.838 11.514 1.00 97.12 350 ALA A CA 1
ATOM 2443 C C . ALA A 1 350 ? -18.400 -3.703 13.023 1.00 97.12 350 ALA A C 1
ATOM 2445 O O . ALA A 1 350 ? -19.076 -4.548 13.615 1.00 97.12 350 ALA A O 1
ATOM 2446 N N . ALA A 1 351 ? -17.968 -2.595 13.636 1.00 98.12 351 ALA A N 1
ATOM 2447 C CA . ALA A 1 351 ? -18.205 -2.308 15.047 1.00 98.12 351 ALA A CA 1
ATOM 2448 C C . ALA A 1 351 ? -19.692 -2.104 15.397 1.00 98.12 351 ALA A C 1
ATOM 2450 O O . ALA A 1 351 ? -20.067 -2.273 16.557 1.00 98.12 351 ALA A O 1
ATOM 2451 N N . ASN A 1 352 ? -20.559 -1.832 14.414 1.00 98.38 352 ASN A N 1
ATOM 2452 C CA . ASN A 1 352 ? -22.012 -1.767 14.621 1.00 98.38 352 ASN A CA 1
ATOM 2453 C C . ASN A 1 352 ? -22.617 -3.128 15.010 1.00 98.38 352 ASN A C 1
ATOM 2455 O O . ASN A 1 352 ? -23.752 -3.186 15.465 1.00 98.38 352 ASN A O 1
ATOM 2459 N N . SER A 1 353 ? -21.877 -4.229 14.841 1.00 98.12 353 SER A N 1
ATOM 2460 C CA . SER A 1 353 ? -22.321 -5.573 15.239 1.00 98.12 353 SER A CA 1
ATOM 2461 C C . SER A 1 353 ? -21.955 -5.935 16.683 1.00 98.12 353 SER A C 1
ATOM 2463 O O . SER A 1 353 ? -22.281 -7.030 17.140 1.00 98.12 353 SER A O 1
ATOM 2465 N N . ILE A 1 354 ? -21.265 -5.055 17.420 1.00 98.44 354 ILE A N 1
ATOM 2466 C CA . ILE A 1 354 ? -20.952 -5.288 18.834 1.00 98.44 354 ILE A CA 1
ATOM 2467 C C . ILE A 1 354 ? -22.260 -5.213 19.625 1.00 98.44 354 ILE A C 1
ATOM 2469 O O . ILE A 1 354 ? -22.844 -4.139 19.772 1.00 98.44 354 ILE A O 1
ATOM 2473 N N . ALA A 1 355 ? -22.717 -6.368 20.108 1.00 98.50 355 ALA A N 1
ATOM 2474 C CA . ALA A 1 355 ? -23.962 -6.499 20.851 1.00 98.50 355 ALA A CA 1
ATOM 2475 C C . ALA A 1 355 ? -23.875 -5.862 22.242 1.00 98.50 355 ALA A C 1
ATOM 2477 O O . ALA A 1 355 ? -22.835 -5.908 22.897 1.00 98.50 355 ALA A O 1
ATOM 2478 N N . THR A 1 356 ? -24.987 -5.311 22.707 1.00 98.69 356 THR A N 1
ATOM 2479 C CA . THR A 1 356 ? -25.143 -4.736 24.042 1.00 98.69 356 THR A CA 1
ATOM 2480 C C . THR A 1 356 ? -26.434 -5.243 24.662 1.00 98.69 356 THR A C 1
ATOM 2482 O O . THR A 1 356 ? -27.502 -5.127 24.066 1.00 98.69 356 THR A O 1
ATOM 2485 N N . THR A 1 357 ? -26.342 -5.831 25.853 1.00 98.50 357 THR A N 1
ATOM 2486 C CA . THR A 1 357 ? -27.505 -6.290 26.625 1.00 98.50 357 THR A CA 1
ATOM 2487 C C . THR A 1 357 ? -27.303 -6.041 28.113 1.00 98.50 357 THR A C 1
ATOM 2489 O O . THR A 1 357 ? -26.193 -5.780 28.586 1.00 98.50 357 THR A O 1
ATOM 2492 N N . GLU A 1 358 ? -28.386 -6.099 28.866 1.00 98.56 358 GLU A N 1
ATOM 2493 C CA . GLU A 1 358 ? -28.424 -5.820 30.286 1.00 98.56 358 GLU A CA 1
ATOM 2494 C C . GLU A 1 358 ? -29.517 -6.646 30.970 1.00 98.56 358 GLU A C 1
ATOM 2496 O O . GLU A 1 358 ? -30.571 -6.937 30.406 1.00 98.56 358 GLU A O 1
ATOM 2501 N N . VAL A 1 359 ? -29.256 -7.014 32.219 1.00 98.44 359 VAL A N 1
ATOM 2502 C CA . VAL A 1 359 ? -30.254 -7.525 33.159 1.00 98.44 359 VAL A CA 1
ATOM 2503 C C . VAL A 1 359 ? -30.155 -6.623 34.376 1.00 98.44 359 VAL A C 1
ATOM 2505 O O . VAL A 1 359 ? -29.379 -6.884 35.294 1.00 98.44 359 VAL A O 1
ATOM 2508 N N . MET A 1 360 ? -30.864 -5.497 34.315 1.00 98.06 360 MET A N 1
ATOM 2509 C CA . MET A 1 360 ? -30.847 -4.446 35.329 1.00 98.06 360 MET A CA 1
ATOM 2510 C C . MET A 1 360 ? -32.260 -3.913 35.550 1.00 98.06 360 MET A C 1
ATOM 2512 O O . MET A 1 360 ? -33.004 -3.717 34.594 1.00 98.06 360 MET A O 1
ATOM 2516 N N . ALA A 1 361 ? -32.623 -3.620 36.797 1.00 98.00 361 ALA A N 1
ATOM 2517 C CA . ALA A 1 361 ? -33.899 -2.978 37.108 1.00 98.00 361 ALA A CA 1
ATOM 2518 C C . ALA A 1 361 ? -33.898 -1.478 36.757 1.00 98.00 361 ALA A C 1
ATOM 2520 O O . ALA A 1 361 ? -34.933 -0.921 36.404 1.00 98.00 361 ALA A O 1
ATOM 2521 N N . ASN A 1 362 ? -32.734 -0.825 36.857 1.00 96.19 362 ASN A N 1
ATOM 2522 C CA . ASN A 1 362 ? -32.575 0.628 36.700 1.00 96.19 362 ASN A CA 1
ATOM 2523 C C . ASN A 1 362 ? -31.535 1.010 35.636 1.00 96.19 362 ASN A C 1
ATOM 2525 O O . ASN A 1 362 ? -30.977 2.110 35.674 1.00 96.19 362 ASN A O 1
ATOM 2529 N N . GLY A 1 363 ? -31.239 0.082 34.727 1.00 97.94 363 GLY A N 1
ATOM 2530 C CA . GLY A 1 363 ? -30.297 0.260 33.632 1.00 97.94 363 GLY A CA 1
ATOM 2531 C C . GLY A 1 363 ? -30.960 -0.074 32.303 1.00 97.94 363 GLY A C 1
ATOM 2532 O O . GLY A 1 363 ? -31.722 -1.036 32.254 1.00 97.94 363 GLY A O 1
ATOM 2533 N N . SER A 1 364 ? -30.687 0.694 31.247 1.00 98.50 364 SER A N 1
ATOM 2534 C CA . SER A 1 364 ? -31.087 0.292 29.899 1.00 98.50 364 SER A CA 1
ATOM 2535 C C . SER A 1 364 ? -30.150 0.783 28.798 1.00 98.50 364 SER A C 1
ATOM 2537 O O . SER A 1 364 ? -29.701 1.935 28.828 1.00 98.50 364 SER A O 1
ATOM 2539 N N . TRP A 1 365 ? -29.856 -0.084 27.827 1.00 98.56 365 TRP A N 1
ATOM 2540 C CA . TRP A 1 365 ? -29.164 0.295 26.597 1.00 98.56 365 TRP A CA 1
ATOM 2541 C C . TRP A 1 365 ? -30.111 1.012 25.632 1.00 98.56 365 TRP A C 1
ATOM 2543 O O . TRP A 1 365 ? -31.257 0.615 25.439 1.00 98.56 365 TRP A O 1
ATOM 2553 N N . GLY A 1 366 ? -29.609 2.045 24.951 1.00 98.12 366 GLY A N 1
ATOM 2554 C CA . GLY A 1 366 ? -30.365 2.727 23.897 1.00 98.12 366 GLY A CA 1
ATOM 2555 C C . GLY A 1 366 ? -30.643 1.854 22.662 1.00 98.12 366 GLY A C 1
ATOM 2556 O O . GLY A 1 366 ? -31.573 2.145 21.913 1.00 98.12 366 GLY A O 1
ATOM 2557 N N . ALA A 1 367 ? -29.850 0.801 22.441 1.00 98.12 367 ALA A N 1
ATOM 2558 C CA . ALA A 1 367 ? -29.999 -0.163 21.352 1.00 98.12 367 ALA A CA 1
ATOM 2559 C C . ALA A 1 367 ? -29.348 -1.512 21.718 1.00 98.12 367 ALA A C 1
ATOM 2561 O O . ALA A 1 367 ? -28.507 -1.578 22.612 1.00 98.12 367 ALA A O 1
ATOM 2562 N N . GLY A 1 368 ? -29.713 -2.583 21.005 1.00 98.25 368 GLY A N 1
ATOM 2563 C CA . GLY A 1 368 ? -29.132 -3.922 21.201 1.00 98.25 368 GLY A CA 1
ATOM 2564 C C . GLY A 1 368 ? -27.734 -4.116 20.597 1.00 98.25 368 GLY A C 1
ATOM 2565 O O . GLY A 1 368 ? -27.109 -5.151 20.820 1.00 98.25 368 GLY A O 1
ATOM 2566 N N . THR A 1 369 ? -27.244 -3.148 19.822 1.00 98.62 369 THR A N 1
ATOM 2567 C CA . THR A 1 369 ? -25.880 -3.103 19.281 1.00 98.62 369 THR A CA 1
ATOM 2568 C C . THR A 1 369 ? -25.381 -1.660 19.240 1.00 98.62 369 THR A C 1
ATOM 2570 O O . THR A 1 369 ? -26.173 -0.716 19.337 1.00 98.62 369 THR A O 1
ATOM 2573 N N . LEU A 1 370 ? -24.073 -1.468 19.052 1.00 98.56 370 LEU A N 1
ATOM 2574 C CA . LEU A 1 370 ? -23.537 -0.145 18.713 1.00 98.56 370 LEU A CA 1
ATOM 2575 C C . LEU A 1 370 ? -24.033 0.317 17.333 1.00 98.56 370 LEU A C 1
ATOM 2577 O O . LEU A 1 370 ? -24.450 -0.490 16.502 1.00 98.56 370 LEU A O 1
ATOM 2581 N N . ALA A 1 371 ? -23.964 1.621 17.076 1.00 98.44 371 ALA A N 1
ATOM 2582 C CA . ALA A 1 371 ? -24.406 2.216 15.818 1.00 98.44 371 ALA A CA 1
ATOM 2583 C C . ALA A 1 371 ? -23.476 3.338 15.334 1.00 98.44 371 ALA A C 1
ATOM 2585 O O . ALA A 1 371 ? -22.604 3.816 16.064 1.00 98.44 371 ALA A O 1
ATOM 2586 N N . SER A 1 372 ? -23.714 3.789 14.098 1.00 98.06 372 SER A N 1
ATOM 2587 C CA . SER A 1 372 ? -23.055 4.938 13.451 1.00 98.06 372 SER A CA 1
ATOM 2588 C C . SER A 1 372 ? -21.561 4.776 13.143 1.00 98.06 372 SER A C 1
ATOM 2590 O O . SER A 1 372 ? -20.918 5.739 12.732 1.00 98.06 372 SER A O 1
ATOM 2592 N N . GLY A 1 373 ? -21.002 3.575 13.289 1.00 98.31 373 GLY A N 1
ATOM 2593 C CA . GLY A 1 373 ? -19.686 3.245 12.755 1.00 98.31 373 GLY A CA 1
ATOM 2594 C C . GLY A 1 373 ? -19.709 3.237 11.227 1.00 98.31 373 GLY A C 1
ATOM 2595 O O . GLY A 1 373 ? -20.663 2.738 10.625 1.00 98.31 373 GLY A O 1
ATOM 2596 N N . ALA A 1 374 ? -18.669 3.792 10.607 1.00 98.38 374 ALA A N 1
ATOM 2597 C CA . ALA A 1 374 ? -18.547 3.914 9.155 1.00 98.38 374 ALA A CA 1
ATOM 2598 C C . ALA A 1 374 ? -17.106 3.649 8.704 1.00 98.38 374 ALA A C 1
ATOM 2600 O O . ALA A 1 374 ? -16.160 4.119 9.344 1.00 98.38 374 ALA A O 1
ATOM 2601 N N . ASP A 1 375 ? -16.963 2.893 7.617 1.00 98.50 375 ASP A N 1
ATOM 2602 C CA . ASP A 1 375 ? -15.677 2.502 7.031 1.00 98.50 375 ASP A CA 1
ATOM 2603 C C . ASP A 1 375 ? -15.026 3.638 6.230 1.00 98.50 375 ASP A C 1
ATOM 2605 O O . ASP A 1 375 ? -15.648 4.663 5.939 1.00 98.50 375 ASP A O 1
ATOM 2609 N N . CYS A 1 376 ? -13.761 3.444 5.852 1.00 98.31 376 CYS A N 1
ATOM 2610 C CA . CYS A 1 376 ? -13.036 4.389 5.015 1.00 98.31 376 CYS A CA 1
ATOM 2611 C C . CYS A 1 376 ? -13.562 4.314 3.574 1.00 98.31 376 CYS A C 1
ATOM 2613 O O . CYS A 1 376 ? -13.580 3.249 2.960 1.00 98.31 376 CYS A O 1
ATOM 2615 N N . THR A 1 377 ? -13.980 5.445 3.007 1.00 98.38 377 THR A N 1
ATOM 2616 C CA . THR A 1 377 ? -14.380 5.530 1.591 1.00 98.38 377 THR A CA 1
ATOM 2617 C C . THR A 1 377 ? -13.203 5.230 0.657 1.00 98.38 377 THR A C 1
ATOM 2619 O O . THR A 1 377 ? -12.083 5.637 0.970 1.00 98.38 377 THR A O 1
ATOM 2622 N N . ALA A 1 378 ? -13.471 4.677 -0.527 1.00 98.31 378 ALA A N 1
ATOM 2623 C CA . ALA A 1 378 ? -12.476 4.385 -1.565 1.00 98.31 378 ALA A CA 1
ATOM 2624 C C . ALA A 1 378 ? -11.483 5.542 -1.826 1.00 98.31 378 ALA A C 1
ATOM 2626 O O . ALA A 1 378 ? -10.285 5.374 -1.610 1.00 98.31 378 ALA A O 1
ATOM 2627 N N . ALA A 1 379 ? -11.973 6.739 -2.168 1.00 98.06 379 ALA A N 1
ATOM 2628 C CA . ALA A 1 379 ? -11.134 7.919 -2.417 1.00 98.06 379 ALA A CA 1
ATOM 2629 C C . ALA A 1 379 ? -10.163 8.271 -1.267 1.00 98.06 379 ALA A C 1
ATOM 2631 O O . ALA A 1 379 ? -8.988 8.573 -1.487 1.00 98.06 379 ALA A O 1
ATOM 2632 N N . ASN A 1 380 ? -10.630 8.208 -0.014 1.00 98.12 380 ASN A N 1
ATOM 2633 C CA . ASN A 1 380 ? -9.773 8.461 1.150 1.00 98.12 380 ASN A CA 1
ATOM 2634 C C . ASN A 1 380 ? -8.718 7.357 1.321 1.00 98.12 380 ASN A C 1
ATOM 2636 O O . ASN A 1 380 ? -7.552 7.665 1.564 1.00 98.12 380 ASN A O 1
ATOM 2640 N N . ALA A 1 381 ? -9.107 6.089 1.150 1.00 98.38 381 ALA A N 1
ATOM 2641 C CA . ALA A 1 381 ? -8.184 4.959 1.223 1.00 98.38 381 ALA A CA 1
ATOM 2642 C C . ALA A 1 381 ? -7.074 5.070 0.165 1.00 98.38 381 ALA A C 1
ATOM 2644 O O . ALA A 1 381 ? -5.914 4.786 0.453 1.00 98.38 381 ALA A O 1
ATOM 2645 N N . ILE A 1 382 ? -7.408 5.555 -1.030 1.00 98.44 382 ILE A N 1
ATOM 2646 C CA . ILE A 1 382 ? -6.455 5.808 -2.116 1.00 98.44 382 ILE A CA 1
ATOM 2647 C C . ILE A 1 382 ? -5.448 6.884 -1.747 1.00 98.44 382 ILE A C 1
ATOM 2649 O O . ILE A 1 382 ? -4.243 6.653 -1.857 1.00 98.44 382 ILE A O 1
ATOM 2653 N N . THR A 1 383 ? -5.924 8.021 -1.244 1.00 97.94 383 THR A N 1
ATOM 2654 C CA . THR A 1 383 ? -5.050 9.110 -0.790 1.00 97.94 383 THR A CA 1
ATOM 2655 C C . THR A 1 383 ? -4.045 8.613 0.256 1.00 97.94 383 THR A C 1
ATOM 2657 O O . THR A 1 383 ? -2.843 8.901 0.175 1.00 97.94 383 THR A O 1
ATOM 2660 N N . ASP A 1 384 ? -4.518 7.828 1.227 1.00 98.44 384 ASP A N 1
ATOM 2661 C CA . ASP A 1 384 ? -3.676 7.310 2.304 1.00 98.44 384 ASP A CA 1
ATOM 2662 C C . ASP A 1 384 ? -2.714 6.212 1.790 1.00 98.44 384 ASP A C 1
ATOM 2664 O O . ASP A 1 384 ? -1.547 6.183 2.195 1.00 98.44 384 ASP A O 1
ATOM 2668 N N . LEU A 1 385 ? -3.138 5.364 0.839 1.00 98.56 385 LEU A N 1
ATOM 2669 C CA . LEU A 1 385 ? -2.290 4.346 0.199 1.00 98.56 385 LEU A CA 1
ATOM 2670 C C . LEU A 1 385 ? -1.171 4.975 -0.644 1.00 98.56 385 LEU A C 1
ATOM 2672 O O . LEU A 1 385 ? -0.011 4.583 -0.510 1.00 98.56 385 LEU A O 1
ATOM 2676 N N . VAL A 1 386 ? -1.484 5.977 -1.471 1.00 98.62 386 VAL A N 1
ATOM 2677 C CA . VAL A 1 386 ? -0.491 6.723 -2.267 1.00 98.62 386 VAL A CA 1
ATOM 2678 C C . VAL A 1 386 ? 0.549 7.368 -1.353 1.00 98.62 386 VAL A C 1
ATOM 2680 O O . VAL A 1 386 ? 1.754 7.283 -1.614 1.00 98.62 386 VAL A O 1
ATOM 2683 N N . THR A 1 387 ? 0.103 7.957 -0.241 1.00 98.44 387 THR A N 1
ATOM 2684 C CA . THR A 1 387 ? 0.990 8.545 0.770 1.00 98.44 387 THR A CA 1
ATOM 2685 C C . THR A 1 387 ? 1.902 7.489 1.399 1.00 98.44 387 THR A C 1
ATOM 2687 O O . THR A 1 387 ? 3.108 7.710 1.527 1.00 98.44 387 THR A O 1
ATOM 2690 N N . ALA A 1 388 ? 1.358 6.322 1.758 1.00 98.38 388 ALA A N 1
ATOM 2691 C CA . ALA A 1 388 ? 2.132 5.223 2.332 1.00 98.38 388 ALA A CA 1
ATOM 2692 C C . ALA A 1 388 ? 3.189 4.673 1.358 1.00 98.38 388 ALA A C 1
ATOM 2694 O O . ALA A 1 388 ? 4.335 4.475 1.761 1.00 98.38 388 ALA A O 1
ATOM 2695 N N . ILE A 1 389 ? 2.844 4.484 0.079 1.00 98.56 389 ILE A N 1
ATOM 2696 C CA . ILE A 1 389 ? 3.789 4.040 -0.962 1.00 98.56 389 ILE A CA 1
ATOM 2697 C C . ILE A 1 389 ? 4.887 5.089 -1.179 1.00 98.56 389 ILE A C 1
ATOM 2699 O O . ILE A 1 389 ? 6.065 4.745 -1.253 1.00 98.56 389 ILE A O 1
ATOM 2703 N N . THR A 1 390 ? 4.521 6.371 -1.247 1.00 98.06 390 THR A N 1
ATOM 2704 C CA . THR A 1 390 ? 5.474 7.472 -1.471 1.00 98.06 390 THR A CA 1
ATOM 2705 C C . THR A 1 390 ? 6.488 7.594 -0.332 1.00 98.06 390 THR A C 1
ATOM 2707 O O . THR A 1 390 ? 7.673 7.815 -0.579 1.00 98.06 390 THR A O 1
ATOM 2710 N N . ASN A 1 391 ? 6.039 7.406 0.912 1.00 98.19 391 ASN A N 1
ATOM 2711 C CA . ASN A 1 391 ? 6.896 7.462 2.097 1.00 98.19 391 ASN A CA 1
ATOM 2712 C C . ASN A 1 391 ? 7.726 6.183 2.316 1.00 98.19 391 ASN A C 1
ATOM 2714 O O . ASN A 1 391 ? 8.681 6.197 3.095 1.00 98.19 391 ASN A O 1
ATOM 2718 N N . ASP A 1 392 ? 7.395 5.079 1.642 1.00 98.25 392 ASP A N 1
ATOM 2719 C CA . ASP A 1 392 ? 8.156 3.837 1.711 1.00 98.25 392 ASP A CA 1
ATOM 2720 C C . ASP A 1 392 ? 9.402 3.900 0.814 1.00 98.25 392 ASP A C 1
ATOM 2722 O O . ASP A 1 392 ? 9.371 3.666 -0.398 1.00 98.25 392 ASP A O 1
ATOM 2726 N N . THR A 1 393 ? 10.555 4.163 1.428 1.00 97.88 393 THR A N 1
ATOM 2727 C CA . THR A 1 393 ? 11.850 4.217 0.731 1.00 97.88 393 THR A CA 1
ATOM 2728 C C . THR A 1 393 ? 12.252 2.885 0.096 1.00 97.88 393 THR A C 1
ATOM 2730 O O . THR A 1 393 ? 13.046 2.883 -0.844 1.00 97.88 393 THR A O 1
ATOM 2733 N N . SER A 1 394 ? 11.679 1.767 0.555 1.00 97.75 394 SER A N 1
ATOM 2734 C CA . SER A 1 394 ? 11.910 0.427 0.001 1.00 97.75 394 SER A CA 1
ATOM 2735 C C . SER A 1 394 ? 10.913 0.045 -1.097 1.00 97.75 394 SER A C 1
ATOM 2737 O O . SER A 1 394 ? 11.025 -1.041 -1.666 1.00 97.75 394 SER A O 1
ATOM 2739 N N . ALA A 1 395 ? 9.939 0.905 -1.416 1.00 98.00 395 ALA A N 1
ATOM 2740 C CA . ALA A 1 395 ? 9.011 0.656 -2.511 1.00 98.00 395 ALA A CA 1
ATOM 2741 C C . ALA A 1 395 ? 9.761 0.602 -3.849 1.00 98.00 395 ALA A C 1
ATOM 2743 O O . ALA A 1 395 ? 10.608 1.454 -4.129 1.00 98.00 395 ALA A O 1
ATOM 2744 N N . VAL A 1 396 ? 9.407 -0.358 -4.704 1.00 98.38 396 VAL A N 1
ATOM 2745 C CA . VAL A 1 396 ? 9.949 -0.490 -6.074 1.00 98.38 396 VAL A CA 1
ATOM 2746 C C . VAL A 1 396 ? 9.119 0.261 -7.122 1.00 98.38 396 VAL A C 1
ATOM 2748 O O . VAL A 1 396 ? 9.466 0.278 -8.303 1.00 98.38 396 VAL A O 1
ATOM 2751 N N . VAL A 1 397 ? 8.036 0.909 -6.690 1.00 98.69 397 VAL A N 1
ATOM 2752 C CA . VAL A 1 397 ? 7.142 1.724 -7.520 1.00 98.69 397 VAL A CA 1
ATOM 2753 C C . VAL A 1 397 ? 6.975 3.125 -6.932 1.00 98.69 397 VAL A C 1
ATOM 2755 O O . VAL A 1 397 ? 7.199 3.333 -5.738 1.00 98.69 397 VAL A O 1
ATOM 2758 N N . THR A 1 398 ? 6.580 4.082 -7.762 1.00 98.38 398 THR A N 1
ATOM 2759 C CA . THR A 1 398 ? 5.872 5.295 -7.338 1.00 98.38 398 THR A CA 1
ATOM 2760 C C . THR A 1 398 ? 4.370 5.080 -7.503 1.00 98.38 398 THR A C 1
ATOM 2762 O O . THR A 1 398 ? 3.951 4.236 -8.296 1.00 98.38 398 THR A O 1
ATOM 2765 N N . ALA A 1 399 ? 3.563 5.829 -6.755 1.00 98.44 399 ALA A N 1
ATOM 2766 C CA . ALA A 1 399 ? 2.110 5.814 -6.867 1.00 98.44 399 ALA A CA 1
ATOM 2767 C C . ALA A 1 399 ? 1.590 7.242 -7.023 1.00 98.44 399 ALA A C 1
ATOM 2769 O O . ALA A 1 399 ? 2.143 8.168 -6.429 1.00 98.44 399 ALA A O 1
ATOM 2770 N N . VAL A 1 400 ? 0.533 7.404 -7.807 1.00 98.31 400 VAL A N 1
ATOM 2771 C CA . VAL A 1 400 ? -0.220 8.653 -7.929 1.00 98.31 400 VAL A CA 1
ATOM 2772 C C . VAL A 1 400 ? -1.711 8.356 -7.821 1.00 98.31 400 VAL A C 1
ATOM 2774 O O . VAL A 1 400 ? -2.155 7.249 -8.132 1.00 98.31 400 VAL A O 1
ATOM 2777 N N . ASP A 1 401 ? -2.464 9.347 -7.352 1.00 97.81 401 ASP A N 1
ATOM 2778 C CA . ASP A 1 401 ? -3.924 9.297 -7.366 1.00 97.81 401 ASP A CA 1
ATOM 2779 C C . ASP A 1 401 ? -4.410 9.339 -8.822 1.00 97.81 401 ASP A C 1
ATOM 2781 O O . ASP A 1 401 ? -3.998 10.215 -9.593 1.00 97.81 401 ASP A O 1
ATOM 2785 N N . GLY A 1 402 ? -5.201 8.343 -9.209 1.00 95.94 402 GLY A N 1
ATOM 2786 C CA . GLY A 1 402 ? -5.734 8.203 -10.556 1.00 95.94 402 GLY A CA 1
ATOM 2787 C C . GLY A 1 402 ? -7.062 8.940 -10.723 1.00 95.94 402 GLY A C 1
ATOM 2788 O O . GLY A 1 402 ? -7.497 9.731 -9.890 1.00 95.94 402 GLY A O 1
ATOM 2789 N N . SER A 1 403 ? -7.751 8.699 -11.838 1.00 92.06 403 SER A N 1
ATOM 2790 C CA . SER A 1 403 ? -9.113 9.215 -12.003 1.00 92.06 403 SER A CA 1
ATOM 2791 C C . SER A 1 403 ? -10.112 8.386 -11.193 1.00 92.06 403 SER A C 1
ATOM 2793 O O . SER A 1 403 ? -10.140 7.160 -11.321 1.00 92.06 403 SER A O 1
ATOM 2795 N N . GLY A 1 404 ? -10.992 9.047 -10.440 1.00 93.94 404 GLY A N 1
ATOM 2796 C CA . GLY A 1 404 ? -12.010 8.369 -9.635 1.00 93.94 404 GLY A CA 1
ATOM 2797 C C . GLY A 1 404 ? -11.389 7.635 -8.449 1.00 93.94 404 GLY A C 1
ATOM 2798 O O . GLY A 1 404 ? -10.498 8.160 -7.799 1.00 93.94 404 GLY A O 1
ATOM 2799 N N . ASP A 1 405 ? -11.853 6.419 -8.185 1.00 97.81 405 ASP A N 1
ATOM 2800 C CA . ASP A 1 405 ? -11.344 5.585 -7.100 1.00 97.81 405 ASP A CA 1
ATOM 2801 C C . ASP A 1 405 ? -10.231 4.646 -7.608 1.00 97.81 405 ASP A C 1
ATOM 2803 O O . ASP A 1 405 ? -10.319 3.418 -7.493 1.00 97.81 405 ASP A O 1
ATOM 2807 N N . THR A 1 406 ? -9.161 5.216 -8.181 1.00 98.19 406 THR A N 1
ATOM 2808 C CA . THR A 1 406 ? -8.015 4.439 -8.690 1.00 98.19 406 THR A CA 1
ATOM 2809 C C . THR A 1 406 ? -6.647 4.905 -8.180 1.00 98.19 406 THR A C 1
ATOM 2811 O O . THR A 1 406 ? -6.444 6.076 -7.887 1.00 98.19 406 THR A O 1
ATOM 2814 N N . VAL A 1 407 ? -5.685 3.979 -8.095 1.00 98.44 407 VAL A N 1
ATOM 2815 C CA . VAL A 1 407 ? -4.256 4.268 -7.872 1.00 98.44 407 VAL A CA 1
ATOM 2816 C C . VAL A 1 407 ? -3.466 3.791 -9.073 1.00 98.44 407 VAL A C 1
ATOM 2818 O O . VAL A 1 407 ? -3.479 2.596 -9.376 1.00 98.44 407 VAL A O 1
ATOM 2821 N N . ASP A 1 408 ? -2.709 4.691 -9.692 1.00 98.19 408 ASP A N 1
ATOM 2822 C CA . ASP A 1 408 ? -1.759 4.333 -10.738 1.00 98.19 408 ASP A CA 1
ATOM 2823 C C . ASP A 1 408 ? -0.368 4.149 -10.134 1.00 98.19 408 ASP A C 1
ATOM 2825 O O . ASP A 1 408 ? 0.211 5.066 -9.547 1.00 98.19 408 ASP A O 1
ATOM 2829 N N . VAL A 1 409 ? 0.192 2.950 -10.291 1.00 98.56 409 VAL A N 1
ATOM 2830 C CA . VAL A 1 409 ? 1.558 2.631 -9.869 1.00 98.56 409 VAL A CA 1
ATOM 2831 C C . VAL A 1 409 ? 2.486 2.531 -11.072 1.00 98.56 409 VAL A C 1
ATOM 2833 O O . VAL A 1 409 ? 2.128 1.972 -12.108 1.00 98.56 409 VAL A O 1
ATOM 2836 N N . THR A 1 410 ? 3.699 3.063 -10.929 1.00 98.56 410 THR A N 1
ATOM 2837 C CA . THR A 1 410 ? 4.743 3.069 -11.964 1.00 98.56 410 THR A CA 1
ATOM 2838 C C . THR A 1 410 ? 6.044 2.514 -11.397 1.00 98.56 410 THR A C 1
ATOM 2840 O O . THR A 1 410 ? 6.479 2.927 -10.325 1.00 98.56 410 THR A O 1
ATOM 2843 N N . ALA A 1 411 ? 6.698 1.588 -12.099 1.00 98.50 411 ALA A N 1
ATOM 2844 C CA . ALA A 1 411 ? 8.003 1.064 -11.697 1.00 98.50 411 ALA A CA 1
ATOM 2845 C C . ALA A 1 411 ? 9.039 2.197 -11.558 1.00 98.50 411 ALA A C 1
ATOM 2847 O O . ALA A 1 411 ? 9.196 3.006 -12.470 1.00 98.50 411 ALA A O 1
ATOM 2848 N N . LYS A 1 412 ? 9.795 2.234 -10.449 1.00 97.94 412 LYS A N 1
ATOM 2849 C CA . LYS A 1 412 ? 10.859 3.242 -10.248 1.00 97.94 412 LYS A CA 1
ATOM 2850 C C . LYS A 1 412 ? 11.995 3.093 -11.259 1.00 97.94 412 LYS A C 1
ATOM 2852 O O . LYS A 1 412 ? 12.589 4.081 -11.680 1.00 97.94 412 LYS A O 1
ATOM 2857 N N . THR A 1 413 ? 12.310 1.856 -11.633 1.00 96.19 413 THR A N 1
ATOM 2858 C CA . THR A 1 413 ? 13.306 1.554 -12.661 1.00 96.19 413 THR A CA 1
ATOM 2859 C C . THR A 1 413 ? 12.591 1.296 -13.977 1.00 96.19 413 THR A C 1
ATOM 2861 O O . THR A 1 413 ? 11.846 0.323 -14.106 1.00 96.19 413 THR A O 1
ATOM 2864 N N . ALA A 1 414 ? 12.827 2.167 -14.956 1.00 94.00 414 ALA A N 1
ATOM 2865 C CA . ALA A 1 414 ? 12.335 1.964 -16.308 1.00 94.00 414 ALA A CA 1
ATOM 2866 C C . ALA A 1 414 ? 12.972 0.717 -16.944 1.00 94.00 414 ALA A C 1
ATOM 2868 O O . ALA A 1 414 ? 14.131 0.395 -16.674 1.00 94.00 414 ALA A O 1
ATOM 2869 N N . GLY A 1 415 ? 12.221 0.011 -17.791 1.00 95.50 415 GLY A N 1
ATOM 2870 C CA . GLY A 1 415 ? 12.686 -1.214 -18.434 1.00 95.50 415 GLY A CA 1
ATOM 2871 C C . GLY A 1 415 ? 11.684 -2.362 -18.395 1.00 95.50 415 GLY A C 1
ATOM 2872 O O . GLY A 1 415 ? 10.737 -2.366 -17.606 1.00 95.50 415 GLY A O 1
ATOM 2873 N N . ALA A 1 416 ? 11.935 -3.395 -19.205 1.00 95.94 416 ALA A N 1
ATOM 2874 C CA . ALA A 1 416 ? 11.089 -4.589 -19.238 1.00 95.94 416 ALA A CA 1
ATOM 2875 C C . ALA A 1 416 ? 11.095 -5.371 -17.912 1.00 95.94 416 ALA A C 1
ATOM 2877 O O . ALA A 1 416 ? 10.137 -6.081 -17.619 1.00 95.94 416 ALA A O 1
ATOM 2878 N N . ALA A 1 417 ? 12.132 -5.206 -17.080 1.00 96.31 417 ALA A N 1
ATOM 2879 C CA . ALA A 1 417 ? 12.203 -5.812 -15.750 1.00 96.31 417 ALA A CA 1
ATOM 2880 C C . ALA A 1 417 ? 11.043 -5.377 -14.834 1.00 96.31 417 ALA A C 1
ATOM 2882 O O . ALA A 1 417 ? 10.580 -6.171 -14.016 1.00 96.31 417 ALA A O 1
ATOM 2883 N N . GLY A 1 418 ? 10.525 -4.152 -15.007 1.00 97.56 418 GLY A N 1
ATOM 2884 C CA . GLY A 1 418 ? 9.365 -3.666 -14.258 1.00 97.56 418 GLY A CA 1
ATOM 2885 C C . GLY A 1 418 ? 8.110 -4.515 -14.478 1.00 97.56 418 GLY A C 1
ATOM 2886 O O . GLY A 1 418 ? 7.299 -4.642 -13.566 1.00 97.56 418 GLY A O 1
ATOM 2887 N N . ASN A 1 419 ? 7.982 -5.177 -15.634 1.00 97.94 419 ASN A N 1
ATOM 2888 C CA . ASN A 1 419 ? 6.835 -6.036 -15.953 1.00 97.94 419 ASN A CA 1
ATOM 2889 C C . ASN A 1 419 ? 6.749 -7.293 -15.066 1.00 97.94 419 ASN A C 1
ATOM 2891 O O . ASN A 1 419 ? 5.707 -7.944 -15.027 1.00 97.94 419 ASN A O 1
ATOM 2895 N N . SER A 1 420 ? 7.830 -7.636 -14.358 1.00 97.88 420 SER A N 1
ATOM 2896 C CA . SER A 1 420 ? 7.888 -8.767 -13.424 1.00 97.88 420 SER A CA 1
ATOM 2897 C C . SER A 1 420 ? 7.544 -8.381 -11.981 1.00 97.88 420 SER A C 1
ATOM 2899 O O . SER A 1 420 ? 7.535 -9.247 -11.107 1.00 97.88 420 SER A O 1
ATOM 2901 N N . ILE A 1 421 ? 7.282 -7.099 -11.698 1.00 98.44 421 ILE A N 1
ATOM 2902 C CA . ILE A 1 421 ? 6.851 -6.656 -10.369 1.00 98.44 421 ILE A CA 1
ATOM 2903 C C . ILE A 1 421 ? 5.451 -7.220 -10.117 1.00 98.44 421 ILE A C 1
ATOM 2905 O O . ILE A 1 421 ? 4.485 -6.807 -10.758 1.00 98.44 421 ILE A O 1
ATOM 2909 N N . ALA A 1 422 ? 5.370 -8.182 -9.198 1.00 98.50 422 ALA A N 1
ATOM 2910 C CA . ALA A 1 422 ? 4.134 -8.862 -8.835 1.00 98.50 422 ALA A CA 1
ATOM 2911 C C . ALA A 1 422 ? 3.189 -7.951 -8.043 1.00 98.50 422 ALA A C 1
ATOM 2913 O O . ALA A 1 422 ? 3.634 -7.141 -7.224 1.00 98.50 422 ALA A O 1
ATOM 2914 N N . LEU A 1 423 ? 1.894 -8.139 -8.276 1.00 98.62 423 LEU A N 1
ATOM 2915 C CA . LEU A 1 423 ? 0.793 -7.433 -7.638 1.00 98.62 423 LEU A CA 1
ATOM 2916 C C . LEU A 1 423 ? -0.172 -8.452 -7.028 1.00 98.62 423 LEU A C 1
ATOM 2918 O O . LEU A 1 423 ? -0.440 -9.489 -7.636 1.00 98.62 423 LEU A O 1
ATOM 2922 N N . ALA A 1 424 ? -0.672 -8.156 -5.833 1.00 98.44 424 ALA A N 1
ATOM 2923 C CA . ALA A 1 424 ? -1.742 -8.909 -5.185 1.00 98.44 424 ALA A CA 1
ATOM 2924 C C . ALA A 1 424 ? -2.497 -8.020 -4.187 1.00 98.44 424 ALA A C 1
ATOM 2926 O O . ALA A 1 424 ? -2.056 -6.915 -3.861 1.00 98.44 424 ALA A O 1
ATOM 2927 N N . GLU A 1 425 ? -3.617 -8.510 -3.677 1.00 98.38 425 GLU A N 1
ATOM 2928 C CA . GLU A 1 425 ? -4.515 -7.796 -2.784 1.00 98.38 425 GLU A CA 1
ATOM 2929 C C . GLU A 1 425 ? -5.396 -8.784 -2.010 1.00 98.38 425 GLU A C 1
ATOM 2931 O O . GLU A 1 425 ? -5.636 -9.911 -2.444 1.00 98.38 425 GLU A O 1
ATOM 2936 N N . THR A 1 426 ? -5.883 -8.352 -0.848 1.00 98.31 426 THR A N 1
ATOM 2937 C CA . THR A 1 426 ? -6.927 -9.054 -0.077 1.00 98.31 426 THR A CA 1
ATOM 2938 C C . THR A 1 426 ? -8.161 -8.175 0.119 1.00 98.31 426 THR A C 1
ATOM 2940 O O . THR A 1 426 ? -8.899 -8.354 1.084 1.00 98.31 426 THR A O 1
ATOM 2943 N N . LEU A 1 427 ? -8.332 -7.179 -0.751 1.00 98.19 427 LEU A N 1
ATOM 2944 C CA . LEU A 1 427 ? -9.420 -6.211 -0.698 1.00 98.19 427 LEU A CA 1
ATOM 2945 C C . LEU A 1 427 ? -10.735 -6.877 -1.109 1.00 98.19 427 LEU A C 1
ATOM 2947 O O . LEU A 1 427 ? -10.804 -7.527 -2.149 1.00 98.19 427 LEU A O 1
ATOM 2951 N N . ALA A 1 428 ? -11.794 -6.668 -0.335 1.00 98.25 428 ALA A N 1
ATOM 2952 C CA . ALA A 1 428 ? -13.139 -7.095 -0.700 1.00 98.25 428 ALA A CA 1
ATOM 2953 C C . ALA A 1 428 ? -13.703 -6.255 -1.857 1.00 98.25 428 ALA A C 1
ATOM 2955 O O . ALA A 1 428 ? -14.401 -6.779 -2.723 1.00 98.25 428 ALA A O 1
ATOM 2956 N N . ASN A 1 429 ? -13.374 -4.957 -1.879 1.00 98.06 429 ASN A N 1
ATOM 2957 C CA . ASN A 1 429 ? -13.867 -3.983 -2.856 1.00 98.06 429 ASN A CA 1
ATOM 2958 C C . ASN A 1 429 ? -12.738 -3.366 -3.689 1.00 98.06 429 ASN A C 1
ATOM 2960 O O . ASN A 1 429 ? -12.805 -2.190 -4.038 1.00 98.06 429 ASN A O 1
ATOM 2964 N N . GLY A 1 430 ? -11.677 -4.117 -3.972 1.00 98.19 430 GLY A N 1
ATOM 2965 C CA . GLY A 1 430 ? -10.563 -3.617 -4.767 1.00 98.19 430 GLY A CA 1
ATOM 2966 C C . GLY A 1 430 ? -9.959 -4.693 -5.645 1.00 98.19 430 GLY A C 1
ATOM 2967 O O . GLY A 1 430 ? -9.936 -5.859 -5.263 1.00 98.19 430 GLY A O 1
ATOM 2968 N N . SER A 1 431 ? -9.491 -4.303 -6.830 1.00 98.38 431 SER A N 1
ATOM 2969 C CA . SER A 1 431 ? -8.801 -5.228 -7.727 1.00 98.38 431 SER A CA 1
ATOM 2970 C C . SER A 1 431 ? -7.744 -4.550 -8.592 1.00 98.38 431 SER A C 1
ATOM 2972 O O . SER A 1 431 ? -7.933 -3.424 -9.070 1.00 98.38 431 SER A O 1
ATOM 2974 N N . TRP A 1 432 ? -6.627 -5.239 -8.815 1.00 98.31 432 TRP A N 1
ATOM 2975 C CA . TRP A 1 432 ? -5.665 -4.865 -9.845 1.00 98.31 432 TRP A CA 1
ATOM 2976 C C . TRP A 1 432 ? -6.187 -5.236 -11.232 1.00 98.31 432 TRP A C 1
ATOM 2978 O O . TRP A 1 432 ? -6.753 -6.307 -11.441 1.00 98.31 432 TRP A O 1
ATOM 2988 N N . ALA A 1 433 ? -5.868 -4.418 -12.237 1.00 94.62 433 ALA A N 1
ATOM 2989 C CA . ALA A 1 433 ? -6.133 -4.767 -13.637 1.00 94.62 433 ALA A CA 1
ATOM 2990 C C . ALA A 1 433 ? -5.247 -5.923 -14.181 1.00 94.62 433 ALA A C 1
ATOM 2992 O O . ALA A 1 433 ? -5.280 -6.225 -15.373 1.00 94.62 433 ALA A O 1
ATOM 2993 N N . GLY A 1 434 ? -4.420 -6.553 -13.339 1.00 96.50 434 GLY A N 1
ATOM 2994 C CA . GLY A 1 434 ? -3.566 -7.700 -13.661 1.00 96.50 434 GLY A CA 1
ATOM 2995 C C . GLY A 1 434 ? -2.620 -8.055 -12.508 1.00 96.50 434 GLY A C 1
ATOM 2996 O O . GLY A 1 434 ? -2.437 -7.264 -11.592 1.00 96.50 434 GLY A O 1
ATOM 2997 N N . SER A 1 435 ? -1.977 -9.225 -12.560 1.00 98.00 435 SER A N 1
ATOM 2998 C CA . SER A 1 435 ? -1.112 -9.726 -11.472 1.00 98.00 435 SER A CA 1
ATOM 2999 C C . SER A 1 435 ? 0.330 -9.198 -11.491 1.00 98.00 435 SER A C 1
ATOM 3001 O O . SER A 1 435 ? 1.128 -9.542 -10.621 1.00 98.00 435 SER A O 1
ATOM 3003 N N . THR A 1 436 ? 0.706 -8.402 -12.493 1.00 98.56 436 THR A N 1
ATOM 3004 C CA . THR A 1 436 ? 2.012 -7.728 -12.587 1.00 98.56 436 THR A CA 1
ATOM 3005 C C . THR A 1 436 ? 1.860 -6.352 -13.234 1.00 98.56 436 THR A C 1
ATOM 3007 O O . THR A 1 436 ? 0.808 -6.056 -13.805 1.00 98.56 436 THR A O 1
ATOM 3010 N N . LEU A 1 437 ? 2.889 -5.501 -13.202 1.00 98.31 437 LEU A N 1
ATOM 3011 C CA . LEU A 1 437 ? 2.931 -4.300 -14.056 1.00 98.31 437 LEU A CA 1
ATOM 3012 C C . LEU A 1 437 ? 3.080 -4.675 -15.547 1.00 98.31 437 LEU A C 1
ATOM 3014 O O . LEU A 1 437 ? 3.521 -5.776 -15.873 1.00 98.31 437 LEU A O 1
ATOM 3018 N N . THR A 1 438 ? 2.738 -3.768 -16.467 1.00 97.88 438 THR A N 1
ATOM 3019 C CA . THR A 1 438 ? 2.967 -3.942 -17.922 1.00 97.88 438 THR A CA 1
ATOM 3020 C C . THR A 1 438 ? 3.436 -2.660 -18.601 1.00 97.88 438 THR A C 1
ATOM 3022 O O . THR A 1 438 ? 3.385 -1.591 -18.009 1.00 97.88 438 THR A O 1
ATOM 3025 N N . GLY A 1 439 ? 3.854 -2.752 -19.867 1.00 96.44 439 GLY A N 1
ATOM 3026 C CA . GLY A 1 439 ? 4.232 -1.593 -20.685 1.00 96.44 439 GLY A CA 1
ATOM 3027 C C . GLY A 1 439 ? 5.688 -1.160 -20.512 1.00 96.44 439 GLY A C 1
ATOM 3028 O O . GLY A 1 439 ? 6.146 -0.270 -21.222 1.00 96.44 439 GLY A O 1
ATOM 3029 N N . GLY A 1 440 ? 6.436 -1.816 -19.622 1.00 97.12 440 GLY A N 1
ATOM 3030 C CA . GLY A 1 440 ? 7.862 -1.584 -19.465 1.00 97.12 440 GLY A CA 1
ATOM 3031 C C . GLY A 1 440 ? 8.632 -2.039 -20.701 1.00 97.12 440 GLY A C 1
ATOM 3032 O O . GLY A 1 440 ? 8.482 -3.181 -21.143 1.00 97.12 440 GLY A O 1
ATOM 3033 N N . ILE A 1 441 ? 9.474 -1.159 -21.235 1.00 92.50 441 ILE A N 1
ATOM 3034 C CA . ILE A 1 441 ? 10.328 -1.408 -22.403 1.00 92.50 441 ILE A CA 1
ATOM 3035 C C . ILE A 1 441 ? 11.761 -1.123 -21.976 1.00 92.50 441 ILE A C 1
ATOM 3037 O O . ILE A 1 441 ? 12.034 -0.055 -21.433 1.00 92.50 441 ILE A O 1
ATOM 3041 N N . SER A 1 442 ? 12.670 -2.078 -22.174 1.00 91.44 442 SER A N 1
ATOM 3042 C CA . SER A 1 442 ? 14.097 -1.859 -21.918 1.00 91.44 442 SER A CA 1
ATOM 3043 C C . SER A 1 442 ? 14.646 -0.800 -22.864 1.00 91.44 442 SER A C 1
ATOM 3045 O O . SER A 1 442 ? 14.275 -0.769 -24.034 1.00 91.44 442 SER A O 1
ATOM 3047 N N . ALA A 1 443 ? 15.561 0.036 -22.370 1.00 85.75 443 ALA A N 1
ATOM 3048 C CA . ALA A 1 443 ? 16.429 0.758 -23.287 1.00 85.75 443 ALA A CA 1
ATOM 3049 C C . ALA A 1 443 ? 17.187 -0.279 -24.121 1.00 85.75 443 ALA A C 1
ATOM 3051 O O . 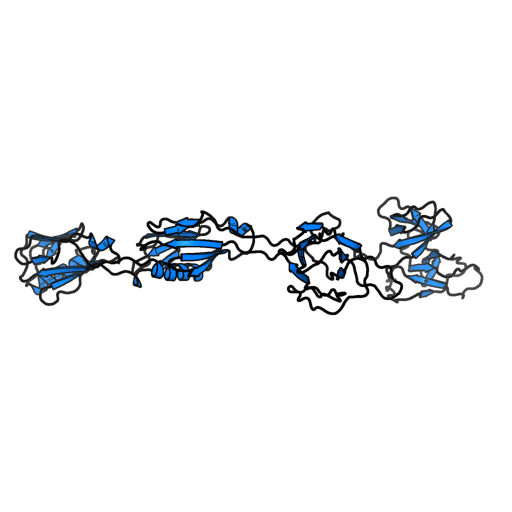ALA A 1 443 ? 17.617 -1.309 -23.594 1.00 85.75 443 ALA A O 1
ATOM 3052 N N . GLU A 1 444 ? 17.341 -0.008 -25.408 1.00 81.50 444 GLU A N 1
ATOM 3053 C CA . GLU A 1 444 ? 18.198 -0.789 -26.291 1.00 81.50 444 GLU A CA 1
ATOM 3054 C C . GLU A 1 444 ? 19.451 0.051 -26.561 1.00 81.50 444 GLU A C 1
ATOM 3056 O O . GLU A 1 444 ? 19.411 0.953 -27.405 1.00 81.50 444 GLU A O 1
ATOM 3061 N N . PRO A 1 445 ? 20.560 -0.171 -25.822 1.00 70.69 445 PRO A N 1
ATOM 3062 C CA . PRO A 1 445 ? 21.799 0.5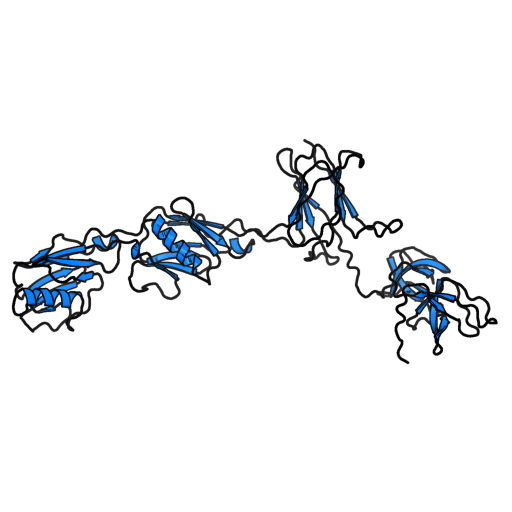53 -26.066 1.00 70.69 445 PRO A CA 1
ATOM 3063 C C . PRO A 1 445 ? 22.230 0.406 -27.527 1.00 70.69 445 PRO A C 1
ATOM 3065 O O . PRO A 1 445 ? 22.256 -0.703 -28.062 1.00 70.69 445 PRO A O 1
ATOM 3068 N N . GLY A 1 446 ? 22.563 1.526 -28.169 1.00 65.38 446 GLY A N 1
ATOM 3069 C CA . GLY A 1 446 ? 23.003 1.538 -29.565 1.00 65.38 446 GLY A CA 1
ATOM 3070 C C . GLY A 1 446 ? 21.881 1.432 -30.605 1.00 65.38 446 GLY A C 1
ATOM 3071 O O . GLY A 1 446 ? 22.191 1.262 -31.785 1.00 65.38 446 GLY A O 1
ATOM 3072 N N . VAL A 1 447 ? 20.607 1.544 -30.201 1.00 67.12 447 VAL A N 1
ATOM 3073 C CA . VAL A 1 447 ? 19.458 1.612 -31.116 1.00 67.12 447 VAL A CA 1
ATOM 3074 C C . VAL A 1 447 ? 18.913 3.035 -31.209 1.00 67.12 447 VAL A C 1
ATOM 3076 O O . VAL A 1 447 ? 18.305 3.570 -30.279 1.00 67.12 447 VAL A O 1
ATOM 3079 N N . PHE A 1 448 ? 19.073 3.627 -32.390 1.00 69.12 448 PHE A N 1
ATOM 3080 C CA . PHE A 1 448 ? 18.501 4.930 -32.729 1.00 69.12 448 PHE A CA 1
ATOM 3081 C C . PHE A 1 448 ? 17.266 4.739 -33.598 1.00 69.12 448 PHE A C 1
ATOM 3083 O O . PHE A 1 448 ? 17.313 3.989 -34.576 1.00 69.12 448 PHE A O 1
ATOM 3090 N N . LYS A 1 449 ? 16.180 5.442 -33.264 1.00 70.12 449 LYS A N 1
ATOM 3091 C CA . LYS A 1 449 ? 14.995 5.550 -34.116 1.00 70.12 449 LYS A CA 1
ATOM 3092 C C . LYS A 1 449 ? 15.023 6.891 -34.834 1.00 70.12 449 LYS A C 1
ATOM 3094 O O . LYS A 1 449 ? 15.051 7.942 -34.196 1.00 70.12 449 LYS A O 1
ATOM 3099 N N . LEU A 1 450 ? 15.004 6.835 -36.161 1.00 69.75 450 LEU A N 1
ATOM 3100 C CA . LEU A 1 450 ? 14.746 7.992 -37.008 1.00 69.75 450 LEU A CA 1
ATOM 3101 C C . LEU A 1 450 ? 13.286 7.935 -37.453 1.00 69.75 450 LEU A C 1
ATOM 3103 O O . LEU A 1 450 ? 12.916 7.018 -38.187 1.00 69.75 450 LEU A O 1
ATOM 3107 N N . ALA A 1 451 ? 12.482 8.895 -36.996 1.00 68.06 451 ALA A N 1
ATOM 3108 C CA . ALA A 1 451 ? 11.116 9.082 -37.466 1.00 68.06 451 ALA A CA 1
ATOM 3109 C C . ALA A 1 451 ? 11.107 10.106 -38.605 1.00 68.06 451 ALA A C 1
ATOM 3111 O O . ALA A 1 451 ? 11.597 11.227 -38.435 1.00 68.06 451 ALA A O 1
ATOM 3112 N N . VAL A 1 452 ? 10.549 9.718 -39.753 1.00 67.31 452 VAL A N 1
ATOM 3113 C CA . VAL A 1 452 ? 10.350 10.613 -40.901 1.00 67.31 452 VAL A CA 1
ATOM 3114 C C . VAL A 1 452 ? 8.854 10.809 -41.113 1.00 67.31 452 VAL A C 1
ATOM 3116 O O . VAL A 1 452 ? 8.143 9.853 -41.420 1.00 67.31 452 VAL A O 1
ATOM 3119 N N . THR A 1 453 ? 8.369 12.037 -40.929 1.00 61.59 453 THR A N 1
ATOM 3120 C CA . THR A 1 453 ? 6.961 12.410 -41.147 1.00 61.59 453 THR A CA 1
ATOM 3121 C C . THR A 1 453 ? 6.794 13.231 -42.427 1.00 61.59 453 THR A C 1
ATOM 3123 O O . THR A 1 453 ? 7.695 13.9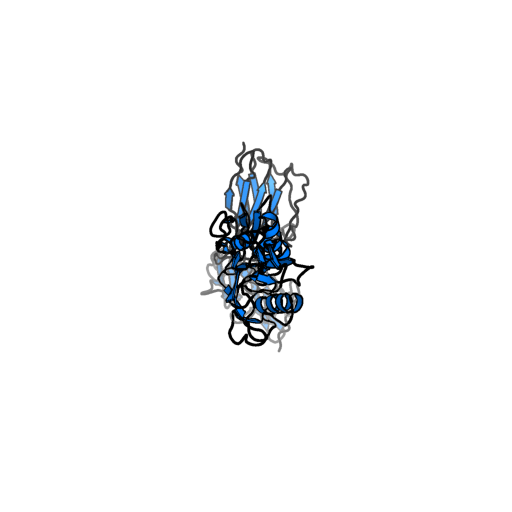74 -42.814 1.00 61.59 453 THR A O 1
ATOM 3126 N N . ASN A 1 454 ? 5.624 13.132 -43.072 1.00 58.88 454 ASN A N 1
ATOM 3127 C CA . ASN A 1 454 ? 5.254 13.866 -44.294 1.00 58.88 454 ASN A CA 1
ATOM 3128 C C . ASN A 1 454 ? 6.094 13.551 -45.551 1.00 58.88 454 ASN A C 1
ATOM 3130 O O . ASN A 1 454 ? 6.179 14.398 -46.440 1.00 58.88 454 ASN A O 1
ATOM 3134 N N . ALA A 1 455 ? 6.717 12.374 -45.664 1.00 54.97 455 ALA A N 1
ATOM 3135 C CA . ALA A 1 455 ? 7.498 12.000 -46.848 1.00 54.97 455 ALA A CA 1
ATOM 3136 C C . ALA A 1 455 ? 6.579 11.602 -48.019 1.00 54.97 455 ALA A C 1
ATOM 3138 O O . ALA A 1 455 ? 5.830 10.632 -47.946 1.00 54.97 455 ALA A O 1
ATOM 3139 N N . THR A 1 456 ? 6.634 12.350 -49.118 1.00 54.84 456 THR A N 1
ATOM 3140 C CA . THR A 1 456 ? 6.012 11.984 -50.399 1.00 54.84 456 THR A CA 1
ATOM 3141 C C . THR A 1 456 ? 7.026 11.181 -51.210 1.00 54.84 456 THR A C 1
ATOM 3143 O O . THR A 1 456 ? 7.999 11.771 -51.642 1.00 54.84 456 THR A O 1
ATOM 3146 N N . ALA A 1 457 ? 6.831 9.877 -51.440 1.00 52.34 457 ALA A N 1
ATOM 3147 C CA . ALA A 1 457 ? 7.654 9.057 -52.356 1.00 52.34 457 ALA A CA 1
ATOM 3148 C C . ALA A 1 457 ? 9.175 9.354 -52.358 1.00 52.34 457 ALA A C 1
ATOM 3150 O O . ALA A 1 457 ? 9.688 9.949 -53.309 1.00 52.34 457 ALA A O 1
ATOM 3151 N N . GLU A 1 458 ? 9.915 8.965 -51.317 1.00 56.62 458 GLU A N 1
ATOM 3152 C CA . GLU A 1 458 ? 11.262 9.513 -51.088 1.00 56.62 458 GLU A CA 1
ATOM 3153 C C . GLU A 1 458 ? 12.285 8.465 -50.611 1.00 56.62 458 GLU A C 1
ATOM 3155 O O . GLU A 1 458 ? 11.968 7.504 -49.911 1.00 56.62 458 GLU A O 1
ATOM 3160 N N . GLY A 1 459 ? 13.544 8.640 -51.023 1.00 58.81 459 GLY A N 1
ATOM 3161 C CA . GLY A 1 459 ? 14.681 7.865 -50.529 1.00 58.81 459 GLY A CA 1
ATOM 3162 C C . GLY A 1 459 ? 15.361 8.618 -49.386 1.00 58.81 459 GLY A C 1
ATOM 3163 O O . GLY A 1 459 ? 15.617 9.815 -49.486 1.00 58.81 459 GLY A O 1
ATOM 3164 N N . ILE A 1 460 ? 15.671 7.933 -48.291 1.00 62.97 460 ILE A N 1
ATOM 3165 C CA . ILE A 1 460 ? 16.446 8.493 -47.180 1.00 62.97 460 ILE A CA 1
ATOM 3166 C C . ILE A 1 460 ? 17.884 8.010 -47.326 1.00 62.97 460 ILE A C 1
ATOM 3168 O O . ILE A 1 460 ? 18.119 6.809 -47.461 1.00 62.97 460 ILE A O 1
ATOM 3172 N N . LEU A 1 461 ? 18.850 8.928 -47.290 1.00 67.25 461 LEU A N 1
ATOM 3173 C CA . LEU A 1 461 ? 20.266 8.588 -47.274 1.00 67.25 461 LEU A CA 1
ATOM 3174 C C . LEU A 1 461 ? 20.836 8.701 -45.865 1.00 67.25 461 LEU A C 1
ATOM 3176 O O . LEU A 1 461 ? 20.856 9.770 -45.252 1.00 67.25 461 LEU A O 1
ATOM 3180 N N . LEU A 1 462 ? 21.391 7.603 -45.378 1.00 67.19 462 LEU A N 1
ATOM 3181 C CA . LEU A 1 462 ? 22.108 7.576 -44.112 1.00 67.19 462 LEU A CA 1
ATOM 3182 C C . LEU A 1 462 ? 23.601 7.475 -44.400 1.00 67.19 462 LEU A C 1
ATOM 3184 O O . LEU A 1 462 ? 24.014 6.589 -45.154 1.00 67.19 462 LEU A O 1
ATOM 3188 N N . ARG A 1 463 ? 24.401 8.375 -43.814 1.00 65.38 463 ARG A N 1
ATOM 3189 C CA . ARG A 1 463 ? 25.866 8.313 -43.873 1.00 65.38 463 ARG A CA 1
ATOM 3190 C C . ARG A 1 463 ? 26.450 8.153 -42.474 1.00 65.38 463 ARG A C 1
ATOM 3192 O O . ARG A 1 463 ? 26.219 8.973 -41.587 1.00 65.38 463 ARG A O 1
ATOM 3199 N N . PHE A 1 464 ? 27.250 7.105 -42.307 1.00 62.94 464 PHE A N 1
ATOM 3200 C CA . PHE A 1 464 ? 27.934 6.776 -41.055 1.00 62.94 464 PHE A CA 1
ATOM 3201 C C . PHE A 1 464 ? 29.442 6.865 -41.259 1.00 62.94 464 PHE A C 1
ATOM 3203 O O . PHE A 1 464 ? 29.951 6.172 -42.137 1.00 62.94 464 PHE A O 1
ATOM 3210 N N . GLY A 1 465 ? 30.155 7.672 -40.471 1.00 56.94 465 GLY A N 1
ATOM 3211 C CA . GLY A 1 465 ? 31.617 7.769 -40.538 1.00 56.94 465 GLY A CA 1
ATOM 3212 C C . GLY A 1 465 ? 32.179 9.055 -39.920 1.00 56.94 465 GLY A C 1
ATOM 3213 O O . GLY A 1 465 ? 31.404 9.961 -39.604 1.00 56.94 465 GLY A O 1
ATOM 3214 N N . PRO A 1 466 ? 33.511 9.141 -39.734 1.00 50.31 466 PRO A N 1
ATOM 3215 C CA . PRO A 1 466 ? 34.172 10.363 -39.283 1.00 50.31 466 PRO A CA 1
ATOM 3216 C C . PRO A 1 466 ? 33.951 11.513 -40.282 1.00 50.31 466 PRO A C 1
ATOM 3218 O O . PRO A 1 466 ? 33.662 11.260 -41.456 1.00 50.31 466 PRO A O 1
ATOM 3221 N N . PRO A 1 467 ? 34.090 12.779 -39.850 1.00 51.50 467 PRO A N 1
ATOM 3222 C CA . PRO A 1 467 ? 33.954 13.919 -40.746 1.00 51.50 467 PRO A CA 1
ATOM 3223 C C . PRO A 1 467 ? 34.943 13.812 -41.912 1.00 51.50 467 PRO A C 1
ATOM 3225 O O . PRO A 1 467 ? 36.077 13.376 -41.720 1.00 51.50 467 PRO A O 1
ATOM 3228 N N . GLU A 1 468 ? 34.538 14.258 -43.108 1.00 56.50 468 GLU A N 1
ATOM 3229 C CA . GLU A 1 468 ? 35.477 14.483 -44.214 1.00 56.50 468 GLU A CA 1
ATOM 3230 C C . GLU A 1 468 ? 36.643 15.338 -43.698 1.00 56.50 468 GLU A C 1
ATOM 3232 O O . GLU A 1 468 ? 36.460 16.495 -43.299 1.00 56.50 468 GLU A O 1
ATOM 3237 N N . PHE A 1 469 ? 37.843 14.758 -43.664 1.00 47.75 469 PHE A N 1
ATOM 3238 C CA . PHE A 1 469 ? 39.063 15.436 -43.238 1.00 47.75 469 PHE A CA 1
ATOM 3239 C C . PHE A 1 469 ? 39.549 16.373 -44.354 1.00 47.75 469 PHE A C 1
ATOM 3241 O O . PHE A 1 469 ? 40.605 16.177 -44.937 1.00 47.75 469 PHE A O 1
ATOM 3248 N N . GLY A 1 470 ? 38.764 17.401 -44.677 1.00 50.53 470 GLY A N 1
ATOM 3249 C CA . GLY A 1 470 ? 39.105 18.379 -45.710 1.00 50.53 470 GLY A CA 1
ATOM 3250 C C . GLY A 1 470 ? 39.161 17.810 -47.136 1.00 50.53 470 GLY A C 1
ATOM 3251 O O . GLY A 1 470 ? 39.037 16.611 -47.382 1.00 50.53 470 GLY A O 1
ATOM 3252 N N . ALA A 1 471 ? 39.321 18.710 -48.108 1.00 43.19 471 ALA A N 1
ATOM 3253 C CA . ALA A 1 471 ? 39.390 18.344 -49.518 1.00 43.19 471 ALA A CA 1
ATOM 3254 C C . ALA A 1 471 ? 40.598 17.423 -49.782 1.00 43.19 471 ALA A C 1
ATOM 3256 O O . ALA A 1 471 ? 41.740 17.828 -49.574 1.00 43.19 471 ALA A O 1
ATOM 3257 N N . GLY A 1 472 ? 40.337 16.202 -50.259 1.00 47.62 472 GLY A N 1
ATOM 3258 C CA . GLY A 1 472 ? 41.367 15.243 -50.679 1.00 47.62 472 GLY A CA 1
ATOM 3259 C C . GLY A 1 472 ? 41.578 14.034 -49.762 1.00 47.62 472 GLY A C 1
ATOM 3260 O O . GLY A 1 472 ? 42.364 13.161 -50.122 1.00 47.62 472 GLY A O 1
ATOM 3261 N N . VAL A 1 473 ? 40.880 13.929 -48.625 1.00 45.75 473 VAL A N 1
ATOM 3262 C CA . VAL A 1 473 ? 40.886 12.701 -47.809 1.00 45.75 473 VAL A CA 1
ATOM 3263 C C . VAL A 1 473 ? 39.707 11.814 -48.199 1.00 45.75 473 VAL A C 1
ATOM 3265 O O . VAL A 1 473 ? 38.597 12.303 -48.395 1.00 45.75 473 VAL A O 1
ATOM 3268 N N . ALA A 1 474 ? 39.959 10.511 -48.345 1.00 45.53 474 ALA A N 1
ATOM 3269 C CA . ALA A 1 474 ? 38.936 9.537 -48.707 1.00 45.53 474 ALA A CA 1
ATOM 3270 C C . ALA A 1 474 ? 37.762 9.576 -47.711 1.00 45.53 474 ALA A C 1
ATOM 3272 O O . ALA A 1 474 ? 37.963 9.460 -46.501 1.00 45.53 474 ALA A O 1
ATOM 3273 N N . ASP A 1 475 ? 36.544 9.744 -48.231 1.00 56.97 475 ASP A N 1
ATOM 3274 C CA . ASP A 1 475 ? 35.312 9.604 -47.457 1.00 56.97 475 ASP A CA 1
ATOM 3275 C C . ASP A 1 475 ? 35.120 8.117 -47.129 1.00 56.97 475 ASP A C 1
ATOM 3277 O O . ASP A 1 475 ? 34.818 7.303 -48.002 1.00 56.97 475 ASP A O 1
ATOM 3281 N N . TYR A 1 476 ? 35.340 7.754 -45.865 1.00 55.78 476 TYR A N 1
ATOM 3282 C CA . TYR A 1 476 ? 35.115 6.396 -45.363 1.00 55.78 476 TYR A CA 1
ATOM 3283 C C . TYR A 1 476 ? 33.665 6.175 -44.916 1.00 55.78 476 TYR A C 1
ATOM 3285 O O . TYR A 1 476 ? 33.375 5.185 -44.239 1.00 55.78 476 TYR A O 1
ATOM 3293 N N . SER A 1 477 ? 32.746 7.088 -45.249 1.00 61.75 477 SER A N 1
ATOM 3294 C CA . SER A 1 477 ? 31.356 6.945 -44.858 1.00 61.75 477 SER A CA 1
ATOM 3295 C C . SER A 1 477 ? 30.661 5.827 -45.631 1.00 61.75 477 SER A C 1
ATOM 3297 O O . SER A 1 477 ? 30.766 5.691 -46.852 1.00 61.75 477 SER A O 1
ATOM 3299 N N . ARG A 1 478 ? 29.899 5.002 -44.910 1.00 62.16 478 ARG A N 1
ATOM 3300 C CA . ARG A 1 478 ? 29.003 4.036 -45.546 1.00 62.16 478 ARG A CA 1
ATOM 3301 C C . ARG A 1 478 ? 27.682 4.727 -45.831 1.00 62.16 478 ARG A C 1
ATOM 3303 O O . ARG A 1 478 ? 27.054 5.265 -44.922 1.00 62.16 478 ARG A O 1
ATOM 3310 N N . THR A 1 479 ? 27.265 4.675 -47.087 1.00 63.69 479 THR A N 1
ATOM 3311 C CA . THR A 1 479 ? 25.979 5.201 -47.534 1.00 63.69 479 THR A CA 1
ATOM 3312 C C . THR A 1 479 ? 24.951 4.072 -47.586 1.00 63.69 479 THR A C 1
ATOM 3314 O O . THR A 1 479 ? 25.192 3.058 -48.242 1.00 63.69 479 THR A O 1
ATOM 3317 N N . GLN A 1 480 ? 23.798 4.238 -46.937 1.00 69.31 480 GLN A N 1
ATOM 3318 C CA . GLN A 1 480 ? 22.634 3.374 -47.150 1.00 69.31 480 GLN A CA 1
ATOM 3319 C C . GLN A 1 480 ? 21.456 4.205 -47.644 1.00 69.31 480 GLN A C 1
ATOM 3321 O O . GLN A 1 480 ? 21.116 5.220 -47.042 1.00 69.31 480 GLN A O 1
ATOM 3326 N N . THR A 1 481 ? 20.841 3.755 -48.738 1.00 67.50 481 THR A N 1
ATOM 3327 C CA . THR A 1 481 ? 19.567 4.300 -49.209 1.00 67.50 481 THR A CA 1
ATOM 3328 C C . THR A 1 481 ? 18.440 3.456 -48.640 1.00 67.50 481 THR A C 1
ATOM 3330 O O . THR A 1 481 ? 18.405 2.245 -48.850 1.00 67.50 481 THR A O 1
ATOM 3333 N N . VAL A 1 482 ? 17.527 4.100 -47.928 1.00 65.38 482 VAL A N 1
ATOM 3334 C CA . VAL A 1 482 ? 16.277 3.511 -47.465 1.00 65.38 482 VAL A CA 1
ATOM 3335 C C . VAL A 1 482 ? 15.168 4.054 -48.347 1.00 65.38 482 VAL A C 1
ATOM 3337 O O . VAL A 1 482 ? 14.857 5.241 -48.294 1.00 65.38 482 VAL A O 1
ATOM 3340 N N . THR A 1 483 ? 14.590 3.201 -49.184 1.00 62.06 483 THR A N 1
ATOM 3341 C CA . THR A 1 483 ? 13.446 3.588 -50.010 1.00 62.06 483 THR A CA 1
ATOM 3342 C C . THR A 1 483 ? 12.200 3.611 -49.132 1.00 62.06 483 THR A C 1
ATOM 3344 O O . THR A 1 483 ? 11.793 2.576 -48.605 1.00 62.06 483 THR A O 1
ATOM 3347 N N . HIS A 1 484 ? 11.592 4.780 -48.955 1.00 55.53 484 HIS A N 1
ATOM 3348 C CA . HIS A 1 484 ? 10.264 4.893 -48.368 1.00 55.53 484 HIS A CA 1
ATOM 3349 C C . HIS A 1 484 ? 9.235 4.626 -49.465 1.00 55.53 484 HIS A C 1
ATOM 3351 O O . HIS A 1 484 ? 9.331 5.193 -50.556 1.00 55.53 484 HIS A O 1
ATOM 3357 N N . ALA A 1 485 ? 8.256 3.763 -49.202 1.00 53.00 485 ALA A N 1
ATOM 3358 C CA . ALA A 1 485 ? 7.128 3.606 -50.100 1.00 53.00 485 ALA A CA 1
ATOM 3359 C C . ALA A 1 485 ? 6.394 4.946 -50.121 1.00 53.00 485 ALA A C 1
ATOM 3361 O O . ALA A 1 485 ? 6.039 5.493 -49.078 1.00 53.00 485 ALA A O 1
ATOM 3362 N N . ALA A 1 486 ? 6.245 5.520 -51.307 1.00 45.94 486 ALA A N 1
ATOM 3363 C CA . ALA A 1 486 ? 5.271 6.577 -51.492 1.00 45.94 486 ALA A CA 1
ATOM 3364 C C . ALA A 1 486 ? 3.894 6.116 -50.991 1.00 45.94 486 ALA A C 1
ATOM 3366 O O . ALA A 1 486 ? 3.656 4.905 -51.005 1.00 45.94 486 ALA A O 1
ATOM 3367 N N . PRO A 1 487 ? 2.981 7.035 -50.634 1.00 46.22 487 PRO A N 1
ATOM 3368 C CA . PRO A 1 487 ? 1.566 6.760 -50.863 1.00 46.22 487 PRO A CA 1
ATOM 3369 C C . PRO A 1 487 ? 1.316 6.017 -52.181 1.00 46.22 487 PRO A C 1
ATOM 3371 O O . PRO A 1 487 ? 1.913 6.439 -53.205 1.00 46.22 487 PRO A O 1
#